Protein 7TZ2 (pdb70)

CATH classification: 3.90.215.10

Radius of gyration: 27.95 Å; Cα contacts (8 Å, |Δi|>4): 1764; chains: 3; bounding box: 53×80×95 Å

Organism: Homo sapiens (NCBI:txid9606)

Structure (mmCIF, N/CA/C/O backbone):
data_7TZ2
#
_entry.id   7TZ2
#
_cell.length_a   45.277
_cell.length_b   110.893
_cell.length_c   148.888
_cell.angle_alpha   90.000
_cell.angle_beta   90.000
_cell.angle_gamma   90.000
#
_symmetry.space_group_name_H-M   'P 2 21 21'
#
loop_
_entity.id
_entity.type
_entity.pdbx_description
1 polymer 'Fibrinogen-like protein 1'
2 non-polymer 'CALCIUM ION'
3 water water
#
loop_
_atom_site.group_PDB
_atom_site.id
_atom_site.type_symbol
_atom_site.label_atom_id
_atom_site.label_alt_id
_atom_site.label_comp_id
_atom_site.label_asym_id
_atom_site.label_entity_id
_atom_site.label_seq_id
_atom_site.pdbx_PDB_ins_code
_atom_site.Cartn_x
_atom_site.Cartn_y
_atom_site.Cartn_z
_atom_site.occupancy
_atom_site.B_iso_or_equiv
_atom_site.auth_seq_id
_atom_site.auth_comp_id
_atom_site.auth_asym_id
_atom_site.auth_atom_id
_atom_site.pdbx_PDB_model_num
ATOM 1 N N . SER A 1 3 ? -1.420 -77.559 26.237 1.00 46.36 76 SER A N 1
ATOM 2 C CA . SER A 1 3 ? -0.633 -76.850 27.244 1.00 45.50 76 SER A CA 1
ATOM 3 C C . SER A 1 3 ? 0.409 -75.943 26.609 1.00 56.88 76 SER A C 1
ATOM 4 O O . SER A 1 3 ? 1.564 -76.321 26.416 1.00 55.33 76 SER A O 1
ATOM 7 N N . LYS A 1 4 ? -0.015 -74.720 26.343 1.00 54.97 77 LYS A N 1
ATOM 8 C CA . LYS A 1 4 ? 0.807 -73.692 25.740 1.00 37.83 77 LYS A CA 1
ATOM 9 C C . LYS A 1 4 ? 0.798 -72.503 26.682 1.00 35.84 77 LYS A C 1
ATOM 10 O O . LYS A 1 4 ? -0.114 -72.349 27.492 1.00 39.64 77 LYS A O 1
ATOM 16 N N . ARG A 1 5 ? 1.853 -71.707 26.618 1.00 35.07 78 ARG A N 1
ATOM 17 C CA . ARG A 1 5 ? 2.001 -70.512 27.431 1.00 26.80 78 ARG A CA 1
ATOM 18 C C . ARG A 1 5 ? 1.699 -69.304 26.571 1.00 28.41 78 ARG A C 1
ATOM 19 O O . ARG A 1 5 ? 2.148 -69.221 25.427 1.00 34.75 78 ARG A O 1
ATOM 27 N N . GLN A 1 6 ? 0.941 -68.371 27.122 1.00 31.42 79 GLN A N 1
ATOM 28 C CA . GLN A 1 6 ? 0.576 -67.151 26.420 1.00 27.22 79 GLN A CA 1
ATOM 29 C C . GLN A 1 6 ? 0.974 -65.952 27.249 1.00 24.75 79 GLN A C 1
ATOM 30 O O . GLN A 1 6 ? 0.889 -65.977 28.473 1.00 27.62 79 GLN A O 1
ATOM 36 N N . TYR A 1 7 ? 1.400 -64.905 26.571 1.00 30.87 80 TYR A N 1
ATOM 37 C CA . TYR A 1 7 ? 1.801 -63.667 27.205 1.00 22.16 80 TYR A CA 1
ATOM 38 C C . TYR A 1 7 ? 0.820 -62.567 26.816 1.00 23.26 80 TYR A C 1
ATOM 39 O O . TYR A 1 7 ? 0.395 -62.488 25.657 1.00 27.87 80 TYR A O 1
ATOM 48 N N . ALA A 1 8 ? 0.437 -61.736 27.795 1.00 22.22 81 ALA A N 1
ATOM 49 C CA . ALA A 1 8 ? -0.553 -60.698 27.532 1.00 22.31 81 ALA A CA 1
ATOM 50 C C . ALA A 1 8 ? 0.001 -59.554 26.686 1.00 26.58 81 ALA A C 1
ATOM 51 O O . ALA A 1 8 ? -0.749 -58.932 25.922 1.00 24.32 81 ALA A O 1
ATOM 53 N N . ASP A 1 9 ? 1.282 -59.235 26.832 1.00 23.72 82 ASP A N 1
ATOM 54 C CA . ASP A 1 9 ? 1.900 -58.139 26.095 1.00 27.38 82 ASP A CA 1
ATOM 55 C C . ASP A 1 9 ? 3.409 -58.305 26.193 1.00 27.50 82 ASP A C 1
ATOM 56 O O . ASP A 1 9 ? 3.907 -59.276 26.771 1.00 29.27 82 ASP A O 1
ATOM 61 N N . CYS A 1 10 ? 4.139 -57.322 25.653 1.00 25.22 83 CYS A N 1
ATOM 62 C CA . CYS A 1 10 ? 5.597 -57.423 25.613 1.00 24.99 83 CYS A CA 1
ATOM 63 C C . CYS A 1 10 ? 6.269 -57.243 26.971 1.00 24.60 83 CYS A C 1
ATOM 64 O O . CYS A 1 10 ? 7.360 -57.779 27.170 1.00 26.62 83 CYS A O 1
ATOM 67 N N . SER A 1 11 ? 5.649 -56.526 27.920 1.00 26.84 84 SER A N 1
ATOM 68 C CA . SER A 1 11 ? 6.262 -56.366 29.245 1.00 27.61 84 SER A CA 1
ATOM 69 C C . SER A 1 11 ? 6.316 -57.691 29.991 1.00 28.71 84 SER A C 1
ATOM 70 O O . SER A 1 11 ? 7.233 -57.930 30.788 1.00 28.34 84 SER A O 1
ATOM 73 N N . GLU A 1 12 ? 5.296 -58.528 29.815 1.00 25.45 85 GLU A N 1
ATOM 74 C CA . GLU A 1 12 ? 5.343 -59.858 30.403 1.00 24.80 85 GLU A CA 1
ATOM 75 C C . GLU A 1 12 ? 6.441 -60.697 29.761 1.00 31.25 85 GLU A C 1
ATOM 76 O O . GLU A 1 12 ? 7.068 -61.532 30.427 1.00 32.66 85 GLU A O 1
ATOM 82 N N . ILE A 1 13 ? 6.665 -60.521 28.461 1.00 24.68 86 ILE A N 1
ATOM 83 C CA . ILE A 1 13 ? 7.740 -61.254 27.809 1.00 24.45 86 ILE A CA 1
ATOM 84 C C . ILE A 1 13 ? 9.093 -60.815 28.362 1.00 30.47 86 ILE A C 1
ATOM 85 O O . ILE A 1 13 ? 9.957 -61.644 28.680 1.00 28.51 86 ILE A O 1
ATOM 90 N N . PHE A 1 14 ? 9.303 -59.500 28.468 1.00 29.34 87 PHE A N 1
ATOM 91 C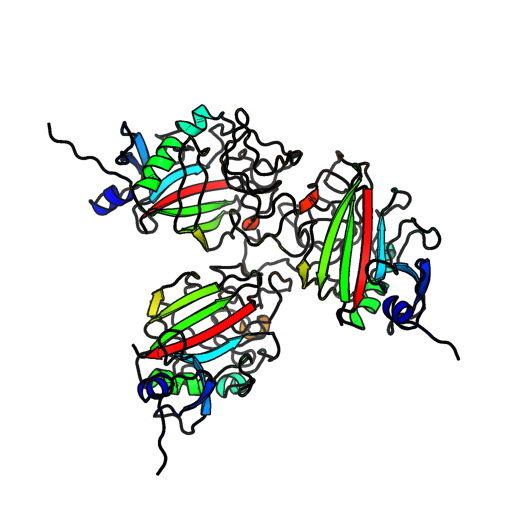 CA . PHE A 1 14 ? 10.569 -58.985 28.981 1.00 22.43 87 PHE A CA 1
ATOM 92 C C . PHE A 1 14 ? 10.783 -59.382 30.441 1.00 28.39 87 PHE A C 1
ATOM 93 O O . PHE A 1 14 ? 11.881 -59.802 30.823 1.00 31.71 87 PHE A O 1
ATOM 101 N N . ASN A 1 15 ? 9.742 -59.263 31.274 1.00 23.26 88 ASN A N 1
ATOM 102 C CA . ASN A 1 15 ? 9.885 -59.569 32.693 1.00 23.36 88 ASN A CA 1
ATOM 103 C C . ASN A 1 15 ? 10.136 -61.049 32.943 1.00 28.42 88 ASN A C 1
ATOM 104 O O . ASN A 1 15 ? 10.596 -61.405 34.032 1.00 27.71 88 ASN A O 1
ATOM 109 N N . ASP A 1 16 ? 9.806 -61.909 31.979 1.00 26.71 89 ASP A N 1
ATOM 110 C CA . ASP A 1 16 ? 10.027 -63.341 32.052 1.00 21.03 89 ASP A CA 1
ATOM 111 C C . ASP A 1 16 ? 11.385 -63.751 31.526 1.00 32.08 89 ASP A C 1
ATOM 112 O O . ASP A 1 16 ? 11.644 -64.959 31.403 1.00 34.54 89 ASP A O 1
ATOM 117 N N . GLY A 1 17 ? 12.212 -62.789 31.113 1.00 25.77 90 GLY A N 1
ATOM 118 C CA . GLY A 1 17 ? 13.600 -63.066 30.802 1.00 26.20 90 GLY A CA 1
ATOM 119 C C . GLY A 1 17 ? 14.024 -62.924 29.365 1.00 28.24 90 GLY A C 1
ATOM 120 O O . GLY A 1 17 ? 15.193 -63.194 29.067 1.00 35.04 90 GLY A O 1
ATOM 121 N N . TYR A 1 18 ? 13.131 -62.539 28.459 1.00 26.53 91 TYR A N 1
ATOM 122 C CA . TYR A 1 18 ? 13.483 -62.372 27.054 1.00 20.89 91 TYR A CA 1
ATOM 123 C C . TYR A 1 18 ? 13.887 -60.918 26.814 1.00 25.55 91 TYR A C 1
ATOM 124 O O . TYR A 1 18 ? 13.038 -60.024 26.757 1.00 26.44 91 TYR A O 1
ATOM 133 N N . LYS A 1 19 ? 15.185 -60.684 26.650 1.00 23.83 92 LYS A N 1
ATOM 134 C CA . LYS A 1 19 ? 15.719 -59.339 26.540 1.00 22.83 92 LYS A CA 1
ATOM 135 C C . LYS A 1 19 ? 16.016 -58.920 25.107 1.00 20.71 92 LYS A C 1
ATOM 136 O O . LYS A 1 19 ? 16.526 -57.824 24.898 1.00 29.07 92 LYS A O 1
ATOM 142 N N . LEU A 1 20 ? 15.684 -59.739 24.115 1.00 27.47 93 LEU A N 1
ATOM 143 C CA . LEU A 1 20 ? 15.982 -59.428 22.721 1.00 26.09 93 LEU A CA 1
ATOM 144 C C . LEU A 1 20 ? 14.781 -58.758 22.058 1.00 25.17 93 LEU A C 1
ATOM 145 O O . LEU A 1 20 ? 13.655 -59.256 22.150 1.00 31.55 93 LEU A O 1
ATOM 150 N N . SER A 1 21 ? 15.024 -57.629 21.402 1.00 26.05 94 SER A N 1
ATOM 151 C CA . SER A 1 21 ? 13.998 -56.972 20.612 1.00 23.23 94 SER A CA 1
ATOM 152 C C . SER A 1 21 ? 13.655 -57.807 19.388 1.00 25.32 94 SER A C 1
ATOM 153 O O . SER A 1 21 ? 14.515 -58.475 18.807 1.00 22.67 94 SER A O 1
ATOM 156 N N . GLY A 1 22 ? 12.392 -57.766 18.993 1.00 23.20 95 GLY A N 1
ATOM 157 C CA . GLY A 1 22 ? 11.976 -58.471 17.796 1.00 22.84 95 GLY A CA 1
ATOM 158 C C . GLY A 1 22 ? 10.505 -58.855 17.845 1.00 28.98 95 GLY A C 1
ATOM 159 O O . GLY A 1 22 ? 9.760 -58.436 18.722 1.00 24.11 95 GLY A O 1
ATOM 160 N N . PHE A 1 23 ? 10.100 -59.671 16.869 1.00 23.84 96 PHE A N 1
ATOM 161 C CA . PHE A 1 23 ? 8.712 -60.095 16.771 1.00 22.16 96 PHE A CA 1
ATOM 162 C C . PHE A 1 23 ? 8.422 -61.277 17.699 1.00 28.23 96 PHE A C 1
ATOM 163 O O . PHE A 1 23 ? 9.195 -62.242 17.763 1.00 25.68 96 PHE A O 1
ATOM 171 N N . TYR A 1 24 ? 7.306 -61.178 18.433 1.00 25.11 97 TYR A N 1
ATOM 172 C CA . TYR A 1 24 ? 6.836 -62.195 19.366 1.00 22.49 97 TYR A CA 1
ATOM 173 C C . TYR A 1 24 ? 5.336 -62.420 19.172 1.00 25.69 97 TYR A C 1
ATOM 174 O O . TYR A 1 24 ? 4.613 -61.547 18.673 1.00 25.28 97 TYR A O 1
ATOM 183 N N . LYS A 1 25 ? 4.861 -63.585 19.612 1.00 21.96 98 LYS A N 1
ATOM 184 C CA . LYS A 1 25 ? 3.432 -63.880 19.651 1.00 23.26 98 LYS A CA 1
ATOM 185 C C . LYS A 1 25 ? 2.886 -63.495 21.021 1.00 24.23 98 LYS A C 1
ATOM 186 O O . LYS A 1 25 ? 3.378 -63.974 22.054 1.00 23.87 98 LYS A O 1
ATOM 192 N N . ILE A 1 26 ? 1.856 -62.655 21.035 1.00 23.09 99 ILE A N 1
ATOM 193 C CA . ILE A 1 26 ? 1.176 -62.297 22.271 1.00 22.28 99 ILE A CA 1
ATOM 194 C C . ILE A 1 26 ? -0.315 -62.472 22.054 1.00 25.42 99 ILE A C 1
ATOM 195 O O . ILE A 1 26 ? -0.813 -62.453 20.924 1.00 22.59 99 ILE A O 1
ATOM 200 N N . LYS A 1 27 ? -1.028 -62.607 23.161 1.00 22.59 100 LYS A N 1
ATOM 201 C CA . LYS A 1 27 ? -2.475 -62.605 23.116 1.00 22.81 100 LYS A CA 1
ATOM 202 C C . LYS A 1 27 ? -2.990 -61.904 24.363 1.00 22.82 100 LYS A C 1
ATOM 203 O O . LYS A 1 27 ? -2.896 -62.433 25.482 1.00 22.82 100 LYS A O 1
ATOM 209 N N . PRO A 1 28 ? -3.508 -60.690 24.202 1.00 22.83 101 PRO A N 1
ATOM 210 C CA . PRO A 1 28 ? -4.211 -60.040 25.307 1.00 22.89 101 PRO A CA 1
ATOM 211 C C . PRO A 1 28 ? -5.332 -60.941 25.781 1.00 23.13 101 PRO A C 1
ATOM 212 O O . PRO A 1 28 ? -5.819 -61.799 25.042 1.00 23.28 101 PRO A O 1
ATOM 216 N N . LEU A 1 29 ? -5.722 -60.746 27.043 1.00 23.16 102 LEU A N 1
ATOM 217 C CA . LEU A 1 29 ? -6.621 -61.680 27.708 1.00 23.37 102 LEU A CA 1
ATOM 218 C C . LEU A 1 29 ? -7.895 -61.925 26.906 1.00 24.30 102 LEU A C 1
ATOM 219 O O . LEU A 1 29 ? -8.231 -63.076 26.602 1.00 23.80 102 LEU A O 1
ATOM 224 N N . GLN A 1 30 ? -8.595 -60.856 26.515 1.00 23.71 103 GLN A N 1
ATOM 225 C CA . GLN A 1 30 ? -9.863 -60.995 25.805 1.00 29.47 103 GLN A CA 1
ATOM 226 C C . GLN A 1 30 ? -9.697 -61.048 24.286 1.00 27.76 103 GLN A C 1
ATOM 227 O O . GLN A 1 30 ? -10.692 -61.120 23.559 1.00 26.58 103 GLN A O 1
ATOM 233 N N . SER A 1 31 ? -8.489 -61.050 23.787 1.00 23.74 104 SER A N 1
ATOM 234 C CA . SER A 1 31 ? -8.320 -61.204 22.361 1.00 27.13 104 SER A CA 1
ATOM 235 C C . SER A 1 31 ? -8.613 -62.650 21.984 1.00 31.30 104 SER A C 1
ATOM 236 O O . SER A 1 31 ? -8.151 -63.566 22.670 1.00 34.52 104 SER A O 1
ATOM 239 N N . PRO A 1 32 ? -9.406 -62.899 20.940 1.00 25.23 105 PRO A N 1
ATOM 240 C CA . PRO A 1 32 ? -9.762 -64.280 20.612 1.00 30.83 105 PRO A CA 1
ATOM 241 C C . PRO A 1 32 ? -8.602 -65.095 20.107 1.00 26.31 105 PRO A C 1
ATOM 242 O O . PRO A 1 32 ? -8.632 -66.324 20.239 1.00 33.11 105 PRO A O 1
ATOM 246 N N . ALA A 1 33 ? -7.581 -64.458 19.541 1.00 32.15 106 ALA A N 1
ATOM 247 C CA . ALA A 1 33 ? -6.461 -65.157 18.926 1.00 35.16 106 ALA A CA 1
ATOM 248 C C . ALA A 1 33 ? -5.168 -64.405 19.180 1.00 24.29 106 ALA A C 1
ATOM 249 O O . ALA A 1 33 ? -5.168 -63.191 19.388 1.00 26.76 106 ALA A O 1
ATOM 251 N N . GLU A 1 34 ? -4.069 -65.150 19.199 1.00 23.31 107 GLU A N 1
ATOM 252 C CA . GLU A 1 34 ? -2.760 -64.541 19.337 1.00 27.87 107 GLU A CA 1
ATOM 253 C C . GLU A 1 34 ? -2.368 -63.840 18.042 1.00 26.60 107 GLU A C 1
ATOM 254 O O . GLU A 1 34 ? -2.939 -64.083 16.972 1.00 33.13 107 GLU A O 1
ATOM 260 N N . PHE A 1 35 ? -1.411 -62.928 18.151 1.00 22.84 108 PHE A N 1
ATOM 261 C CA . PHE A 1 35 ? -0.902 -62.263 16.966 1.00 26.90 108 PHE A CA 1
ATOM 262 C C . PHE A 1 35 ? 0.556 -61.887 17.184 1.00 25.15 108 PHE A C 1
ATOM 263 O O . PHE A 1 35 ? 1.050 -61.822 18.317 1.00 23.08 108 PHE A O 1
ATOM 271 N N . SER A 1 36 ? 1.243 -61.665 16.070 1.00 27.84 109 SER A N 1
ATOM 272 C CA . SER A 1 36 ? 2.625 -61.220 16.106 1.00 35.27 109 SER A CA 1
ATOM 273 C C . SER A 1 36 ? 2.674 -59.721 16.368 1.00 31.38 109 SER A C 1
ATOM 274 O O . SER A 1 36 ? 1.836 -58.968 15.874 1.00 24.03 109 SER A O 1
ATOM 277 N N . VAL A 1 37 ? 3.656 -59.299 17.161 1.00 21.94 110 VAL A N 1
ATOM 278 C CA . VAL A 1 37 ? 3.852 -57.898 17.495 1.00 21.86 110 VAL A CA 1
ATOM 279 C C . VAL A 1 37 ? 5.343 -57.682 17.671 1.00 23.76 110 VAL A C 1
ATOM 280 O O . VAL A 1 37 ? 6.076 -58.602 18.046 1.00 25.54 110 VAL A O 1
ATOM 284 N N . TYR A 1 38 ? 5.803 -56.459 17.406 1.00 21.61 111 TYR A N 1
ATOM 285 C CA . TYR A 1 38 ? 7.190 -56.124 17.686 1.00 21.47 111 TYR A CA 1
ATOM 286 C C . TYR A 1 38 ? 7.315 -55.710 19.152 1.00 21.41 111 TYR A C 1
ATOM 287 O O . TYR A 1 38 ? 6.527 -54.903 19.654 1.00 23.86 111 TYR A O 1
ATOM 296 N N . CYS A 1 39 ? 8.232 -56.352 19.865 1.00 26.81 112 CYS A N 1
ATOM 297 C CA . CYS A 1 39 ? 8.583 -55.982 21.230 1.00 29.51 112 CYS A CA 1
ATOM 298 C C . CYS A 1 39 ? 9.909 -55.240 21.201 1.00 26.24 112 CYS A C 1
ATOM 299 O O . CYS A 1 39 ? 10.944 -55.824 20.828 1.00 28.49 112 CYS A O 1
ATOM 302 N N . ASP A 1 40 ? 9.872 -53.964 21.614 1.00 29.13 113 ASP A N 1
ATOM 303 C CA . ASP A 1 40 ? 11.064 -53.140 21.803 1.00 25.85 113 ASP A CA 1
ATOM 304 C C . ASP A 1 40 ? 11.501 -53.248 23.255 1.00 28.02 113 ASP A C 1
ATOM 305 O O . ASP A 1 40 ? 10.782 -52.816 24.172 1.00 25.89 113 ASP A O 1
ATOM 310 N N . MET A 1 41 ? 12.676 -53.842 23.454 1.00 30.40 114 MET A N 1
ATOM 311 C CA . MET A 1 41 ? 13.226 -54.127 24.768 1.00 27.46 114 MET A CA 1
ATOM 312 C C . MET A 1 41 ? 14.321 -53.145 25.192 1.00 30.39 114 MET A C 1
ATOM 313 O O . MET A 1 41 ? 14.955 -53.355 26.229 1.00 38.51 114 MET A O 1
ATOM 318 N N . SER A 1 42 ? 14.528 -52.064 24.441 1.00 32.48 115 SER A N 1
ATOM 319 C CA . SER A 1 42 ? 15.687 -51.176 24.572 1.00 39.85 115 SER A CA 1
ATOM 320 C C . SER A 1 42 ? 15.491 -49.905 25.393 1.00 43.77 115 SER A C 1
ATOM 321 O O . SER A 1 42 ? 16.429 -49.109 25.501 1.00 70.83 115 SER A O 1
ATOM 324 N N . ASP A 1 43 ? 14.324 -49.663 25.945 1.00 35.98 116 ASP A N 1
ATOM 325 C CA . ASP A 1 43 ? 14.115 -48.379 26.592 1.00 28.85 116 ASP A CA 1
ATOM 326 C C . ASP A 1 43 ? 13.692 -48.675 28.012 1.00 30.65 116 ASP A C 1
ATOM 327 O O . ASP A 1 43 ? 12.706 -48.126 28.516 1.00 31.43 116 ASP A O 1
ATOM 332 N N . GLY A 1 44 ? 14.415 -49.586 28.651 1.00 26.24 117 GLY A N 1
ATOM 333 C CA . GLY A 1 44 ? 13.960 -50.153 29.898 1.00 25.91 117 GLY A CA 1
ATOM 334 C C . GLY A 1 44 ? 13.239 -51.470 29.718 1.00 27.95 117 GLY A C 1
ATOM 335 O O . GLY A 1 44 ? 12.979 -52.162 30.706 1.00 36.81 117 GLY A O 1
ATOM 336 N N . GLY A 1 45 ? 12.899 -51.824 28.487 1.00 35.63 118 GLY A N 1
ATOM 337 C CA . GLY A 1 45 ? 12.321 -53.113 28.167 1.00 30.40 118 GLY A CA 1
ATOM 338 C C . GLY A 1 45 ? 10.802 -53.134 28.201 1.00 21.89 118 GLY A C 1
ATOM 339 O O . GLY A 1 45 ? 10.141 -52.268 28.772 1.00 20.77 118 GLY A O 1
ATOM 340 N N . GLY A 1 46 ? 10.257 -54.134 27.519 1.00 25.57 119 GLY A N 1
ATOM 341 C CA . GLY A 1 46 ? 8.846 -54.461 27.594 1.00 24.37 119 GLY A CA 1
ATOM 342 C C . GLY A 1 46 ? 7.897 -53.522 26.895 1.00 22.57 119 GLY A C 1
ATOM 343 O O . GLY A 1 46 ? 6.763 -53.358 27.355 1.00 26.36 119 GLY A O 1
ATOM 344 N N . TRP A 1 47 ? 8.308 -52.921 25.783 1.00 21.04 120 TRP A N 1
ATOM 345 C CA . TRP A 1 47 ? 7.448 -52.031 25.017 1.00 22.99 120 TRP A CA 1
ATOM 346 C C . TRP A 1 47 ? 6.777 -52.820 23.899 1.00 25.44 120 TRP A C 1
ATOM 347 O O . TRP A 1 47 ? 7.463 -53.462 23.103 1.00 24.54 120 TRP A O 1
ATOM 358 N N . THR A 1 48 ? 5.445 -52.767 23.836 1.00 22.40 121 THR A N 1
ATOM 359 C CA . THR A 1 48 ? 4.681 -53.385 22.753 1.00 21.48 121 THR A CA 1
ATOM 360 C C . THR A 1 48 ? 4.458 -52.342 21.661 1.00 24.07 121 THR A C 1
ATOM 361 O O . THR A 1 48 ? 3.787 -51.333 21.896 1.00 22.62 121 THR A O 1
ATOM 365 N N . VAL A 1 49 ? 5.040 -52.547 20.480 1.00 26.09 122 VAL A N 1
ATOM 366 C CA . VAL A 1 49 ? 4.895 -51.586 19.391 1.00 21.52 122 VAL A CA 1
ATOM 367 C C . VAL A 1 49 ? 3.548 -51.802 18.713 1.00 22.64 122 VAL A C 1
ATOM 368 O O . VAL A 1 49 ? 3.218 -52.918 18.283 1.00 21.74 122 VAL A O 1
ATOM 372 N N . ILE A 1 50 ? 2.744 -50.741 18.665 1.00 21.73 123 ILE A N 1
ATOM 373 C CA . ILE A 1 50 ? 1.419 -50.787 18.067 1.00 21.89 123 ILE A CA 1
ATOM 374 C C . ILE A 1 50 ? 1.383 -50.155 16.682 1.00 21.92 123 ILE A C 1
ATOM 375 O O . ILE A 1 50 ? 0.399 -50.344 15.957 1.00 22.04 123 ILE A O 1
ATOM 380 N N . GLN A 1 51 ? 2.395 -49.375 16.313 1.00 21.81 124 GLN A N 1
ATOM 381 C CA . GLN A 1 51 ? 2.453 -48.751 15.003 1.00 21.83 124 GLN A CA 1
ATOM 382 C C . GLN A 1 51 ? 3.895 -48.357 14.746 1.00 22.38 124 GLN A C 1
ATOM 383 O O . GLN A 1 51 ? 4.565 -47.862 15.655 1.00 21.61 124 GLN A O 1
ATOM 389 N N . ARG A 1 52 ? 4.339 -48.496 13.490 1.00 23.25 125 ARG A N 1
ATOM 390 C CA . ARG A 1 52 ? 5.698 -48.121 13.115 1.00 22.17 125 ARG A CA 1
ATOM 391 C C . ARG A 1 52 ? 5.728 -47.529 11.706 1.00 24.00 125 ARG A C 1
ATOM 392 O O . ARG A 1 52 ? 5.066 -48.035 10.796 1.00 21.96 125 ARG A O 1
ATOM 400 N N . ARG A 1 53 ? 6.476 -46.431 11.549 1.00 24.78 126 ARG A N 1
ATOM 401 C CA . ARG A 1 53 ? 6.712 -45.772 10.263 1.00 26.83 126 ARG A CA 1
ATOM 402 C C . ARG A 1 53 ? 8.215 -45.687 10.064 1.00 29.42 126 ARG A C 1
ATOM 403 O O . ARG A 1 53 ? 8.942 -45.252 10.964 1.00 30.82 126 ARG A O 1
ATOM 411 N N . SER A 1 54 ? 8.684 -46.139 8.909 1.00 35.75 127 SER A N 1
ATOM 412 C CA . SER A 1 54 ? 10.116 -46.276 8.691 1.00 39.65 127 SER A CA 1
ATOM 413 C C . SER A 1 54 ? 10.639 -45.733 7.368 1.00 33.47 127 SER A C 1
ATOM 414 O O . SER A 1 54 ? 11.616 -44.981 7.341 1.00 28.77 127 SER A O 1
ATOM 417 N N . ASP A 1 55 ? 10.038 -46.165 6.263 1.00 33.21 128 ASP A N 1
ATOM 418 C CA . ASP A 1 55 ? 10.615 -45.912 4.951 1.00 28.22 128 ASP A CA 1
ATOM 419 C C . ASP A 1 55 ? 9.582 -45.680 3.863 1.00 25.65 128 ASP A C 1
ATOM 420 O O . ASP A 1 55 ? 9.969 -45.541 2.703 1.00 31.93 128 ASP A O 1
ATOM 425 N N . GLY A 1 56 ? 8.294 -45.683 4.181 1.00 29.15 129 GLY A N 1
ATOM 426 C CA . GLY A 1 56 ? 7.278 -45.474 3.171 1.00 27.03 129 GLY A CA 1
ATOM 427 C C . GLY A 1 56 ? 6.889 -46.701 2.380 1.00 33.55 129 GLY A C 1
ATOM 428 O O . GLY A 1 56 ? 6.306 -46.567 1.298 1.00 37.28 129 GLY A O 1
ATOM 429 N N . SER A 1 57 ? 7.189 -47.904 2.882 1.00 37.48 130 SER A N 1
ATOM 430 C CA . SER A 1 57 ? 6.882 -49.115 2.122 1.00 35.73 130 SER A CA 1
ATOM 431 C C . SER A 1 57 ? 5.401 -49.479 2.164 1.00 31.23 130 SER A C 1
ATOM 432 O O . SER A 1 57 ? 4.849 -49.936 1.159 1.00 38.77 130 SER A O 1
ATOM 435 N N . GLU A 1 58 ? 4.739 -49.308 3.299 1.00 25.85 131 GLU A N 1
ATOM 436 C CA . GLU A 1 58 ? 3.360 -49.762 3.410 1.00 33.32 131 GLU A CA 1
ATOM 437 C C . GLU A 1 58 ? 2.393 -48.649 3.056 1.00 30.14 131 GLU A C 1
ATOM 438 O O . GLU A 1 58 ? 2.689 -47.467 3.220 1.00 31.78 131 GLU A O 1
ATOM 444 N N . ASN A 1 59 ? 1.236 -49.041 2.541 1.00 32.83 132 ASN A N 1
ATOM 445 C CA . ASN A 1 59 ? 0.191 -48.095 2.201 1.00 31.73 132 ASN A CA 1
ATOM 446 C C . ASN A 1 59 ? -0.769 -47.955 3.379 1.00 34.33 132 ASN A C 1
ATOM 447 O O . ASN A 1 59 ? -1.447 -48.915 3.756 1.00 28.20 132 ASN A O 1
ATOM 452 N N . PHE A 1 60 ? -0.852 -46.748 3.934 1.00 38.98 133 PHE A N 1
ATOM 453 C CA . PHE A 1 60 ? -1.712 -46.470 5.075 1.00 33.88 133 PHE A CA 1
ATOM 454 C C . PHE A 1 60 ? -3.061 -45.872 4.679 1.00 36.54 133 PHE A C 1
ATOM 455 O O . PHE A 1 60 ? -3.865 -45.553 5.557 1.00 39.80 133 PHE A O 1
ATOM 463 N N . ASN A 1 61 ? -3.336 -45.742 3.384 1.00 37.09 134 ASN A N 1
ATOM 464 C CA . ASN A 1 61 ? -4.612 -45.229 2.886 1.00 38.29 134 ASN A CA 1
ATOM 465 C C . ASN A 1 61 ? -5.590 -46.394 2.741 1.00 43.00 134 ASN A C 1
ATOM 466 O O . ASN A 1 61 ? -5.906 -46.857 1.640 1.00 44.65 134 ASN A O 1
ATOM 471 N N . ARG A 1 62 ? -6.018 -46.909 3.893 1.00 35.62 135 ARG A N 1
ATOM 472 C CA . ARG A 1 62 ? -6.909 -48.059 3.972 1.00 33.36 135 ARG A CA 1
ATOM 473 C C . ARG A 1 62 ? -8.264 -47.675 4.560 1.00 30.01 135 ARG A C 1
ATOM 474 O O . ARG A 1 62 ? -8.433 -46.599 5.152 1.00 34.41 135 ARG A O 1
ATOM 482 N N . GLY A 1 63 ? -9.202 -48.624 4.428 1.00 30.83 136 GLY A N 1
ATOM 483 C CA . GLY A 1 63 ? -10.555 -48.474 4.906 1.00 33.65 136 GLY A CA 1
ATOM 484 C C . GLY A 1 63 ? -10.697 -48.827 6.363 1.00 40.96 136 GLY A C 1
ATOM 485 O O . GLY A 1 63 ? -9.736 -49.161 7.071 1.00 39.92 136 GLY A O 1
ATOM 486 N N . TRP A 1 64 ? -11.930 -48.898 6.858 1.00 43.48 137 TRP A N 1
ATOM 487 C CA . TRP A 1 64 ? -12.206 -49.199 8.291 1.00 37.16 137 TRP A CA 1
ATOM 488 C C . TRP A 1 64 ? -11.749 -50.597 8.712 1.00 51.57 137 TRP A C 1
ATOM 489 O O . TRP A 1 64 ? -11.028 -50.695 9.711 1.00 52.65 137 TRP A O 1
ATOM 500 N N . LYS A 1 65 ? -12.173 -51.634 7.996 1.00 63.98 138 LYS A N 1
ATOM 501 C CA . LYS A 1 65 ? -11.885 -53.035 8.389 1.00 57.50 138 LYS A CA 1
ATOM 502 C C . LYS A 1 65 ? -10.393 -53.342 8.300 1.00 47.18 138 LYS A C 1
ATOM 503 O O . LYS A 1 65 ? -9.918 -54.160 9.080 1.00 41.95 138 LYS A O 1
ATOM 509 N N . ASP A 1 66 ? -9.698 -52.709 7.372 1.00 42.06 139 ASP A N 1
ATOM 510 C CA . ASP A 1 66 ? -8.234 -52.895 7.293 1.00 36.65 139 ASP A CA 1
ATOM 511 C C . ASP A 1 66 ? -7.619 -52.304 8.555 1.00 33.20 139 ASP A C 1
ATOM 512 O O . ASP A 1 66 ? -6.779 -52.963 9.162 1.00 35.95 139 ASP A O 1
ATOM 517 N N . TYR A 1 67 ? -8.060 -51.110 8.933 1.00 35.08 140 TYR A N 1
ATOM 518 C CA . TYR A 1 67 ? -7.536 -50.528 10.165 1.00 32.60 140 TYR A CA 1
ATOM 519 C C . TYR A 1 67 ? -8.022 -51.284 11.374 1.00 33.23 140 TYR A C 1
ATOM 520 O O . TYR A 1 67 ? -7.339 -51.302 12.402 1.00 25.15 140 TYR A O 1
ATOM 529 N N . GLU A 1 68 ? -9.197 -51.908 11.262 1.00 36.84 141 GLU A N 1
ATOM 530 C CA . GLU A 1 68 ? -9.717 -52.738 12.335 1.00 30.61 141 GLU A CA 1
ATOM 531 C C . GLU A 1 68 ? -8.840 -53.958 12.544 1.00 30.23 141 GLU A C 1
ATOM 532 O O . GLU A 1 68 ? -8.461 -54.271 13.675 1.00 33.20 141 GLU A O 1
ATOM 538 N N . ASN A 1 69 ? -8.459 -54.632 11.459 1.00 32.48 142 ASN A N 1
ATOM 539 C CA . ASN A 1 69 ? -7.779 -55.911 11.623 1.00 33.65 142 ASN A CA 1
ATOM 540 C C . ASN A 1 69 ? -6.263 -55.794 11.733 1.00 28.46 142 ASN A C 1
ATOM 541 O O . ASN A 1 69 ? -5.620 -56.742 12.202 1.00 33.39 142 ASN A O 1
ATOM 546 N N . GLY A 1 70 ? -5.679 -54.683 11.321 1.00 28.47 143 GLY A N 1
ATOM 547 C CA . GLY A 1 70 ? -4.237 -54.542 11.275 1.00 24.47 143 GLY A CA 1
ATOM 548 C C . GLY A 1 70 ? -3.708 -54.843 9.882 1.00 27.99 143 GLY A C 1
ATOM 549 O O . GLY A 1 70 ? -4.297 -55.622 9.121 1.00 30.02 143 GLY A O 1
ATOM 550 N N . PHE A 1 71 ? -2.569 -54.231 9.542 1.00 22.62 144 PHE A N 1
ATOM 551 C CA . PHE A 1 71 ? -1.965 -54.384 8.225 1.00 22.57 144 PHE A CA 1
ATOM 552 C C . PHE A 1 71 ? -0.494 -53.971 8.294 1.00 24.11 144 PHE A C 1
ATOM 553 O O . PHE A 1 71 ? -0.063 -53.270 9.211 1.00 22.30 144 PHE A O 1
ATOM 561 N N . GLY A 1 72 ? 0.255 -54.352 7.270 1.00 27.71 145 GLY A N 1
ATOM 562 C CA . GLY A 1 72 ? 1.659 -54.000 7.155 1.00 26.92 145 GLY A CA 1
ATOM 563 C C . GLY A 1 72 ? 2.551 -55.224 7.274 1.00 24.80 145 GLY A C 1
ATOM 564 O O . GLY A 1 72 ? 2.099 -56.372 7.225 1.00 24.51 145 GLY A O 1
ATOM 565 N N . ASN A 1 73 ? 3.838 -54.961 7.478 1.00 23.20 146 ASN A N 1
ATOM 566 C CA . ASN A 1 73 ? 4.852 -56.009 7.524 1.00 30.40 146 ASN A CA 1
ATOM 567 C C . ASN A 1 73 ? 5.143 -56.435 8.968 1.00 31.37 146 ASN A C 1
ATOM 568 O O . ASN A 1 73 ? 5.393 -55.591 9.832 1.00 25.10 146 ASN A O 1
ATOM 573 N N . PHE A 1 74 ? 5.128 -57.747 9.229 1.00 25.80 147 PHE A N 1
ATOM 574 C CA . PHE A 1 74 ? 5.382 -58.252 10.576 1.00 26.75 147 PHE A CA 1
ATOM 575 C C . PHE A 1 74 ? 6.565 -59.222 10.628 1.00 28.76 147 PHE A C 1
ATOM 576 O O . PHE A 1 74 ? 6.577 -60.144 11.446 1.00 29.58 147 PHE A O 1
ATOM 584 N N . VAL A 1 75 ? 7.565 -59.045 9.761 1.00 31.28 148 VAL A N 1
ATOM 585 C CA . VAL A 1 75 ? 8.757 -59.895 9.816 1.00 30.40 148 VAL A CA 1
ATOM 586 C C . VAL A 1 75 ? 10.019 -59.031 9.869 1.00 31.92 148 VAL A C 1
ATOM 587 O O . VAL A 1 75 ? 10.921 -59.314 10.665 1.00 32.77 148 VAL A O 1
ATOM 591 N N . GLN A 1 76 ? 10.059 -57.956 9.084 1.00 29.87 149 GLN A N 1
ATOM 592 C CA . GLN A 1 76 ? 11.265 -57.096 8.998 1.00 29.05 149 GLN A CA 1
ATOM 593 C C . GLN A 1 76 ? 11.474 -56.309 10.290 1.00 40.83 149 GLN A C 1
ATOM 594 O O . GLN A 1 76 ? 10.484 -55.869 10.884 1.00 35.28 149 GLN A O 1
ATOM 600 N N . LYS A 1 77 ? 12.737 -56.113 10.675 1.00 40.45 150 LYS A N 1
ATOM 601 C CA . LYS A 1 77 ? 13.034 -55.349 11.883 1.00 39.28 150 LYS A CA 1
ATOM 602 C C . LYS A 1 77 ? 12.529 -53.915 11.773 1.00 38.09 150 LYS A C 1
ATOM 603 O O . LYS A 1 77 ? 11.977 -53.365 12.734 1.00 36.31 150 LYS A O 1
ATOM 609 N N . HIS A 1 78 ? 12.669 -53.310 10.600 1.00 42.48 151 HIS A N 1
ATOM 610 C CA . HIS A 1 78 ? 12.291 -51.919 10.372 1.00 44.34 151 HIS A CA 1
ATOM 611 C C . HIS A 1 78 ? 11.157 -51.790 9.357 1.00 35.31 151 HIS A C 1
ATOM 612 O O . HIS A 1 78 ? 11.145 -50.865 8.542 1.00 37.92 151 HIS A O 1
ATOM 619 N N . GLY A 1 79 ? 10.248 -52.752 9.340 1.00 34.83 152 GLY A N 1
ATOM 620 C CA . GLY A 1 79 ? 9.059 -52.636 8.527 1.00 31.53 152 GLY A CA 1
ATOM 621 C C . GLY A 1 79 ? 8.058 -51.703 9.165 1.00 27.38 152 GLY A C 1
ATOM 622 O O . GLY A 1 79 ? 8.218 -51.259 10.298 1.00 34.13 152 GLY A O 1
ATOM 623 N N . GLU A 1 80 ? 7.015 -51.385 8.410 1.00 28.01 153 GLU A N 1
ATOM 624 C CA . GLU A 1 80 ? 5.943 -50.511 8.866 1.00 25.45 153 GLU A CA 1
ATOM 625 C C . GLU A 1 80 ? 4.700 -51.347 9.141 1.00 23.87 153 GLU A C 1
ATOM 626 O O . GLU A 1 80 ? 4.418 -52.292 8.400 1.00 28.67 153 GLU A O 1
ATOM 632 N N . TYR A 1 81 ? 3.953 -51.018 10.198 1.00 21.84 154 TYR A N 1
ATOM 633 C CA . TYR A 1 81 ? 2.671 -51.693 10.375 1.00 21.96 154 TYR A CA 1
ATOM 634 C C . TYR A 1 81 ? 1.740 -50.888 11.269 1.00 22.18 154 TYR A C 1
ATOM 635 O O . TYR A 1 81 ? 2.143 -49.936 11.944 1.00 23.16 154 TYR A O 1
ATOM 644 N N . TRP A 1 82 ? 0.471 -51.303 11.240 1.00 25.56 155 TRP A N 1
ATOM 645 C CA . TRP A 1 82 ? -0.581 -50.870 12.152 1.00 25.06 155 TRP A CA 1
ATOM 646 C C . TRP A 1 82 ? -1.127 -52.118 12.845 1.00 26.69 155 TRP A C 1
ATOM 647 O O . TRP A 1 82 ? -1.600 -53.044 12.177 1.00 26.44 155 TRP A O 1
ATOM 658 N N . LEU A 1 83 ? -1.070 -52.145 14.182 1.00 22.91 156 LEU A N 1
ATOM 659 C CA . LEU A 1 83 ? -1.401 -53.372 14.912 1.00 22.39 156 LEU A CA 1
ATOM 660 C C . LEU A 1 83 ? -2.860 -53.758 14.737 1.00 27.00 156 LEU A C 1
ATOM 661 O O . LEU A 1 83 ? -3.183 -54.948 14.643 1.00 31.69 156 LEU A O 1
ATOM 666 N N . GLY A 1 84 ? -3.756 -52.775 14.728 1.00 27.49 157 GLY A N 1
ATOM 667 C CA . GLY A 1 84 ? -5.187 -53.056 14.539 1.00 28.24 157 GLY A CA 1
ATOM 668 C C . GLY A 1 84 ? -6.014 -52.544 15.707 1.00 27.17 157 GLY A C 1
ATOM 669 O O . GLY A 1 84 ? -5.681 -52.741 16.870 1.00 24.56 157 GLY A O 1
ATOM 670 N N . ASN A 1 85 ? -7.130 -51.890 15.374 1.00 26.09 158 ASN A N 1
ATOM 671 C CA . ASN A 1 85 ? -7.918 -51.209 16.399 1.00 29.20 158 ASN A CA 1
ATOM 672 C C . ASN A 1 85 ? -8.529 -52.196 17.386 1.00 27.54 158 ASN A C 1
ATOM 673 O O . ASN A 1 85 ? -8.618 -51.895 18.579 1.00 28.18 158 ASN A O 1
ATOM 678 N N . LYS A 1 86 ? -8.988 -53.362 16.903 1.00 23.75 159 LYS A N 1
ATOM 679 C CA . LYS A 1 86 ? -9.510 -54.393 17.799 1.00 25.63 159 LYS A CA 1
ATOM 680 C C . LYS A 1 86 ? -8.421 -54.924 18.731 1.00 25.77 159 LYS A C 1
ATOM 681 O O . LYS A 1 86 ? -8.670 -55.173 19.921 1.00 29.70 159 LYS A O 1
ATOM 687 N N . ASN A 1 87 ? -7.211 -55.135 18.202 1.00 27.42 160 ASN A N 1
ATOM 688 C CA . ASN A 1 87 ? -6.090 -55.535 19.048 1.00 24.64 160 ASN A CA 1
ATOM 689 C C . ASN A 1 87 ? -5.707 -54.421 20.013 1.00 28.15 160 ASN A C 1
ATOM 690 O O . ASN A 1 87 ? -5.316 -54.683 21.155 1.00 31.06 160 ASN A O 1
ATOM 695 N N . LEU A 1 88 ? -5.781 -53.173 19.560 1.00 29.96 161 LEU A N 1
ATOM 696 C CA . LEU A 1 88 ? -5.540 -52.054 20.458 1.00 26.94 161 LEU A CA 1
ATOM 697 C C . LEU A 1 88 ? -6.532 -52.075 21.604 1.00 27.96 161 LEU A C 1
ATOM 698 O O . LEU A 1 88 ? -6.167 -51.842 22.764 1.00 29.37 161 LEU A O 1
ATOM 703 N N . HIS A 1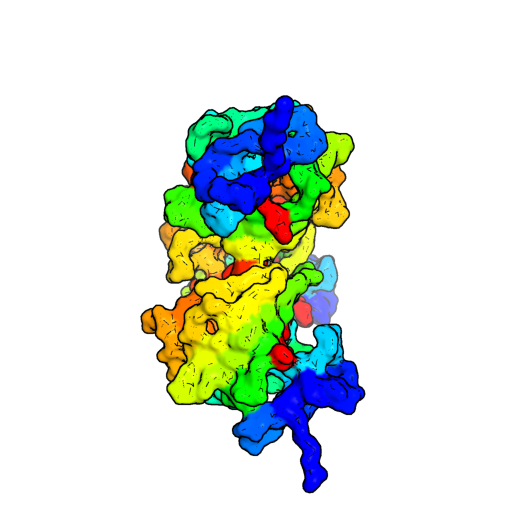 89 ? -7.800 -52.336 21.295 1.00 24.93 162 HIS A N 1
ATOM 704 C CA . HIS A 1 89 ? -8.797 -52.367 22.348 1.00 29.93 162 HIS A CA 1
ATOM 705 C C . HIS A 1 89 ? -8.499 -53.486 23.337 1.00 27.16 162 HIS A C 1
ATOM 706 O O . HIS A 1 89 ? -8.479 -53.269 24.553 1.00 28.97 162 HIS A O 1
ATOM 713 N N . PHE A 1 90 ? -8.248 -54.690 22.829 1.00 26.68 163 PHE A N 1
ATOM 714 C CA . PHE A 1 90 ? -8.020 -55.815 23.726 1.00 24.95 163 PHE A CA 1
ATOM 715 C C . PHE A 1 90 ? -6.762 -55.615 24.548 1.00 23.57 163 PHE A C 1
ATOM 716 O O . PHE A 1 90 ? -6.715 -55.988 25.725 1.00 30.63 163 PHE A O 1
ATOM 724 N N . LEU A 1 91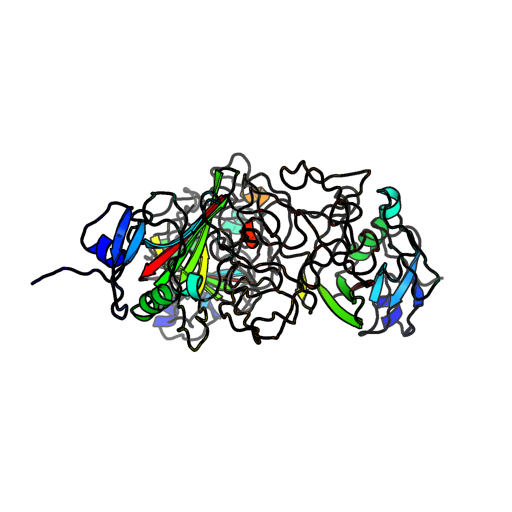 ? -5.746 -55.000 23.952 1.00 25.40 164 LEU A N 1
ATOM 725 C CA . LEU A 1 91 ? -4.495 -54.728 24.645 1.00 24.88 164 LEU A CA 1
ATOM 726 C C . LEU A 1 91 ? -4.707 -53.726 25.771 1.00 28.83 164 LEU A C 1
ATOM 727 O O . LEU A 1 91 ? -4.402 -54.015 26.935 1.00 36.09 164 LEU A O 1
ATOM 732 N N . THR A 1 92 ? -5.300 -52.572 25.462 1.00 26.63 165 THR A N 1
ATOM 733 C CA . THR A 1 92 ? -5.404 -51.517 26.464 1.00 29.31 165 THR A CA 1
ATOM 734 C C . THR A 1 92 ? -6.482 -51.780 27.505 1.00 28.25 165 THR A C 1
ATOM 735 O O . THR A 1 92 ? -6.445 -51.161 28.568 1.00 38.86 165 THR A O 1
ATOM 739 N N . THR A 1 93 ? -7.419 -52.696 27.257 1.00 31.44 166 THR A N 1
ATOM 740 C CA . THR A 1 93 ? -8.469 -52.936 28.241 1.00 31.22 166 THR A CA 1
ATOM 741 C C . THR A 1 93 ? -8.019 -53.846 29.381 1.00 35.72 166 THR A C 1
ATOM 742 O O . THR A 1 93 ? -8.706 -53.916 30.404 1.00 38.76 166 THR A O 1
ATOM 746 N N . GLN A 1 94 ? -6.887 -54.529 29.245 1.00 33.71 167 GLN A N 1
ATOM 747 C CA . GLN A 1 94 ? -6.462 -55.518 30.226 1.00 38.35 167 GLN A CA 1
ATOM 748 C C . GLN A 1 94 ? -5.538 -54.948 31.298 1.00 38.32 167 GLN A C 1
ATOM 749 O O . GLN A 1 94 ? -5.117 -55.694 32.187 1.00 32.82 167 GLN A O 1
ATOM 755 N N . GLU A 1 95 ? -5.198 -53.664 31.219 1.00 36.21 168 GLU A N 1
ATOM 756 C CA . GLU A 1 95 ? -4.204 -53.046 32.086 1.00 38.01 168 GLU A CA 1
ATOM 757 C C . GLU A 1 95 ? -4.219 -51.546 31.813 1.00 34.34 168 GLU A C 1
ATOM 758 O O . GLU A 1 95 ? -4.788 -51.103 30.814 1.00 41.61 168 GLU A O 1
ATOM 764 N N . ASP A 1 96 ? -3.652 -50.760 32.734 1.00 32.60 169 ASP A N 1
ATOM 765 C CA . ASP A 1 96 ? -3.432 -49.329 32.499 1.00 34.91 169 ASP A CA 1
ATOM 766 C C . ASP A 1 96 ? -2.067 -49.113 31.851 1.00 35.74 169 ASP A C 1
ATOM 767 O O . ASP A 1 96 ? -1.035 -49.486 32.423 1.00 34.80 169 ASP A O 1
ATOM 772 N N . TYR A 1 97 ? -2.057 -48.478 30.684 1.00 31.80 170 TYR A N 1
ATOM 773 C CA . TYR A 1 97 ? -0.858 -48.368 29.869 1.00 29.92 170 TYR A CA 1
ATOM 774 C C . TYR A 1 97 ? -0.415 -46.922 29.695 1.00 24.98 170 TYR A C 1
ATOM 775 O O . TYR A 1 97 ? -1.230 -46.001 29.657 1.00 21.79 170 TYR A O 1
ATOM 784 N N . THR A 1 98 ? 0.893 -46.740 29.561 1.00 21.54 171 THR A N 1
ATOM 785 C CA . THR A 1 98 ? 1.468 -45.502 29.073 1.00 25.44 171 THR A CA 1
ATOM 786 C C . THR A 1 98 ? 1.856 -45.671 27.603 1.00 24.49 171 THR A C 1
ATOM 787 O O . THR A 1 98 ? 2.389 -46.721 27.204 1.00 25.06 171 THR A O 1
ATOM 791 N N . LEU A 1 99 ? 1.536 -44.662 26.796 1.00 21.54 172 LEU A N 1
ATOM 792 C CA . LEU A 1 99 ? 1.899 -44.623 25.389 1.00 21.55 172 LEU A CA 1
ATOM 793 C C . LEU A 1 99 ? 3.148 -43.773 25.229 1.00 21.43 172 LEU A C 1
ATOM 794 O O . LEU A 1 99 ? 3.244 -42.694 25.817 1.00 29.19 172 LEU A O 1
ATOM 799 N N . LYS A 1 100 ? 4.113 -44.271 24.470 1.00 21.37 173 LYS A N 1
ATOM 800 C CA . LYS A 1 100 ? 5.302 -43.518 24.099 1.00 21.28 173 LYS A CA 1
ATOM 801 C C . LYS A 1 100 ? 5.373 -43.449 22.586 1.00 30.22 173 LYS A C 1
ATOM 802 O O . LYS A 1 100 ? 5.237 -44.475 21.907 1.00 25.12 173 LYS A O 1
ATOM 808 N N . ILE A 1 101 ? 5.587 -42.246 22.064 1.00 24.63 174 ILE A N 1
ATOM 809 C CA . ILE A 1 101 ? 5.716 -42.004 20.643 1.00 21.38 174 ILE A CA 1
ATOM 810 C C . ILE A 1 101 ? 7.120 -41.498 20.424 1.00 25.30 174 ILE A C 1
ATOM 811 O O . ILE A 1 101 ? 7.450 -40.383 20.849 1.00 31.54 174 ILE A O 1
ATOM 816 N N . ASP A 1 102 ? 7.933 -42.294 19.736 1.00 22.16 175 ASP A N 1
ATOM 817 C CA . ASP A 1 102 ? 9.293 -41.930 19.355 1.00 28.52 175 ASP A CA 1
ATOM 818 C C . ASP A 1 102 ? 9.290 -41.416 17.917 1.00 23.68 175 ASP A C 1
ATOM 819 O O . ASP A 1 102 ? 8.847 -42.122 17.013 1.00 21.79 175 ASP A O 1
ATOM 824 N N . LEU A 1 103 ? 9.788 -40.193 17.707 1.00 26.07 176 LEU A N 1
ATOM 825 C CA . LEU A 1 103 ? 9.801 -39.540 16.405 1.00 26.57 176 LEU A CA 1
ATOM 826 C C . LEU A 1 103 ? 11.230 -39.207 16.012 1.00 22.33 176 LEU A C 1
ATOM 827 O O . LEU A 1 103 ? 12.067 -38.904 16.862 1.00 27.06 176 LEU A O 1
ATOM 832 N N . ALA A 1 104 ? 11.505 -39.264 14.715 1.00 22.94 177 ALA A N 1
ATOM 833 C CA . ALA A 1 104 ? 12.834 -38.957 14.224 1.00 24.74 177 ALA A CA 1
ATOM 834 C C . ALA A 1 104 ? 12.741 -38.099 12.968 1.00 31.19 177 ALA A C 1
ATOM 835 O O . ALA A 1 104 ? 11.744 -38.112 12.247 1.00 34.43 177 ALA A O 1
ATOM 837 N N . ASP A 1 105 ? 13.814 -37.356 12.722 1.00 51.00 178 ASP A N 1
ATOM 838 C CA . ASP A 1 105 ? 13.945 -36.371 11.658 1.00 39.45 178 ASP A CA 1
ATOM 839 C C . ASP A 1 105 ? 14.661 -36.961 10.456 1.00 37.21 178 ASP A C 1
ATOM 840 O O . ASP A 1 105 ? 15.208 -38.071 10.503 1.00 36.95 178 ASP A O 1
ATOM 845 N N . PHE A 1 106 ? 14.706 -36.170 9.383 1.00 31.42 179 PHE A N 1
ATOM 846 C CA . PHE A 1 106 ? 15.605 -36.445 8.269 1.00 40.73 179 PHE A CA 1
ATOM 847 C C . PHE A 1 106 ? 16.941 -35.753 8.467 1.00 38.47 179 PHE A C 1
ATOM 848 O O . PHE A 1 106 ? 17.793 -35.774 7.578 1.00 36.93 179 PHE A O 1
ATOM 856 N N . GLU A 1 107 ? 17.127 -35.153 9.628 1.00 37.63 180 GLU A N 1
ATOM 857 C CA . GLU A 1 107 ? 18.326 -34.450 10.040 1.00 39.54 180 GLU A CA 1
ATOM 858 C C . GLU A 1 107 ? 18.904 -35.060 11.293 1.00 45.15 180 GLU A C 1
ATOM 859 O O . GLU A 1 107 ? 19.286 -34.357 12.219 1.00 50.65 180 GLU A O 1
ATOM 865 N N . LYS A 1 108 ? 18.879 -36.386 11.388 1.00 43.49 181 LYS A N 1
ATOM 866 C CA . LYS A 1 108 ? 19.524 -37.103 12.521 1.00 42.82 181 LYS A CA 1
ATOM 867 C C . LYS A 1 108 ? 19.027 -36.662 13.905 1.00 40.00 181 LYS A C 1
ATOM 868 O O . LYS A 1 108 ? 19.761 -36.872 14.873 1.00 50.13 181 LYS A O 1
ATOM 874 N N . ASN A 1 109 ? 17.821 -36.122 14.006 1.00 38.97 182 ASN A N 1
ATOM 875 C CA . ASN A 1 109 ? 17.287 -35.691 15.306 1.00 41.15 182 ASN A CA 1
ATOM 876 C C . ASN A 1 109 ? 16.100 -36.536 15.751 1.00 35.50 182 ASN A C 1
ATOM 877 O O . ASN A 1 109 ? 15.340 -37.040 14.922 1.00 34.91 182 ASN A O 1
ATOM 882 N N . SER A 1 110 ? 15.915 -36.651 17.067 1.00 27.84 183 SER A N 1
ATOM 883 C CA . SER A 1 110 ? 14.842 -37.467 17.625 1.00 29.31 183 SER A CA 1
ATOM 884 C C . SER A 1 110 ? 14.156 -36.729 18.762 1.00 27.37 183 SER A C 1
ATOM 885 O O . SER A 1 110 ? 14.777 -35.917 19.454 1.00 30.57 183 SER A O 1
ATOM 888 N N . ARG A 1 111 ? 12.853 -37.001 18.919 1.00 29.26 184 ARG A N 1
ATOM 889 C CA . ARG A 1 111 ? 12.041 -36.535 20.041 1.00 21.33 184 ARG A CA 1
ATOM 890 C C . ARG A 1 111 ? 11.083 -37.647 20.436 1.00 23.10 184 ARG A C 1
ATOM 891 O O . ARG A 1 111 ? 11.037 -38.703 19.805 1.00 29.77 184 ARG A O 1
ATOM 899 N N . TYR A 1 112 ? 10.346 -37.423 21.519 1.00 26.93 185 TYR A N 1
ATOM 900 C CA . TYR A 1 112 ? 9.296 -38.340 21.936 1.00 23.42 185 TYR A CA 1
ATOM 901 C C . TYR A 1 112 ? 8.231 -37.600 22.729 1.00 23.04 185 TYR A C 1
ATOM 902 O O . TYR A 1 112 ? 8.487 -36.563 23.345 1.00 25.39 185 TYR A O 1
ATOM 911 N N . ALA A 1 113 ? 7.035 -38.166 22.702 1.00 21.35 186 ALA A N 1
ATOM 912 C CA . ALA A 1 113 ? 5.928 -37.742 23.539 1.00 23.07 186 ALA A CA 1
ATOM 913 C C . ALA A 1 113 ? 5.428 -38.959 24.308 1.00 27.07 186 ALA A C 1
ATOM 914 O O . ALA A 1 113 ? 5.479 -40.083 23.812 1.00 31.58 186 ALA A O 1
ATOM 916 N N . GLN A 1 114 ? 4.959 -38.743 25.527 1.00 24.65 187 GLN A N 1
ATOM 917 C CA . GLN A 1 114 ? 4.472 -39.807 26.395 1.00 26.26 187 GLN A CA 1
ATOM 918 C C . GLN A 1 114 ? 3.138 -39.363 26.952 1.00 21.40 187 GLN A C 1
ATOM 919 O O . GLN A 1 114 ? 2.955 -38.187 27.279 1.00 22.46 187 GLN A O 1
ATOM 925 N N . TYR A 1 115 ? 2.196 -40.288 27.004 1.00 24.02 188 TYR A N 1
ATOM 926 C CA . TYR A 1 115 ? 0.866 -40.012 27.527 1.00 24.29 188 TYR A CA 1
ATOM 927 C C . TYR A 1 115 ? 0.475 -41.128 28.472 1.00 24.22 188 TYR A C 1
ATOM 928 O O . TYR A 1 115 ? 0.563 -42.306 28.115 1.00 24.97 188 TYR A O 1
ATOM 937 N N . LYS A 1 116 ? 0.019 -40.758 29.659 1.00 25.81 189 LYS A N 1
ATOM 938 C CA . LYS A 1 116 ? -0.473 -41.744 30.601 1.00 32.72 189 LYS A CA 1
ATOM 939 C C . LYS A 1 116 ? -1.900 -42.153 30.234 1.00 33.46 189 LYS A C 1
ATOM 940 O O . LYS A 1 116 ? -2.557 -41.527 29.401 1.00 32.99 189 LYS A O 1
ATOM 946 N N . ASN A 1 117 ? -2.365 -43.247 30.833 1.00 34.93 190 ASN A N 1
ATOM 947 C CA . ASN A 1 117 ? -3.756 -43.684 30.704 1.00 39.15 190 ASN A CA 1
ATOM 948 C C . ASN A 1 117 ? -4.179 -43.785 29.243 1.00 34.50 190 ASN A C 1
ATOM 949 O O . ASN A 1 117 ? -5.163 -43.183 28.821 1.00 42.52 190 ASN A O 1
ATOM 954 N N . PHE A 1 118 ? -3.414 -44.546 28.470 1.00 27.64 191 PHE A N 1
ATOM 955 C CA . PHE A 1 118 ? -3.709 -44.722 27.060 1.00 23.79 191 PHE A CA 1
ATOM 956 C C . PHE A 1 118 ? -4.725 -45.844 26.890 1.00 25.18 191 PHE A C 1
ATOM 957 O O . PHE A 1 118 ? -4.445 -46.987 27.246 1.00 24.95 191 PHE A O 1
ATOM 965 N N . LYS A 1 119 ? -5.893 -45.523 26.332 1.00 26.24 192 LYS A N 1
ATOM 966 C CA . LYS A 1 119 ? -6.977 -46.483 26.173 1.00 27.68 192 LYS A CA 1
ATOM 967 C C . LYS A 1 119 ? -7.661 -46.296 24.822 1.00 29.91 192 LYS A C 1
ATOM 968 O O . LYS A 1 119 ? -7.897 -45.161 24.397 1.00 28.11 192 LYS A O 1
ATOM 974 N N . VAL A 1 120 ? -7.977 -47.405 24.147 1.00 23.12 193 VAL A N 1
ATOM 975 C CA . VAL A 1 120 ? -8.744 -47.379 22.901 1.00 23.11 193 VAL A CA 1
ATOM 976 C C . VAL A 1 120 ? -10.051 -48.124 23.130 1.00 31.34 193 VAL A C 1
ATOM 977 O O . VAL A 1 120 ? -10.041 -49.319 23.450 1.00 32.13 193 VAL A O 1
ATOM 981 N N . GLY A 1 121 ? -11.172 -47.449 22.889 1.00 31.23 194 GLY A N 1
ATOM 982 C CA . GLY A 1 121 ? -12.461 -48.034 23.150 1.00 23.79 194 GLY A CA 1
ATOM 983 C C . GLY A 1 121 ? -12.764 -49.157 22.185 1.00 35.15 194 GLY A C 1
ATOM 984 O O . GLY A 1 121 ? -11.988 -49.497 21.292 1.00 38.32 194 GLY A O 1
ATOM 985 N N . ASP A 1 122 ? -13.935 -49.746 22.376 1.00 41.30 195 ASP A N 1
ATOM 986 C CA . ASP A 1 122 ? -14.366 -50.892 21.594 1.00 42.76 195 ASP A CA 1
ATOM 987 C C . ASP A 1 122 ? -14.940 -50.448 20.245 1.00 44.63 195 ASP A C 1
ATOM 988 O O . ASP A 1 122 ? -15.010 -49.257 19.924 1.00 44.37 195 ASP A O 1
ATOM 993 N N . GLU A 1 123 ? -15.346 -51.433 19.435 1.00 50.58 196 GLU A N 1
ATOM 994 C CA . GLU A 1 123 ? -15.870 -51.149 18.100 1.00 48.82 196 GLU A CA 1
ATOM 995 C C . GLU A 1 123 ? -17.137 -50.308 18.157 1.00 51.68 196 GLU A C 1
ATOM 996 O O . GLU A 1 123 ? -17.322 -49.393 17.345 1.00 49.49 196 GLU A O 1
ATOM 1002 N N . LYS A 1 124 ? -18.009 -50.579 19.128 1.00 60.29 197 LYS A N 1
ATOM 1003 C CA . LYS A 1 124 ? -19.304 -49.904 19.167 1.00 61.24 197 LYS A CA 1
ATOM 1004 C C . LYS A 1 124 ? -19.146 -48.418 19.430 1.00 67.33 197 LYS A C 1
ATOM 1005 O O . LYS A 1 124 ? -19.971 -47.618 18.982 1.00 82.06 197 LYS A O 1
ATOM 1011 N N . ASN A 1 125 ? -18.083 -48.030 20.131 1.00 58.09 198 ASN A N 1
ATOM 1012 C CA . ASN A 1 125 ? -17.776 -46.633 20.373 1.00 46.17 198 ASN A CA 1
ATOM 1013 C C . ASN A 1 125 ? -16.748 -46.098 19.401 1.00 46.30 198 ASN A C 1
ATOM 1014 O O . ASN A 1 125 ? -16.154 -45.049 19.660 1.00 48.00 198 ASN A O 1
ATOM 1019 N N . PHE A 1 126 ? -16.532 -46.802 18.286 1.00 50.92 199 PHE A N 1
ATOM 1020 C CA . PHE A 1 126 ? -15.656 -46.345 17.209 1.00 45.22 199 PHE A CA 1
ATOM 1021 C C . PHE A 1 126 ? -14.221 -46.197 17.691 1.00 37.00 199 PHE A C 1
ATOM 1022 O O . PHE A 1 126 ? -13.515 -45.265 17.308 1.00 39.70 199 PHE A O 1
ATOM 1030 N N . TYR A 1 127 ? -13.757 -47.156 18.490 1.00 45.16 200 TYR A N 1
ATOM 1031 C CA . TYR A 1 127 ? -12.341 -47.178 18.936 1.00 34.69 200 TYR A CA 1
ATOM 1032 C C . TYR A 1 127 ? -11.934 -45.803 19.436 1.00 31.99 200 TYR A C 1
ATOM 1033 O O . TYR A 1 127 ? -10.900 -45.300 19.017 1.00 31.78 200 TYR A O 1
ATOM 1042 N N . GLU A 1 128 ? -12.725 -45.251 20.346 1.00 35.56 201 GLU A N 1
ATOM 1043 C CA . GLU A 1 128 ? -12.472 -43.894 20.876 1.00 47.87 201 GLU A CA 1
ATOM 1044 C C . GLU A 1 128 ? -11.110 -43.799 21.548 1.00 32.98 201 GLU A C 1
ATOM 1045 O O . GLU A 1 128 ? -10.757 -44.703 22.291 1.00 33.73 201 GLU A O 1
ATOM 1051 N N . LEU A 1 129 ? -10.423 -42.685 21.328 1.00 39.68 202 LEU A N 1
ATOM 1052 C CA . LEU A 1 129 ? -9.084 -42.502 21.922 1.00 32.92 202 LEU A CA 1
ATOM 1053 C C . LEU A 1 129 ? -9.160 -41.806 23.269 1.00 36.24 202 LEU A C 1
ATOM 1054 O O . LEU A 1 129 ? -9.866 -40.802 23.392 1.00 42.69 202 LEU A O 1
ATOM 1059 N N . ASN A 1 130 ? -8.485 -42.384 24.234 1.00 27.67 203 ASN A N 1
ATOM 1060 C CA . ASN A 1 130 ? -8.316 -41.818 25.567 1.00 29.94 203 ASN A CA 1
ATOM 1061 C C . ASN A 1 130 ? -6.828 -41.703 25.878 1.00 36.29 203 ASN A C 1
ATOM 1062 O O . ASN A 1 130 ? -6.089 -42.693 25.794 1.00 35.36 203 ASN A O 1
ATOM 1067 N N . ILE A 1 131 ? -6.386 -40.492 26.208 1.00 32.61 204 ILE A N 1
ATOM 1068 C CA . ILE A 1 131 ? -5.021 -40.234 26.647 1.00 35.70 204 ILE A CA 1
ATOM 1069 C C . ILE A 1 131 ? -5.013 -39.337 27.884 1.00 41.96 204 ILE A C 1
ATOM 1070 O O . ILE A 1 131 ? -5.833 -38.425 28.044 1.00 45.07 204 ILE A O 1
ATOM 1075 N N . GLY A 1 132 ? -4.033 -39.575 28.738 1.00 45.43 205 GLY A N 1
ATOM 1076 C CA . GLY A 1 132 ? -3.808 -38.847 29.965 1.00 35.20 205 GLY A CA 1
ATOM 1077 C C . GLY A 1 132 ? -2.745 -37.785 29.824 1.00 28.71 205 GLY A C 1
ATOM 1078 O O . GLY A 1 132 ? -2.601 -37.145 28.778 1.00 37.38 205 GLY A O 1
ATOM 1079 N N . GLU A 1 133 ? -1.981 -37.599 30.889 1.00 32.45 206 GLU A N 1
ATOM 1080 C CA . GLU A 1 133 ? -1.092 -36.453 30.973 1.00 39.61 206 GLU A CA 1
ATOM 1081 C C . GLU A 1 133 ? 0.075 -36.589 30.008 1.00 32.53 206 GLU A C 1
ATOM 1082 O O . GLU A 1 133 ? 0.572 -37.684 29.747 1.00 37.31 206 GLU A O 1
ATOM 1088 N N . TYR A 1 134 ? 0.533 -35.457 29.502 1.00 31.39 207 TYR A N 1
ATOM 1089 C CA . TYR A 1 134 ? 1.596 -35.430 28.518 1.00 27.92 207 TYR A CA 1
ATOM 1090 C C . TYR A 1 134 ? 2.930 -35.237 29.224 1.00 28.40 207 TYR A C 1
ATOM 1091 O O . TYR A 1 134 ? 3.007 -34.644 30.302 1.00 30.92 207 TYR A O 1
ATOM 1100 N N . SER A 1 135 ? 3.969 -35.813 28.634 1.00 31.84 208 SER A N 1
ATOM 1101 C CA . SER A 1 135 ? 5.344 -35.602 29.053 1.00 25.61 208 SER A CA 1
ATOM 1102 C C . SER A 1 135 ? 6.226 -35.796 27.824 1.00 28.98 208 SER A C 1
ATOM 1103 O O . SER A 1 135 ? 5.835 -36.481 26.883 1.00 27.55 208 SER A O 1
ATOM 1106 N N . GLY A 1 136 ? 7.432 -35.205 27.832 1.00 24.98 209 GLY A N 1
ATOM 1107 C CA . GLY A 1 136 ? 8.380 -35.494 26.776 1.00 23.65 209 GLY A CA 1
ATOM 1108 C C . GLY A 1 136 ? 8.988 -34.246 26.155 1.00 30.03 209 GLY A C 1
ATOM 1109 O O . GLY A 1 136 ? 8.982 -33.158 26.742 1.00 39.54 209 GLY A O 1
ATOM 1110 N N . THR A 1 137 ? 9.564 -34.412 24.965 1.00 27.04 210 THR A N 1
ATOM 1111 C CA . THR A 1 137 ? 10.305 -33.335 24.327 1.00 26.68 210 THR A CA 1
ATOM 1112 C C . THR A 1 137 ? 9.740 -32.932 22.978 1.00 27.63 210 THR A C 1
ATOM 1113 O O . THR A 1 137 ? 10.168 -31.914 22.429 1.00 29.49 210 THR A O 1
ATOM 1117 N N . ALA A 1 138 ? 8.798 -33.689 22.427 1.00 25.90 211 ALA A N 1
ATOM 1118 C CA . ALA A 1 138 ? 8.295 -33.364 21.104 1.00 26.86 211 ALA A CA 1
ATOM 1119 C C . ALA A 1 138 ? 7.191 -32.316 21.126 1.00 25.55 211 ALA A C 1
ATOM 1120 O O . ALA A 1 138 ? 6.779 -31.865 20.058 1.00 28.26 211 ALA A O 1
ATOM 1122 N N . GLY A 1 139 ? 6.681 -31.945 22.297 1.00 23.36 212 GLY A N 1
ATOM 1123 C CA . GLY A 1 139 ? 5.494 -31.122 22.362 1.00 21.64 212 GLY A CA 1
ATOM 1124 C C . GLY A 1 139 ? 4.241 -31.981 22.256 1.00 27.80 212 GLY A C 1
ATOM 1125 O O . GLY A 1 139 ? 4.283 -33.047 21.632 1.00 28.96 212 GLY A O 1
ATOM 1126 N N . ASP A 1 140 ? 3.123 -31.535 22.843 1.00 26.55 213 ASP A N 1
ATOM 1127 C CA . ASP A 1 140 ? 1.871 -32.298 22.861 1.00 27.91 213 ASP A CA 1
ATOM 1128 C C . ASP A 1 140 ? 1.063 -31.913 21.632 1.00 33.44 213 ASP A C 1
ATOM 1129 O O . ASP A 1 140 ? 0.320 -30.934 21.646 1.00 39.07 213 ASP A O 1
ATOM 1134 N N . SER A 1 141 ? 1.149 -32.725 20.592 1.00 28.44 214 SER A N 1
ATOM 1135 C CA . SER A 1 141 ? 0.418 -32.474 19.362 1.00 31.09 214 SER A CA 1
ATOM 1136 C C . SER A 1 141 ? -0.919 -33.189 19.329 1.00 35.73 214 SER A C 1
ATOM 1137 O O . SER A 1 141 ? -1.635 -33.094 18.330 1.00 35.50 214 SER A O 1
ATOM 1140 N N . LEU A 1 142 ? -1.263 -33.917 20.380 1.00 39.26 215 LEU A N 1
ATOM 1141 C CA . LEU A 1 142 ? -2.529 -34.625 20.435 1.00 41.66 215 LEU A CA 1
ATOM 1142 C C . LEU A 1 142 ? -3.576 -33.852 21.231 1.00 55.29 215 LEU A C 1
ATOM 1143 O O . LEU A 1 142 ? -4.677 -34.365 21.445 1.00 63.62 215 LEU A O 1
ATOM 1148 N N . ALA A 1 143 ? -3.278 -32.601 21.608 1.00 59.31 216 ALA A N 1
ATOM 1149 C CA . ALA A 1 143 ? -4.179 -31.736 22.371 1.00 70.98 216 ALA A CA 1
ATOM 1150 C C . ALA A 1 143 ? -4.580 -30.598 21.441 1.00 82.96 216 ALA A C 1
ATOM 1151 O O . ALA A 1 143 ? -3.856 -29.607 21.309 1.00 82.64 216 ALA A O 1
ATOM 1153 N N . GLY A 1 144 ? -5.743 -30.741 20.809 1.00 77.31 217 GLY A N 1
ATOM 1154 C CA . GLY A 1 144 ? -6.222 -29.778 19.830 1.00 76.20 217 GLY A CA 1
ATOM 1155 C C . GLY A 1 144 ? -5.577 -29.953 18.464 1.00 70.78 217 GLY A C 1
ATOM 1156 O O . GLY A 1 144 ? -5.818 -29.183 17.531 1.00 58.86 217 GLY A O 1
ATOM 1157 N N . SER A 1 155 ? -5.849 -34.599 30.453 1.00 63.06 228 SER A N 1
ATOM 1158 C CA . SER A 1 155 ? -7.265 -34.359 30.057 1.00 88.54 228 SER A CA 1
ATOM 1159 C C . SER A 1 155 ? -7.325 -33.877 28.613 1.00 90.83 228 SER A C 1
ATOM 1160 O O . SER A 1 155 ? -7.002 -32.705 28.364 1.00 90.26 228 SER A O 1
ATOM 1163 N N . HIS A 1 156 ? -7.735 -34.763 27.713 1.00 90.51 229 HIS A N 1
ATOM 1164 C CA . HIS A 1 156 ? -7.826 -34.413 26.280 1.00 90.59 229 HIS A CA 1
ATOM 1165 C C . HIS A 1 156 ? -9.256 -34.681 25.828 1.00 97.36 229 HIS A C 1
ATOM 1166 O O . HIS A 1 156 ? -9.969 -35.416 26.536 1.00 92.86 229 HIS A O 1
ATOM 1173 N N . GLN A 1 157 ? -9.657 -34.114 24.696 1.00 112.17 230 GLN A N 1
ATOM 1174 C CA . GLN A 1 157 ? -10.993 -34.458 24.157 1.00 111.40 230 GLN A CA 1
ATOM 1175 C C . GLN A 1 157 ? -10.994 -35.966 23.894 1.00 112.42 230 GLN A C 1
ATOM 1176 O O . GLN A 1 157 ? -9.901 -36.560 23.835 1.00 116.96 230 GLN A O 1
ATOM 1182 N N . ARG A 1 158 ? -12.175 -36.557 23.753 1.00 97.50 231 ARG A N 1
ATOM 1183 C CA . ARG A 1 158 ? -12.280 -38.021 23.512 1.00 84.58 231 ARG A CA 1
ATOM 1184 C C . ARG A 1 158 ? -12.686 -38.217 22.059 1.00 77.82 231 ARG A C 1
ATOM 1185 O O . ARG A 1 158 ? -13.888 -38.128 21.764 1.00 79.94 231 ARG A O 1
ATOM 1193 N N . MET A 1 159 ? -11.721 -38.490 21.193 1.00 63.54 232 MET A N 1
ATOM 1194 C CA . MET A 1 159 ? -12.001 -38.571 19.764 1.00 64.61 232 MET A CA 1
ATOM 1195 C C . MET A 1 159 ? -12.098 -39.994 19.215 1.00 51.85 232 MET A C 1
ATOM 1196 O O . MET A 1 159 ? -11.395 -40.911 19.645 1.00 44.21 232 MET A O 1
ATOM 1201 N N . LYS A 1 160 ? -12.924 -40.106 18.183 1.00 46.57 233 LYS A N 1
ATOM 1202 C CA . LYS A 1 160 ? -13.173 -41.423 17.577 1.00 45.67 233 LYS A CA 1
ATOM 1203 C C . LYS A 1 160 ? -12.330 -41.618 16.324 1.00 38.73 233 LYS A C 1
ATOM 1204 O O . LYS A 1 160 ? -11.950 -40.626 15.705 1.00 45.81 233 LYS A O 1
ATOM 1210 N N . PHE A 1 161 ? -12.059 -42.868 15.993 1.00 38.12 234 PHE A N 1
ATOM 1211 C CA . PHE A 1 161 ? -11.295 -43.237 14.807 1.00 33.89 234 PHE A CA 1
ATOM 1212 C C . PHE A 1 161 ? -12.143 -43.063 13.550 1.00 34.18 234 PHE A C 1
ATOM 1213 O O . PHE A 1 161 ? -13.350 -43.328 13.558 1.00 38.12 234 PHE A O 1
ATOM 1221 N N . SER A 1 162 ? -11.510 -42.609 12.464 1.00 34.32 235 SER A N 1
ATOM 1222 C CA . SER A 1 162 ? -12.209 -42.359 11.202 1.00 36.92 235 SER A CA 1
ATOM 1223 C C . SER A 1 162 ? -11.386 -42.870 10.025 1.00 39.81 235 SER A C 1
ATOM 1224 O O . SER A 1 162 ? -10.156 -42.740 9.999 1.00 33.70 235 SER A O 1
ATOM 1227 N N . THR A 1 163 ? -12.084 -43.412 9.035 1.00 41.06 236 THR A N 1
ATOM 1228 C CA . THR A 1 163 ? -11.514 -43.832 7.768 1.00 36.32 236 THR A CA 1
ATOM 1229 C C . THR A 1 163 ? -12.327 -43.176 6.671 1.00 41.23 236 THR A C 1
ATOM 1230 O O . THR A 1 163 ? -13.310 -42.483 6.933 1.00 45.59 236 THR A O 1
ATOM 1234 N N . TRP A 1 164 ? -11.888 -43.354 5.429 1.00 46.26 237 TRP A N 1
ATOM 1235 C CA . TRP A 1 164 ? -12.592 -42.719 4.326 1.00 38.84 237 TRP A CA 1
ATOM 1236 C C . TRP A 1 164 ? -14.030 -43.235 4.217 1.00 50.15 237 TRP A C 1
ATOM 1237 O O . TRP A 1 164 ? -14.949 -42.475 3.881 1.00 51.08 237 TRP A O 1
ATOM 1248 N N . ASP A 1 165 ? -14.226 -44.499 4.589 1.00 51.07 238 ASP A N 1
ATOM 1249 C CA . ASP A 1 165 ? -15.551 -45.155 4.448 1.00 47.57 238 ASP A CA 1
ATOM 1250 C C . ASP A 1 165 ? -16.388 -45.037 5.722 1.00 45.91 238 ASP A C 1
ATOM 1251 O O . ASP A 1 165 ? -17.567 -45.394 5.670 1.00 52.71 238 ASP A O 1
ATOM 1256 N N . ARG A 1 166 ? -15.794 -44.582 6.818 1.00 51.80 239 ARG A N 1
ATOM 1257 C CA . ARG A 1 166 ? -16.512 -44.460 8.110 1.00 45.70 239 ARG A CA 1
ATOM 1258 C C . ARG A 1 166 ? -16.156 -43.112 8.725 1.00 53.30 239 ARG A C 1
ATOM 1259 O O . ARG A 1 166 ? -15.155 -43.045 9.445 1.00 47.78 239 ARG A O 1
ATOM 1267 N N . ASP A 1 167 ? -16.961 -42.087 8.454 1.00 61.65 240 ASP A N 1
ATOM 1268 C CA . ASP A 1 167 ? -16.654 -40.736 8.904 1.00 57.74 240 ASP A CA 1
ATOM 1269 C C . ASP A 1 167 ? -17.214 -40.488 10.299 1.00 55.67 240 ASP A C 1
ATOM 1270 O O . ASP A 1 167 ? -18.437 -40.430 10.483 1.00 46.13 240 ASP A O 1
ATOM 1275 N N . HIS A 1 168 ? -16.318 -40.321 11.275 1.00 54.68 241 HIS A N 1
ATOM 1276 C CA . HIS A 1 168 ? -16.735 -39.988 12.634 1.00 51.77 241 HIS A CA 1
ATOM 1277 C C . HIS A 1 168 ? -16.001 -38.760 13.158 1.00 50.53 241 HIS A C 1
ATOM 1278 O O . HIS A 1 168 ? -15.752 -38.664 14.365 1.00 46.99 241 HIS A O 1
ATOM 1285 N N . ASP A 1 169 ? -15.689 -37.791 12.294 1.00 52.23 242 ASP A N 1
ATOM 1286 C CA . ASP A 1 169 ? -14.936 -36.624 12.733 1.00 56.14 242 ASP A CA 1
ATOM 1287 C C . ASP A 1 169 ? -15.885 -35.460 13.031 1.00 56.64 242 ASP A C 1
ATOM 1288 O O . ASP A 1 169 ? -17.104 -35.547 12.856 1.00 58.67 242 ASP A O 1
ATOM 1293 N N . ASN A 1 170 ? -15.319 -34.373 13.552 1.00 58.34 243 ASN A N 1
ATOM 1294 C CA . ASN A 1 170 ? -16.035 -33.121 13.749 1.00 62.29 243 ASN A CA 1
ATOM 1295 C C . ASN A 1 170 ? -15.892 -32.143 12.585 1.00 62.16 243 ASN A C 1
ATOM 1296 O O . ASN A 1 170 ? -16.056 -30.934 12.775 1.00 66.81 243 ASN A O 1
ATOM 1301 N N . TYR A 1 171 ? -15.557 -32.627 11.399 1.00 63.73 244 TYR A N 1
ATOM 1302 C CA . TYR A 1 171 ? -15.440 -31.787 10.220 1.00 68.74 244 TYR A CA 1
ATOM 1303 C C . TYR A 1 171 ? -16.574 -32.107 9.250 1.00 68.74 244 TYR A C 1
ATOM 1304 O O . TYR A 1 171 ? -17.149 -33.197 9.292 1.00 72.68 244 TYR A O 1
ATOM 1313 N N . GLU A 1 172 ? -16.942 -31.125 8.421 1.00 65.76 245 GLU A N 1
ATOM 1314 C CA . GLU A 1 172 ? -18.093 -31.300 7.539 1.00 70.07 245 GLU A CA 1
ATOM 1315 C C . GLU A 1 172 ? -17.816 -32.351 6.472 1.00 81.14 245 GLU A C 1
ATOM 1316 O O . GLU A 1 172 ? -18.673 -33.203 6.207 1.00 91.53 245 GLU A O 1
ATOM 1322 N N . GLY A 1 173 ? -16.672 -32.264 5.788 1.00 84.75 246 GLY A N 1
ATOM 1323 C CA . GLY A 1 173 ? -16.263 -33.308 4.867 1.00 81.95 246 GLY A CA 1
ATOM 1324 C C . GLY A 1 173 ? -15.734 -34.527 5.595 1.00 79.71 246 GLY A C 1
ATOM 1325 O O . GLY A 1 173 ? -16.051 -34.773 6.767 1.00 77.76 246 GLY A O 1
ATOM 1326 N N . ASN A 1 174 ? -14.866 -35.277 4.915 1.00 72.61 247 ASN A N 1
ATOM 1327 C CA . ASN A 1 174 ? -14.254 -36.484 5.468 1.00 69.62 247 ASN A CA 1
ATOM 1328 C C . ASN A 1 174 ? -12.777 -36.206 5.695 1.00 61.97 247 ASN A C 1
ATOM 1329 O O . ASN A 1 174 ? -12.013 -36.102 4.727 1.00 55.35 247 ASN A O 1
ATOM 1334 N N . CYS A 1 175 ? -12.377 -36.075 6.963 1.00 60.67 248 CYS A N 1
ATOM 1335 C CA . CYS A 1 175 ? -10.963 -35.867 7.271 1.00 56.04 248 CYS A CA 1
ATOM 1336 C C . CYS A 1 175 ? -10.120 -36.993 6.674 1.00 58.13 248 CYS A C 1
ATOM 1337 O O . CYS A 1 175 ? -9.044 -36.756 6.099 1.00 52.71 248 CYS A O 1
ATOM 1340 N N . ALA A 1 176 ? -10.588 -38.240 6.842 1.00 58.93 249 ALA A N 1
ATOM 1341 C CA . ALA A 1 176 ? -9.799 -39.410 6.478 1.00 50.50 249 ALA A CA 1
ATOM 1342 C C . ALA A 1 176 ? -9.725 -39.579 4.973 1.00 54.34 249 ALA A C 1
ATOM 1343 O O . ALA A 1 176 ? -8.760 -40.152 4.453 1.00 48.92 249 ALA A O 1
ATOM 1345 N N . GLU A 1 177 ? -10.682 -38.995 4.262 1.00 53.17 250 GLU A N 1
ATOM 1346 C CA . GLU A 1 177 ? -10.683 -39.054 2.810 1.00 51.20 250 GLU A CA 1
ATOM 1347 C C . GLU A 1 177 ? -9.676 -38.061 2.231 1.00 62.19 250 GLU A C 1
ATOM 1348 O O . GLU A 1 177 ? -9.097 -38.310 1.169 1.00 62.65 250 GLU A O 1
ATOM 1354 N N . GLU A 1 178 ? -9.398 -36.967 2.950 1.00 66.37 251 GLU A N 1
ATOM 1355 C CA . GLU A 1 178 ? -8.393 -35.980 2.565 1.00 61.47 251 GLU A CA 1
ATOM 1356 C C . GLU A 1 178 ? -6.950 -36.308 2.969 1.00 64.20 251 GLU A C 1
ATOM 1357 O O . GLU A 1 178 ? -6.071 -36.120 2.141 1.00 58.98 251 GLU A O 1
ATOM 1363 N N . ASP A 1 179 ? -6.751 -36.861 4.165 1.00 116.13 252 ASP A N 1
ATOM 1364 C CA . ASP A 1 179 ? -5.391 -37.232 4.643 1.00 123.43 252 ASP A CA 1
ATOM 1365 C C . ASP A 1 179 ? -4.995 -38.613 4.120 1.00 121.35 252 ASP A C 1
ATOM 1366 O O . ASP A 1 179 ? -3.840 -38.997 4.337 1.00 107.24 252 ASP A O 1
ATOM 1371 N N . GLN A 1 180 ? -5.909 -39.294 3.430 1.00 62.08 253 GLN A N 1
ATOM 1372 C CA . GLN A 1 180 ? -5.591 -40.617 2.847 1.00 61.17 253 GLN A CA 1
ATOM 1373 C C . GLN A 1 180 ? -5.025 -41.495 3.961 1.00 54.29 253 GLN A C 1
ATOM 1374 O O . GLN A 1 180 ? -3.942 -42.063 3.757 1.00 37.42 253 GLN A O 1
ATOM 1380 N N . SER A 1 181 ? -5.753 -41.600 5.079 1.00 44.20 254 SER A N 1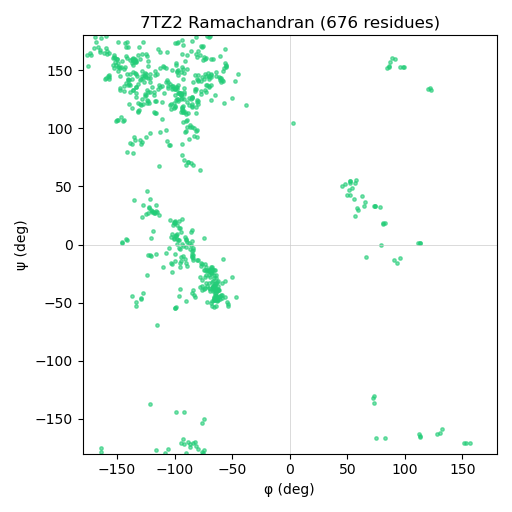
ATOM 1381 C CA . SER A 1 181 ? -5.267 -42.354 6.257 1.00 41.71 254 SER A CA 1
ATOM 1382 C C . SER A 1 181 ? -6.321 -42.417 7.355 1.00 40.79 254 SER A C 1
ATOM 1383 O O . SER A 1 181 ? -7.170 -41.526 7.400 1.00 43.27 254 SER A O 1
ATOM 1386 N N . GLY A 1 182 ? -6.276 -43.446 8.199 1.00 34.02 255 GLY A N 1
ATOM 1387 C CA . GLY A 1 182 ? -7.130 -43.439 9.366 1.00 28.79 255 GLY A CA 1
ATOM 1388 C C . GLY A 1 182 ? -6.364 -42.951 10.570 1.00 31.61 255 GLY A C 1
ATOM 1389 O O . GLY A 1 182 ? -5.135 -43.098 10.664 1.00 34.69 255 GLY A O 1
ATOM 1390 N N . TRP A 1 183 ? -7.104 -42.330 11.483 1.00 26.78 256 TRP A N 1
ATOM 1391 C CA . TRP A 1 183 ? -6.559 -41.694 12.666 1.00 30.72 256 TRP A CA 1
ATOM 1392 C C . TRP A 1 183 ? -7.734 -41.327 13.543 1.00 33.07 256 TRP A C 1
ATOM 1393 O O . TRP A 1 183 ? -8.890 -41.374 13.110 1.00 34.64 256 TRP A O 1
ATOM 1404 N N . TRP A 1 184 ? -7.428 -40.938 14.777 1.00 30.68 257 TRP A N 1
ATOM 1405 C CA . TRP A 1 184 ? -8.455 -40.350 15.632 1.00 36.77 257 TRP A CA 1
ATOM 1406 C C . TRP A 1 184 ? -8.509 -38.879 15.241 1.00 43.87 257 TRP A C 1
ATOM 1407 O O . TRP A 1 184 ? -7.780 -38.038 15.766 1.00 40.95 257 TRP A O 1
ATOM 1418 N N . PHE A 1 185 ? -9.409 -38.568 14.317 1.00 51.47 258 PHE A N 1
ATOM 1419 C CA . PHE A 1 185 ? -9.477 -37.251 13.705 1.00 45.52 258 PHE A CA 1
ATOM 1420 C C . PHE A 1 185 ? -10.453 -36.352 14.442 1.00 51.93 258 PHE A C 1
ATOM 1421 O O . PHE A 1 185 ? -11.515 -36.792 14.895 1.00 55.97 258 PHE A O 1
ATOM 1429 N N . ASN A 1 186 ? -10.079 -35.081 14.542 1.00 56.64 259 ASN A N 1
ATOM 1430 C CA . ASN A 1 186 ? -10.933 -34.045 15.101 1.00 59.52 259 ASN A CA 1
ATOM 1431 C C . ASN A 1 186 ? -11.240 -33.072 13.960 1.00 58.94 259 ASN A C 1
ATOM 1432 O O . ASN A 1 186 ? -12.353 -33.067 13.435 1.00 60.99 259 ASN A O 1
ATOM 1437 N N . ARG A 1 187 ? -10.233 -32.330 13.525 1.00 68.76 260 ARG A N 1
ATOM 1438 C CA . ARG A 1 187 ? -10.257 -31.418 12.394 1.00 62.18 260 ARG A CA 1
ATOM 1439 C C . ARG A 1 187 ? -8.885 -31.581 11.763 1.00 63.34 260 ARG A C 1
ATOM 1440 O O . ARG A 1 187 ? -7.878 -31.641 12.479 1.00 65.75 260 ARG A O 1
ATOM 1448 N N . CYS A 1 188 ? -8.827 -31.609 10.438 1.00 51.53 261 CYS A N 1
ATOM 1449 C CA . CYS A 1 188 ? -7.741 -32.356 9.816 1.00 64.36 261 CYS A CA 1
ATOM 1450 C C . CYS A 1 188 ? -6.387 -31.658 9.905 1.00 65.78 261 CYS A C 1
ATOM 1451 O O . CYS A 1 188 ? -5.403 -32.185 9.370 1.00 72.24 261 CYS A O 1
ATOM 1454 N N . HIS A 1 189 ? -6.282 -30.537 10.614 1.00 55.41 262 HIS A N 1
ATOM 1455 C CA . HIS A 1 189 ? -5.003 -29.855 10.734 1.00 58.29 262 HIS A CA 1
ATOM 1456 C C . HIS A 1 189 ? -4.246 -30.243 12.000 1.00 58.03 262 HIS A C 1
ATOM 1457 O O . HIS A 1 189 ? -3.321 -29.529 12.399 1.00 57.78 262 HIS A O 1
ATOM 1459 N N . SER A 1 190 ? -4.653 -31.319 12.669 1.00 57.45 263 SER A N 1
ATOM 1460 C CA . SER A 1 190 ? -3.991 -31.796 13.876 1.00 51.66 263 SER A CA 1
ATOM 1461 C C . SER A 1 190 ? -2.894 -32.803 13.494 1.00 49.58 263 SER A C 1
ATOM 1462 O O . SER A 1 190 ? -2.654 -33.078 12.313 1.00 46.94 263 SER A O 1
ATOM 1465 N N . ALA A 1 191 ? -2.205 -33.348 14.502 1.00 40.03 264 ALA A N 1
ATOM 1466 C CA . ALA A 1 191 ? -1.181 -34.360 14.260 1.00 34.44 264 ALA A CA 1
ATOM 1467 C C . ALA A 1 191 ? -1.775 -35.630 13.675 1.00 39.39 264 ALA A C 1
ATOM 1468 O O . ALA A 1 191 ? -2.899 -36.021 14.001 1.00 43.11 264 ALA A O 1
ATOM 1470 N N . ASN A 1 192 ? -1.014 -36.267 12.788 1.00 29.73 265 ASN A N 1
ATOM 1471 C CA . ASN A 1 192 ? -1.451 -37.512 12.168 1.00 29.84 265 ASN A CA 1
ATOM 1472 C C . ASN A 1 192 ? -0.225 -38.352 11.852 1.00 31.46 265 ASN A C 1
ATOM 1473 O O . ASN A 1 192 ? 0.481 -38.068 10.882 1.00 26.53 265 ASN A O 1
ATOM 1478 N N . LEU A 1 193 ? -0.013 -39.416 12.616 1.00 24.58 266 LEU A N 1
ATOM 1479 C CA . LEU A 1 193 ? 1.134 -40.278 12.400 1.00 22.02 266 LEU A CA 1
ATOM 1480 C C . LEU A 1 193 ? 0.902 -41.390 11.370 1.00 22.78 266 LEU A C 1
ATOM 1481 O O . LEU A 1 193 ? 1.834 -42.147 11.087 1.00 21.97 266 LEU A O 1
ATOM 1486 N N . ASN A 1 194 ? -0.305 -41.537 10.820 1.00 28.19 267 ASN A N 1
ATOM 1487 C CA . ASN A 1 194 ? -0.562 -42.504 9.754 1.00 24.24 267 ASN A CA 1
ATOM 1488 C C . ASN A 1 194 ? -0.625 -41.856 8.368 1.00 29.92 267 ASN A C 1
ATOM 1489 O O . ASN A 1 194 ? -1.108 -42.487 7.421 1.00 23.95 267 ASN A O 1
ATOM 1494 N N . GLY A 1 195 ? -0.124 -40.626 8.224 1.00 28.85 268 GLY A N 1
ATOM 1495 C CA . GLY A 1 195 ? -0.210 -39.897 6.975 1.00 25.36 268 GLY A CA 1
ATOM 1496 C C . GLY A 1 195 ? 0.747 -40.412 5.910 1.00 28.24 268 GLY A C 1
ATOM 1497 O O . GLY A 1 195 ? 1.464 -41.400 6.076 1.00 27.98 268 GLY A O 1
ATOM 1498 N N . VAL A 1 196 ? 0.734 -39.715 4.772 1.00 28.33 269 VAL A N 1
ATOM 1499 C CA . VAL A 1 196 ? 1.561 -40.099 3.636 1.00 22.46 269 VAL A CA 1
ATOM 1500 C C . VAL A 1 196 ? 3.030 -39.830 3.940 1.00 29.16 269 VAL A C 1
ATOM 1501 O O . VAL A 1 196 ? 3.395 -38.759 4.449 1.00 29.46 269 VAL A O 1
ATOM 1505 N N . TYR A 1 197 ? 3.889 -40.790 3.587 1.00 24.33 270 TYR A N 1
ATOM 1506 C CA . TYR A 1 197 ? 5.326 -40.723 3.856 1.00 26.55 270 TYR A CA 1
ATOM 1507 C C . TYR A 1 197 ? 6.008 -39.851 2.818 1.00 34.31 270 TYR A C 1
ATOM 1508 O O . TYR A 1 197 ? 6.241 -40.291 1.694 1.00 36.93 270 TYR A O 1
ATOM 1517 N N . TYR A 1 198 ? 6.268 -38.591 3.166 1.00 39.07 271 TYR A N 1
ATOM 1518 C CA . TYR A 1 198 ? 7.141 -37.712 2.395 1.00 27.93 271 TYR A CA 1
ATOM 1519 C C . TYR A 1 198 ? 8.531 -37.632 3.016 1.00 31.48 271 TYR A C 1
ATOM 1520 O O . TYR A 1 198 ? 8.785 -38.113 4.124 1.00 34.15 271 TYR A O 1
ATOM 1529 N N . SER A 1 199 ? 9.430 -36.959 2.311 1.00 36.99 272 SER A N 1
ATOM 1530 C CA . SER A 1 199 ? 10.803 -36.781 2.782 1.00 45.15 272 SER A CA 1
ATOM 1531 C C . SER A 1 199 ? 10.948 -35.345 3.275 1.00 34.63 272 SER A C 1
ATOM 1532 O O . SER A 1 199 ? 11.394 -34.465 2.542 1.00 42.97 272 SER A O 1
ATOM 1535 N N . GLY A 1 200 ? 10.595 -35.118 4.534 1.00 31.44 273 GLY A N 1
ATOM 1536 C CA . GLY A 1 200 ? 10.725 -33.806 5.119 1.00 27.35 273 GLY A CA 1
ATOM 1537 C C . GLY A 1 200 ? 9.688 -32.841 4.583 1.00 32.55 273 GLY A C 1
ATOM 1538 O O . GLY A 1 200 ? 8.491 -33.141 4.538 1.00 31.54 273 GLY A O 1
ATOM 1539 N N . PRO A 1 201 ? 10.128 -31.650 4.177 1.00 32.32 274 PRO A N 1
ATOM 1540 C CA . PRO A 1 201 ? 9.190 -30.670 3.609 1.00 23.36 274 PRO A CA 1
ATOM 1541 C C . PRO A 1 201 ? 8.515 -31.208 2.353 1.00 31.18 274 PRO A C 1
ATOM 1542 O O . PRO A 1 201 ? 9.114 -31.944 1.563 1.00 38.20 274 PRO A O 1
ATOM 1546 N N . TYR A 1 202 ? 7.243 -30.866 2.185 1.00 22.87 275 TYR A N 1
ATOM 1547 C CA . TYR A 1 202 ? 6.486 -31.462 1.098 1.00 27.33 275 TYR A CA 1
ATOM 1548 C C . TYR A 1 202 ? 5.376 -30.514 0.670 1.00 33.40 275 TYR A C 1
ATOM 1549 O O . TYR A 1 202 ? 5.000 -29.589 1.393 1.00 30.82 275 TYR A O 1
ATOM 1558 N N . THR A 1 203 ? 4.836 -30.767 -0.510 1.00 33.05 276 THR A N 1
ATOM 1559 C CA . THR A 1 203 ? 3.756 -29.955 -1.041 1.00 30.74 276 THR A CA 1
ATOM 1560 C C . THR A 1 203 ? 2.607 -30.840 -1.502 1.00 29.98 276 THR A C 1
ATOM 1561 O O . THR A 1 203 ? 2.811 -31.929 -2.052 1.00 29.81 276 THR A O 1
ATOM 1565 N N . ALA A 1 204 ? 1.403 -30.367 -1.269 1.00 38.01 277 ALA A N 1
ATOM 1566 C CA . ALA A 1 204 ? 0.209 -31.096 -1.654 1.00 35.80 277 ALA A CA 1
ATOM 1567 C C . ALA A 1 204 ? -0.950 -30.145 -1.473 1.00 34.49 277 ALA A C 1
ATOM 1568 O O . ALA A 1 204 ? -0.786 -29.041 -0.949 1.00 32.49 277 ALA A O 1
ATOM 1570 N N . LYS A 1 205 ? -2.154 -30.600 -1.803 1.00 46.80 278 LYS A N 1
ATOM 1571 C CA . LYS A 1 205 ? -3.374 -29.767 -1.630 1.00 40.27 278 LYS A CA 1
ATOM 1572 C C . LYS A 1 205 ? -3.739 -29.698 -0.148 1.00 45.17 278 LYS A C 1
ATOM 1573 O O . LYS A 1 205 ? -4.420 -28.743 0.245 1.00 51.07 278 LYS A O 1
ATOM 1575 N N . THR A 1 206 ? -3.277 -30.663 0.642 1.00 44.26 279 THR A N 1
ATOM 1576 C CA . THR A 1 206 ? -3.559 -30.669 2.095 1.00 43.18 279 THR A CA 1
ATOM 1577 C C . THR A 1 206 ? -2.350 -31.171 2.876 1.00 38.30 279 THR A C 1
ATOM 1578 O O . THR A 1 206 ? -1.481 -31.806 2.273 1.00 41.53 279 THR A O 1
ATOM 1582 N N . ASP A 1 207 ? -2.325 -30.891 4.176 1.00 38.97 280 ASP A N 1
ATOM 1583 C CA . ASP A 1 207 ? -1.221 -31.335 5.061 1.00 39.73 280 ASP A CA 1
ATOM 1584 C C . ASP A 1 207 ? -1.389 -32.815 5.402 1.00 32.93 280 ASP A C 1
ATOM 1585 O O . ASP A 1 207 ? -1.546 -33.122 6.577 1.00 31.57 280 ASP A O 1
ATOM 1590 N N . ASN A 1 208 ? -1.315 -33.692 4.402 1.00 40.28 281 ASN A N 1
ATOM 1591 C CA . ASN A 1 208 ? -1.597 -35.105 4.686 1.00 29.15 281 ASN A CA 1
ATOM 1592 C C . ASN A 1 208 ? -0.340 -35.945 4.954 1.00 32.09 281 ASN A C 1
ATOM 1593 O O . ASN A 1 208 ? -0.403 -37.179 4.890 1.00 31.57 281 ASN A O 1
ATOM 1598 N N . GLY A 1 209 ? 0.787 -35.322 5.308 1.00 32.53 282 GLY A N 1
ATOM 1599 C CA . GLY A 1 209 ? 1.976 -36.085 5.649 1.00 28.11 282 GLY A CA 1
ATOM 1600 C C . GLY A 1 209 ? 1.932 -36.586 7.088 1.00 25.25 282 GLY A C 1
ATOM 1601 O O . GLY A 1 209 ? 0.921 -36.493 7.787 1.00 26.25 282 GLY A O 1
ATOM 1602 N N . ILE A 1 210 ? 3.048 -37.172 7.516 1.00 26.78 283 ILE A N 1
ATOM 1603 C CA . ILE A 1 210 ? 3.210 -37.664 8.882 1.00 22.01 283 ILE A CA 1
ATOM 1604 C C . ILE A 1 210 ? 3.714 -36.501 9.738 1.00 23.76 283 ILE A C 1
ATOM 1605 O O . ILE A 1 210 ? 4.892 -36.148 9.697 1.00 29.15 283 ILE A O 1
ATOM 1610 N N . VAL A 1 211 ? 2.816 -35.882 10.500 1.00 22.04 284 VAL A N 1
ATOM 1611 C CA . VAL A 1 211 ? 3.074 -34.587 11.110 1.00 23.42 284 VAL A CA 1
ATOM 1612 C C . VAL A 1 211 ? 2.988 -34.692 12.627 1.00 26.50 284 VAL A C 1
ATOM 1613 O O . VAL A 1 211 ? 2.091 -35.341 13.175 1.00 23.47 284 VAL A O 1
ATOM 1617 N N . TRP A 1 212 ? 3.951 -34.072 13.297 1.00 22.78 285 TRP A N 1
ATOM 1618 C CA . TRP A 1 212 ? 3.880 -33.767 14.722 1.00 26.14 285 TRP A CA 1
ATOM 1619 C C . TRP A 1 212 ? 4.115 -32.257 14.803 1.00 27.34 285 TRP A C 1
ATOM 1620 O O . TRP A 1 212 ? 5.266 -31.819 14.832 1.00 26.91 285 TRP A O 1
ATOM 1631 N N . TYR A 1 213 ? 3.027 -31.467 14.797 1.00 26.93 286 TYR A N 1
ATOM 1632 C CA . TYR A 1 213 ? 3.153 -30.048 14.473 1.00 27.45 286 TYR A CA 1
ATOM 1633 C C . TYR A 1 213 ? 3.872 -29.247 15.551 1.00 28.10 286 TYR A C 1
ATOM 1634 O O . TYR A 1 213 ? 4.418 -28.183 15.236 1.00 29.98 286 TYR A O 1
ATOM 1643 N N . THR A 1 214 ? 3.908 -29.728 16.797 1.00 23.36 287 THR A N 1
ATOM 1644 C CA . THR A 1 214 ? 4.654 -29.000 17.814 1.00 29.06 287 THR A CA 1
ATOM 1645 C C . THR A 1 214 ? 6.158 -29.071 17.594 1.00 26.54 287 THR A C 1
ATOM 1646 O O . THR A 1 214 ? 6.881 -28.240 18.144 1.00 30.50 287 THR A O 1
ATOM 1650 N N . TRP A 1 215 ? 6.655 -30.075 16.874 1.00 26.66 288 TRP A N 1
ATOM 1651 C CA . TRP A 1 215 ? 8.087 -30.208 16.624 1.00 27.41 288 TRP A CA 1
ATOM 1652 C C . TRP A 1 215 ? 8.461 -29.696 15.247 1.00 29.98 288 TRP A C 1
ATOM 1653 O O . TRP A 1 215 ? 9.368 -28.872 15.097 1.00 33.82 288 TRP A O 1
ATOM 1664 N N . HIS A 1 216 ? 7.791 -30.230 14.246 1.00 24.22 289 HIS A N 1
ATOM 1665 C CA . HIS A 1 216 ? 8.032 -29.767 12.869 1.00 26.48 289 HIS A CA 1
ATOM 1666 C C . HIS A 1 216 ? 6.726 -29.146 12.416 1.00 30.00 289 HIS A C 1
ATOM 1667 O O . HIS A 1 216 ? 5.810 -29.063 13.224 1.00 37.00 289 HIS A O 1
ATOM 1674 N N . GLY A 1 217 ? 6.653 -28.706 11.180 1.00 26.52 290 GLY A N 1
ATOM 1675 C CA . GLY A 1 217 ? 5.436 -28.015 10.818 1.00 39.95 290 GLY A CA 1
ATOM 1676 C C . GLY A 1 217 ? 4.238 -28.910 10.619 1.00 33.35 290 GLY A C 1
ATOM 1677 O O . GLY A 1 217 ? 4.151 -30.018 11.155 1.00 25.13 290 GLY A O 1
ATOM 1678 N N . TRP A 1 218 ? 3.363 -28.436 9.734 1.00 34.30 291 TRP A N 1
ATOM 1679 C CA . TRP A 1 218 ? 2.254 -29.270 9.240 1.00 31.23 291 TRP A CA 1
ATOM 1680 C C . TRP A 1 218 ? 2.692 -29.650 7.822 1.00 28.54 291 TRP A C 1
ATOM 1681 O O . TRP A 1 218 ? 1.977 -30.410 7.177 1.00 28.36 291 TRP A O 1
ATOM 1692 N N . TRP A 1 219 ? 3.843 -29.119 7.376 1.00 24.93 292 TRP A N 1
ATOM 1693 C CA . TRP A 1 219 ? 4.325 -29.380 6.023 1.00 26.67 292 TRP A CA 1
ATOM 1694 C C . TRP A 1 219 ? 5.715 -29.994 6.002 1.00 28.90 292 TRP A C 1
ATOM 1695 O O . TRP A 1 219 ? 6.460 -29.800 5.029 1.00 24.97 292 TRP A O 1
ATOM 1706 N N . TYR A 1 220 ? 6.074 -30.703 7.078 1.00 25.27 293 TYR A N 1
ATOM 1707 C CA . TYR A 1 220 ? 7.307 -31.482 7.182 1.00 22.10 293 TYR A CA 1
ATOM 1708 C C . TYR A 1 220 ? 6.918 -32.877 7.655 1.00 26.38 293 TYR A C 1
ATOM 1709 O O . TYR A 1 220 ? 6.359 -33.021 8.749 1.00 25.97 293 TYR A O 1
ATOM 1718 N N . SER A 1 221 ? 7.235 -33.896 6.855 1.00 24.62 294 SER A N 1
ATOM 1719 C CA . SER A 1 221 ? 6.891 -35.287 7.138 1.00 23.13 294 SER A CA 1
ATOM 1720 C C . SER A 1 221 ? 8.061 -36.020 7.801 1.00 23.85 294 SER A C 1
ATOM 1721 O O . SER A 1 221 ? 9.181 -35.997 7.289 1.00 25.60 294 SER A O 1
ATOM 1724 N N . LEU A 1 222 ? 7.793 -36.712 8.909 1.00 25.42 295 LEU A N 1
ATOM 1725 C CA . LEU A 1 222 ? 8.869 -37.290 9.713 1.00 23.55 295 LEU A CA 1
ATOM 1726 C C . LEU A 1 222 ? 9.499 -38.527 9.063 1.00 25.11 295 LEU A C 1
ATOM 1727 O O . LEU A 1 222 ? 8.932 -39.169 8.169 1.00 24.33 295 LEU A O 1
ATOM 1732 N N . LYS A 1 223 ? 10.710 -38.857 9.531 1.00 21.60 296 LYS A N 1
ATOM 1733 C CA . LYS A 1 223 ? 11.457 -39.960 8.939 1.00 23.86 296 LYS A CA 1
ATOM 1734 C C . LYS A 1 223 ? 11.027 -41.309 9.500 1.00 31.28 296 LYS A C 1
ATOM 1735 O O . LYS A 1 223 ? 10.898 -42.285 8.749 1.00 34.94 296 LYS A O 1
ATOM 1741 N N . SER A 1 224 ? 10.849 -41.392 10.815 1.00 25.83 297 SER A N 1
ATOM 1742 C CA . SER A 1 224 ? 10.456 -42.626 11.465 1.00 23.22 297 SER A CA 1
ATOM 1743 C C . SER A 1 224 ? 9.595 -42.304 12.674 1.00 23.04 297 SER A C 1
ATOM 1744 O O . SER A 1 224 ? 9.783 -41.276 13.329 1.00 26.22 297 SER A O 1
ATOM 1747 N N . VAL A 1 225 ? 8.625 -43.174 12.929 1.00 25.63 298 VAL A N 1
ATOM 1748 C CA . VAL A 1 225 ? 7.676 -43.052 14.031 1.00 21.47 298 VAL A CA 1
ATOM 1749 C C . VAL A 1 225 ? 7.537 -44.423 14.670 1.00 24.01 298 VAL A C 1
ATOM 1750 O O . VAL A 1 225 ? 7.395 -45.428 13.962 1.00 28.57 298 VAL A O 1
ATOM 1754 N N . VAL A 1 226 ? 7.599 -44.485 15.994 1.00 21.39 299 VAL A N 1
ATOM 1755 C CA . VAL A 1 226 ? 7.313 -45.729 16.702 1.00 21.38 299 VAL A CA 1
ATOM 1756 C C . VAL A 1 226 ? 6.346 -45.398 17.823 1.00 21.79 299 VAL A C 1
ATOM 1757 O O . VAL A 1 226 ? 6.693 -44.682 18.765 1.00 31.57 299 VAL A O 1
ATOM 1761 N N . MET A 1 227 ? 5.144 -45.922 17.733 1.00 23.55 300 MET A N 1
ATOM 1762 C CA . MET A 1 227 ? 4.176 -45.811 18.807 1.00 21.55 300 MET A CA 1
ATOM 1763 C C . MET A 1 227 ? 4.214 -47.125 19.577 1.00 21.56 300 MET A C 1
ATOM 1764 O O . MET A 1 227 ? 3.973 -48.188 19.000 1.00 24.31 300 MET A O 1
ATOM 1769 N N . LYS A 1 228 ? 4.552 -47.063 20.861 1.00 21.45 301 LYS A N 1
ATOM 1770 C CA . LYS A 1 228 ? 4.666 -48.257 21.676 1.00 21.43 301 LYS A CA 1
ATOM 1771 C C . LYS A 1 228 ? 4.003 -48.015 23.026 1.00 21.44 301 LYS A C 1
ATOM 1772 O O . LYS A 1 228 ? 3.758 -46.879 23.421 1.00 29.81 301 LYS A O 1
ATOM 1778 N N . ILE A 1 229 ? 3.657 -49.093 23.723 1.00 21.47 302 ILE A N 1
ATOM 1779 C CA . ILE A 1 229 ? 2.993 -48.955 25.014 1.00 21.92 302 ILE A CA 1
ATOM 1780 C C . ILE A 1 229 ? 3.618 -49.895 26.036 1.00 24.10 302 ILE A C 1
ATOM 1781 O O . ILE A 1 229 ? 4.270 -50.888 25.696 1.00 26.83 302 ILE A O 1
ATOM 1786 N N . ARG A 1 230 ? 3.398 -49.561 27.309 1.00 21.38 303 ARG A N 1
ATOM 1787 C CA . ARG A 1 230 ? 3.940 -50.330 28.425 1.00 21.30 303 ARG A CA 1
ATOM 1788 C C . ARG A 1 230 ? 3.090 -50.079 29.658 1.00 28.02 303 ARG A C 1
ATOM 1789 O O . ARG A 1 230 ? 2.542 -48.983 29.815 1.00 21.64 303 ARG A O 1
ATOM 1797 N N . PRO A 1 231 ? 2.843 -51.094 30.522 1.00 30.94 304 PRO A N 1
ATOM 1798 C CA . PRO A 1 231 ? 1.945 -50.924 31.675 1.00 28.95 304 PRO A CA 1
ATOM 1799 C C . PRO A 1 231 ? 2.348 -49.766 32.600 1.00 25.37 304 PRO A C 1
ATOM 1800 O O . PRO A 1 231 ? 3.446 -49.259 32.459 1.00 36.38 304 PRO A O 1
ATOM 1804 N N . ASN A 1 232 ? 1.456 -49.389 33.521 1.00 32.79 305 ASN A N 1
ATOM 1805 C CA . ASN A 1 232 ? 1.739 -48.268 34.458 1.00 31.55 305 ASN A CA 1
ATOM 1806 C C . ASN A 1 232 ? 1.895 -48.826 35.878 1.00 42.20 305 ASN A C 1
ATOM 1807 O O . ASN A 1 232 ? 2.473 -49.924 35.996 1.00 50.96 305 ASN A O 1
ATOM 1812 N N . GLY B 1 2 ? 16.230 -3.012 58.829 1.00 54.84 75 GLY B N 1
ATOM 1813 C CA . GLY B 1 2 ? 16.991 -2.939 57.592 1.00 76.21 75 GLY B CA 1
ATOM 1814 C C . GLY B 1 2 ? 16.532 -3.935 56.532 1.00 79.55 75 GLY B C 1
ATOM 1815 O O . GLY B 1 2 ? 16.900 -3.840 55.360 1.00 75.09 75 GLY B O 1
ATOM 1816 N N . SER B 1 3 ? 15.715 -4.894 56.967 1.00 71.98 76 SER B N 1
ATOM 1817 C CA . SER B 1 3 ? 15.108 -5.914 56.118 1.00 69.02 76 SER B CA 1
ATOM 1818 C C . SER B 1 3 ? 14.467 -5.389 54.833 1.00 60.78 76 SER B C 1
ATOM 1819 O O . SER B 1 3 ? 13.816 -4.343 54.831 1.00 59.86 76 SER B O 1
ATOM 1822 N N . LYS B 1 4 ? 14.652 -6.162 53.773 1.00 50.49 77 LYS B N 1
ATOM 1823 C CA . LYS B 1 4 ? 14.063 -5.841 52.465 1.00 55.72 77 LYS B CA 1
ATOM 1824 C C . LYS B 1 4 ? 13.900 -7.179 51.757 1.00 59.75 77 LYS B C 1
ATOM 1825 O O . LYS B 1 4 ? 14.641 -8.107 52.079 1.00 63.40 77 LYS B O 1
ATOM 1831 N N . ARG B 1 5 ? 12.928 -7.283 50.872 1.00 38.60 78 ARG B N 1
ATOM 1832 C CA . ARG B 1 5 ? 12.736 -8.500 50.088 1.00 38.46 78 ARG B CA 1
ATOM 1833 C C . ARG B 1 5 ? 13.203 -8.279 48.656 1.00 39.38 78 ARG B C 1
ATOM 1834 O O . ARG B 1 5 ? 12.881 -7.261 48.039 1.00 34.53 78 ARG B O 1
ATOM 1842 N N . GLN B 1 6 ? 13.952 -9.229 48.123 1.00 38.51 79 GLN B N 1
ATOM 1843 C CA . GLN B 1 6 ? 14.391 -9.136 46.744 1.00 26.64 79 GLN B CA 1
ATOM 1844 C C . GLN B 1 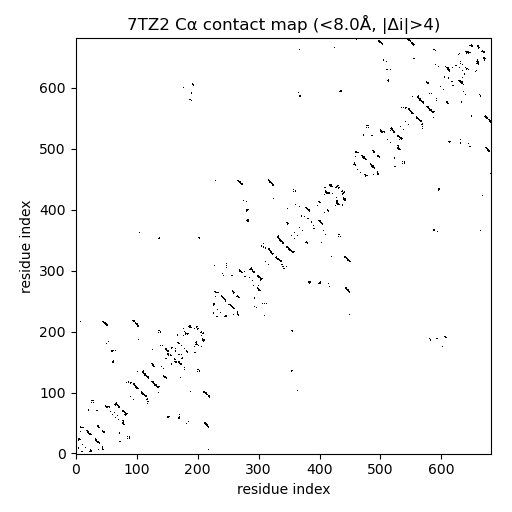6 ? 14.001 -10.407 46.014 1.00 28.44 79 GLN B C 1
ATOM 1845 O O . GLN B 1 6 ? 14.137 -11.507 46.557 1.00 32.76 79 GLN B O 1
ATOM 1851 N N . TYR B 1 7 ? 13.551 -10.262 44.772 1.00 32.13 80 TYR B N 1
ATOM 1852 C CA . TYR B 1 7 ? 13.147 -11.401 43.958 1.00 28.92 80 TYR B CA 1
ATOM 1853 C C . TYR B 1 7 ? 14.101 -11.528 42.785 1.00 25.87 80 TYR B C 1
ATOM 1854 O O . TYR B 1 7 ? 14.403 -10.533 42.121 1.00 24.38 80 TYR B O 1
ATOM 1863 N N . ALA B 1 8 ? 14.563 -12.759 42.538 1.00 26.95 81 ALA B N 1
ATOM 1864 C CA . ALA B 1 8 ? 15.561 -13.020 41.506 1.00 21.70 81 ALA B CA 1
ATOM 1865 C C . ALA B 1 8 ? 14.975 -12.923 40.098 1.00 22.41 81 ALA B C 1
ATOM 1866 O O . ALA B 1 8 ? 15.726 -12.701 39.143 1.00 21.90 81 ALA B O 1
ATOM 1868 N N . ASP B 1 9 ? 13.683 -13.198 39.926 1.00 21.78 82 ASP B N 1
ATOM 1869 C CA . ASP B 1 9 ? 13.050 -13.056 38.615 1.00 27.96 82 ASP B CA 1
ATOM 1870 C C . ASP B 1 9 ? 11.535 -13.047 38.794 1.00 22.54 82 ASP B C 1
ATOM 1871 O O . ASP B 1 9 ? 11.019 -13.177 39.907 1.00 21.88 82 ASP B O 1
ATOM 1876 N N . CYS B 1 10 ? 10.819 -12.959 37.674 1.00 21.97 83 CYS B N 1
ATOM 1877 C CA . CYS B 1 10 ? 9.363 -12.902 37.748 1.00 22.01 83 CYS B CA 1
ATOM 1878 C C . CYS B 1 10 ? 8.747 -14.216 38.191 1.00 25.20 83 CYS B C 1
ATOM 1879 O O . CYS B 1 10 ? 7.610 -14.213 38.681 1.00 21.87 83 CYS B O 1
ATOM 1882 N N . SER B 1 11 ? 9.458 -15.336 38.006 1.00 27.13 84 SER B N 1
ATOM 1883 C CA . SER B 1 11 ? 8.950 -16.621 38.479 1.00 21.92 84 SER B CA 1
ATOM 1884 C C . SER B 1 11 ? 8.884 -16.667 40.006 1.00 24.43 84 SER B C 1
ATOM 1885 O O . SER B 1 11 ? 7.924 -17.211 40.569 1.00 21.48 84 SER B O 1
ATOM 1888 N N . GLU B 1 12 ? 9.897 -16.100 40.691 1.00 21.93 85 GLU B N 1
ATOM 1889 C CA . GLU B 1 12 ? 9.865 -16.021 42.149 1.00 21.95 85 GLU B CA 1
ATOM 1890 C C . GLU B 1 12 ? 8.749 -15.093 42.611 1.00 23.49 85 GLU B C 1
ATOM 1891 O O . GLU B 1 12 ? 8.093 -15.358 43.628 1.00 29.44 85 GLU B O 1
ATOM 1897 N N . ILE B 1 13 ? 8.520 -13.998 41.882 1.00 21.66 86 ILE B N 1
ATOM 1898 C CA . ILE B 1 13 ? 7.434 -13.090 42.236 1.00 21.76 86 ILE B CA 1
ATOM 1899 C C . ILE B 1 13 ? 6.087 -13.793 42.112 1.00 22.26 86 ILE B C 1
ATOM 1900 O O . ILE B 1 13 ? 5.242 -13.730 43.015 1.00 24.67 86 ILE B O 1
ATOM 1905 N N . PHE B 1 14 ? 5.861 -14.480 40.993 1.00 21.78 87 PHE B N 1
ATOM 1906 C CA . PHE B 1 14 ? 4.588 -15.171 40.823 1.00 21.80 87 PHE B CA 1
ATOM 1907 C C . PHE B 1 14 ? 4.408 -16.266 41.875 1.00 21.66 87 PHE B C 1
ATOM 1908 O O . PHE B 1 14 ? 3.296 -16.488 42.362 1.00 21.90 87 PHE B O 1
ATOM 1916 N N . ASN B 1 15 ? 5.477 -17.001 42.198 1.00 21.52 88 ASN B N 1
ATOM 1917 C CA . ASN B 1 15 ? 5.367 -18.071 43.190 1.00 21.48 88 ASN B CA 1
ATOM 1918 C C . ASN B 1 15 ? 5.100 -17.549 44.598 1.00 23.21 88 ASN B C 1
ATOM 1919 O O . ASN B 1 15 ? 4.610 -18.307 45.434 1.00 26.23 88 ASN B O 1
ATOM 1924 N N . ASP B 1 16 ? 5.412 -16.282 44.871 1.00 21.42 89 ASP B N 1
ATOM 1925 C CA . ASP B 1 16 ? 5.155 -15.634 46.148 1.00 21.97 89 ASP B CA 1
ATOM 1926 C C . ASP B 1 16 ? 3.768 -15.018 46.228 1.00 23.57 89 ASP B C 1
ATOM 1927 O O . ASP B 1 16 ? 3.461 -14.345 47.217 1.00 24.88 89 ASP B O 1
ATOM 1932 N N . GLY B 1 17 ? 2.955 -15.159 45.181 1.00 30.14 90 GLY B N 1
ATOM 1933 C CA . GLY B 1 17 ? 1.559 -14.786 45.238 1.00 23.16 90 GLY B CA 1
ATOM 1934 C C . GLY B 1 17 ? 1.149 -13.595 44.413 1.00 23.06 90 GLY B C 1
ATOM 1935 O O . GLY B 1 17 ? -0.017 -13.198 44.494 1.00 37.92 90 GLY B O 1
ATOM 1936 N N . TYR B 1 18 ? 2.044 -12.972 43.662 1.00 21.98 91 TYR B N 1
ATOM 1937 C CA . TYR B 1 18 ? 1.673 -11.794 42.881 1.00 24.40 91 TYR B CA 1
ATOM 1938 C C . TYR B 1 18 ? 1.215 -12.262 41.504 1.00 24.70 91 TYR B C 1
ATOM 1939 O O . TYR B 1 18 ? 2.040 -12.647 40.672 1.00 26.69 91 TYR B O 1
ATOM 1948 N N . LYS B 1 19 ? -0.098 -12.216 41.253 1.00 26.43 92 LYS B N 1
ATOM 1949 C CA . LYS B 1 19 ? -0.667 -12.750 40.019 1.00 25.31 92 LYS B CA 1
ATOM 1950 C C . LYS B 1 19 ? -0.987 -11.685 38.964 1.00 25.79 92 LYS B C 1
ATOM 1951 O O . LYS B 1 19 ? -1.534 -12.022 37.915 1.00 30.91 92 LYS B O 1
ATOM 1957 N N . LEU B 1 20 ? -0.632 -10.425 39.186 1.00 31.68 93 LEU B N 1
ATOM 1958 C CA . LEU B 1 20 ? -0.928 -9.352 38.237 1.00 28.37 93 LEU B CA 1
ATOM 1959 C C . LEU B 1 20 ? 0.258 -9.116 37.312 1.00 26.16 93 LEU B C 1
ATOM 1960 O O . LEU B 1 20 ? 1.394 -8.962 37.775 1.00 28.25 93 LEU B O 1
ATOM 1965 N N . SER B 1 21 ? -0.006 -9.086 36.013 1.00 29.97 94 SER B N 1
ATOM 1966 C CA . SER B 1 21 ? 1.034 -8.742 35.058 1.00 22.92 94 SER B CA 1
ATOM 1967 C C . SER B 1 21 ? 1.407 -7.272 35.206 1.00 29.28 94 SER B C 1
ATOM 1968 O O . SER B 1 21 ? 0.550 -6.415 35.456 1.00 23.17 94 SER B O 1
ATOM 1971 N N . GLY B 1 22 ? 2.684 -6.966 35.019 1.00 25.00 95 GLY B N 1
ATOM 1972 C CA . GLY B 1 22 ? 3.092 -5.578 35.049 1.00 23.15 95 GLY B CA 1
ATOM 1973 C C . GLY B 1 22 ? 4.562 -5.430 35.386 1.00 23.09 95 GLY B C 1
ATOM 1974 O O . GLY B 1 22 ? 5.313 -6.398 35.410 1.00 22.95 95 GLY B O 1
ATOM 1975 N N . PHE B 1 23 ? 4.958 -4.184 35.618 1.00 23.21 96 PHE B N 1
ATOM 1976 C CA . PHE B 1 23 ? 6.353 -3.899 35.913 1.00 23.19 96 PHE B CA 1
ATOM 1977 C C . PHE B 1 23 ? 6.635 -4.184 37.373 1.00 23.06 96 PHE B C 1
ATOM 1978 O O . PHE B 1 23 ? 5.834 -3.861 38.247 1.00 23.06 96 PHE B O 1
ATOM 1986 N N . TYR B 1 24 ? 7.729 -4.879 37.616 1.00 22.93 97 TYR B N 1
ATOM 1987 C CA . TYR B 1 24 ? 8.200 -5.194 38.953 1.00 23.07 97 TYR B CA 1
ATOM 1988 C C . TYR B 1 24 ? 9.704 -4.977 38.986 1.00 25.09 97 TYR B C 1
ATOM 1989 O O . TYR B 1 24 ? 10.390 -5.012 37.959 1.00 27.73 97 TYR B O 1
ATOM 1998 N N . LYS B 1 25 ? 10.221 -4.808 40.184 1.00 22.74 98 LYS B N 1
ATOM 1999 C CA . LYS B 1 25 ? 11.652 -4.743 40.383 1.00 22.73 98 LYS B CA 1
ATOM 2000 C C . LYS B 1 25 ? 12.173 -6.145 40.679 1.00 24.52 98 LYS B C 1
ATOM 2001 O O . LYS B 1 25 ? 11.600 -6.877 41.500 1.00 22.39 98 LYS B O 1
ATOM 2007 N N . ILE B 1 26 ? 13.211 -6.550 39.954 1.00 23.75 99 ILE B N 1
ATOM 2008 C CA . ILE B 1 26 ? 13.883 -7.810 40.240 1.00 22.37 99 ILE B CA 1
ATOM 2009 C C . ILE B 1 26 ? 15.382 -7.555 40.287 1.00 22.42 99 ILE B C 1
ATOM 2010 O O . ILE B 1 26 ? 15.877 -6.528 39.825 1.00 25.64 99 ILE B O 1
ATOM 2015 N N . LYS B 1 27 ? 16.100 -8.497 40.868 1.00 22.27 100 LYS B N 1
ATOM 2016 C CA . LYS B 1 27 ? 17.550 -8.480 40.794 1.00 22.32 100 LYS B CA 1
ATOM 2017 C C . LYS B 1 27 ? 18.068 -9.909 40.755 1.00 22.16 100 LYS B C 1
ATOM 2018 O O . LYS B 1 27 ? 17.947 -10.649 41.743 1.00 21.99 100 LYS B O 1
ATOM 2024 N N . PRO B 1 28 ? 18.590 -10.352 39.614 1.00 22.21 101 PRO B N 1
ATOM 2025 C CA . PRO B 1 28 ? 19.316 -11.617 39.593 1.00 22.08 101 PRO B CA 1
ATOM 2026 C C . PRO B 1 28 ? 20.437 -11.566 40.611 1.00 28.06 101 PRO B C 1
ATOM 2027 O O . PRO B 1 28 ? 20.970 -10.495 40.929 1.00 28.28 101 PRO B O 1
ATOM 2031 N N . LEU B 1 29 ? 20.812 -12.746 41.100 1.00 25.13 102 LEU B N 1
ATOM 2032 C CA . LEU B 1 29 ? 21.726 -12.817 42.233 1.00 29.20 102 LEU B CA 1
ATOM 2033 C C . LEU B 1 29 ? 23.003 -12.019 41.974 1.00 27.64 102 LEU B C 1
ATOM 2034 O O . LEU B 1 29 ? 23.347 -11.115 42.743 1.00 32.14 102 LEU B O 1
ATOM 2039 N N . GLN B 1 30 ? 23.659 -12.256 40.845 1.00 28.69 103 GLN B N 1
ATOM 2040 C CA . GLN B 1 30 ? 24.922 -11.582 40.566 1.00 30.48 103 GLN B CA 1
ATOM 2041 C C . GLN B 1 30 ? 24.739 -10.205 39.936 1.00 27.46 103 GLN B C 1
ATOM 2042 O O . GLN B 1 30 ? 25.725 -9.539 39.628 1.00 26.74 103 GLN B O 1
ATOM 2048 N N . SER B 1 31 ? 23.529 -9.750 39.763 1.00 26.07 104 SER B N 1
ATOM 2049 C CA . SER B 1 31 ? 23.357 -8.420 39.218 1.00 22.72 104 SER B CA 1
ATOM 2050 C C . SER B 1 31 ? 23.636 -7.382 40.300 1.00 29.20 104 SER B C 1
ATOM 2051 O O . SER B 1 31 ? 23.075 -7.476 41.398 1.00 27.97 104 SER B O 1
ATOM 2054 N N . PRO B 1 32 ? 24.476 -6.377 40.031 1.00 32.06 105 PRO B N 1
ATOM 2055 C CA . PRO B 1 32 ? 24.836 -5.415 41.087 1.00 24.06 105 PRO B CA 1
ATOM 2056 C C . PRO B 1 32 ? 23.693 -4.501 41.539 1.00 32.01 105 PRO B C 1
ATOM 2057 O O . PRO B 1 32 ? 23.744 -4.004 42.669 1.00 34.34 105 PRO B O 1
ATOM 2061 N N . ALA B 1 33 ? 22.671 -4.259 40.725 1.00 31.36 106 ALA B N 1
ATOM 2062 C CA . ALA B 1 33 ? 21.569 -3.406 41.146 1.00 23.63 106 ALA B CA 1
ATOM 2063 C C . ALA B 1 33 ? 20.267 -3.945 40.572 1.00 25.50 106 ALA B C 1
ATOM 2064 O O . ALA B 1 33 ? 20.254 -4.546 39.498 1.00 23.05 106 ALA B O 1
ATOM 2066 N N . GLU B 1 34 ? 19.170 -3.690 41.285 1.00 24.02 107 GLU B N 1
ATOM 2067 C CA . GLU B 1 34 ? 17.844 -4.110 40.854 1.00 26.17 107 GLU B CA 1
ATOM 2068 C C . GLU B 1 34 ? 17.416 -3.327 39.616 1.00 23.86 107 GLU B C 1
ATOM 2069 O O . GLU B 1 34 ? 17.953 -2.265 39.308 1.00 35.15 107 GLU B O 1
ATOM 2075 N N . PHE B 1 35 ? 16.459 -3.875 38.878 1.00 23.04 108 PHE B N 1
ATOM 2076 C CA . PHE B 1 35 ? 15.972 -3.163 37.705 1.00 25.25 108 PHE B CA 1
ATOM 2077 C C . PHE B 1 35 ? 14.516 -3.512 37.447 1.00 25.37 108 PHE B C 1
ATOM 2078 O O . PHE B 1 35 ? 14.007 -4.549 37.887 1.00 24.41 108 PHE B O 1
ATOM 2086 N N . SER B 1 36 ? 13.861 -2.638 36.693 1.00 29.31 109 SER B N 1
ATOM 2087 C CA . SER B 1 36 ? 12.462 -2.834 36.346 1.00 32.72 109 SER B CA 1
ATOM 2088 C C . SER B 1 36 ? 12.330 -3.833 35.203 1.00 23.21 109 SER B C 1
ATOM 2089 O O . SER B 1 36 ? 13.109 -3.809 34.246 1.00 24.92 109 SER B O 1
ATOM 2092 N N . VAL B 1 37 ? 11.320 -4.696 35.285 1.00 23.08 110 VAL B N 1
ATOM 2093 C CA . VAL B 1 37 ? 11.066 -5.678 34.231 1.00 23.03 110 VAL B CA 1
ATOM 2094 C C . VAL B 1 37 ? 9.565 -5.925 34.161 1.00 23.00 110 VAL B C 1
ATOM 2095 O O . VAL B 1 37 ? 8.841 -5.709 35.128 1.00 26.61 110 VAL B O 1
ATOM 2099 N N . TYR B 1 38 ? 9.079 -6.305 32.989 1.00 23.03 111 TYR B N 1
ATOM 2100 C CA . TYR B 1 38 ? 7.685 -6.692 32.851 1.00 23.01 111 TYR B CA 1
ATOM 2101 C C . TYR B 1 38 ? 7.526 -8.176 33.162 1.00 22.82 111 TYR B C 1
ATOM 2102 O O . TYR B 1 38 ? 8.241 -9.013 32.608 1.00 22.75 111 TYR B O 1
ATOM 2111 N N . CYS B 1 39 ? 6.633 -8.495 34.091 1.00 22.75 112 CYS B N 1
ATOM 2112 C CA . CYS B 1 39 ? 6.273 -9.871 34.412 1.00 22.60 112 CYS B CA 1
ATOM 2113 C C . CYS B 1 39 ? 4.906 -10.184 33.804 1.00 25.91 112 CYS B C 1
ATOM 2114 O O . CYS B 1 39 ? 3.916 -9.498 34.103 1.00 24.89 112 CYS B O 1
ATOM 2117 N N . ASP B 1 40 ? 4.873 -11.187 32.925 1.00 22.60 113 ASP B N 1
ATOM 2118 C CA . ASP B 1 40 ? 3.648 -11.718 32.342 1.00 22.63 113 ASP B CA 1
ATOM 2119 C C . ASP B 1 40 ? 3.174 -12.858 33.238 1.00 23.40 113 ASP B C 1
ATOM 2120 O O . ASP B 1 40 ? 3.854 -13.881 33.375 1.00 24.60 113 ASP B O 1
ATOM 2125 N N . MET B 1 41 ? 2.024 -12.660 33.884 1.00 28.16 114 MET B N 1
ATOM 2126 C CA . MET B 1 41 ? 1.497 -13.607 34.854 1.00 23.67 114 MET B CA 1
ATOM 2127 C C . MET B 1 41 ? 0.424 -14.501 34.259 1.00 29.34 114 MET B C 1
ATOM 2128 O O . MET B 1 41 ? -0.171 -15.319 34.973 1.00 27.88 114 MET B O 1
ATOM 2133 N N . SER B 1 42 ? 0.225 -14.412 32.961 1.00 22.56 115 SER B N 1
ATOM 2134 C CA . SER B 1 42 ? -0.706 -15.264 32.261 1.00 22.71 115 SER B CA 1
ATOM 2135 C C . SER B 1 42 ? 0.089 -16.474 31.776 1.00 34.95 115 SER B C 1
ATOM 2136 O O . SER B 1 42 ? 1.256 -16.664 32.159 1.00 31.70 115 SER B O 1
ATOM 2139 N N . ASP B 1 43 ? -0.532 -17.315 30.946 1.00 25.80 116 ASP B N 1
ATOM 2140 C CA . ASP B 1 43 ? 0.165 -18.465 30.386 1.00 29.18 116 ASP B CA 1
ATOM 2141 C C . ASP B 1 43 ? 0.840 -19.313 31.463 1.00 27.25 116 ASP B C 1
ATOM 2142 O O . ASP B 1 43 ? 1.995 -19.728 31.326 1.00 22.11 116 ASP B O 1
ATOM 2147 N N . GLY B 1 44 ? 0.141 -19.531 32.575 1.00 22.84 117 GLY B N 1
ATOM 2148 C CA . GLY B 1 44 ? 0.720 -20.291 33.658 1.00 22.06 117 GLY B CA 1
ATOM 2149 C C . GLY B 1 44 ? 1.460 -19.480 34.692 1.00 26.94 117 GLY B C 1
ATOM 2150 O O . GLY B 1 44 ? 1.825 -20.036 35.734 1.00 32.04 117 GLY B O 1
ATOM 2151 N N . GLY B 1 45 ? 1.759 -18.214 34.404 1.00 26.21 118 GLY B N 1
ATOM 2152 C CA . GLY B 1 45 ? 2.382 -17.308 35.344 1.00 24.78 118 GLY B CA 1
ATOM 2153 C C . GLY B 1 45 ? 3.904 -17.376 35.333 1.00 24.75 118 GLY B C 1
ATOM 2154 O O . GLY B 1 45 ? 4.513 -18.392 34.998 1.00 21.87 118 GLY B O 1
ATOM 2155 N N . GLY B 1 46 ? 4.512 -16.276 35.795 1.00 21.99 119 GLY B N 1
ATOM 2156 C CA . GLY B 1 46 ? 5.943 -16.184 36.048 1.00 21.92 119 GLY B CA 1
ATOM 2157 C C . GLY B 1 46 ? 6.868 -15.985 34.864 1.00 22.38 119 GLY B C 1
ATOM 2158 O O . GLY B 1 46 ? 8.032 -16.386 34.935 1.00 23.70 119 GLY B O 1
ATOM 2159 N N . TRP B 1 47 ? 6.429 -15.288 33.814 1.00 22.10 120 TRP B N 1
ATOM 2160 C CA . TRP B 1 47 ? 7.288 -15.031 32.661 1.00 22.16 120 TRP B CA 1
ATOM 2161 C C . TRP B 1 47 ? 7.976 -13.677 32.829 1.00 22.25 120 TRP B C 1
ATOM 2162 O O . TRP B 1 47 ? 7.313 -12.670 33.084 1.00 22.36 120 TRP B O 1
ATOM 2173 N N . THR B 1 48 ? 9.306 -13.668 32.733 1.00 22.23 121 THR B N 1
ATOM 2174 C CA . THR B 1 48 ? 10.087 -12.438 32.757 1.00 22.34 121 THR B CA 1
ATOM 2175 C C . THR B 1 48 ? 10.302 -12.001 31.321 1.00 22.47 121 THR B C 1
ATOM 2176 O O . THR B 1 48 ? 10.938 -12.722 30.546 1.00 22.44 121 THR B O 1
ATOM 2180 N N . VAL B 1 49 ? 9.755 -10.849 30.948 1.00 22.62 122 VAL B N 1
ATOM 2181 C CA . VAL B 1 49 ? 9.868 -10.380 29.577 1.00 22.76 122 VAL B CA 1
ATOM 218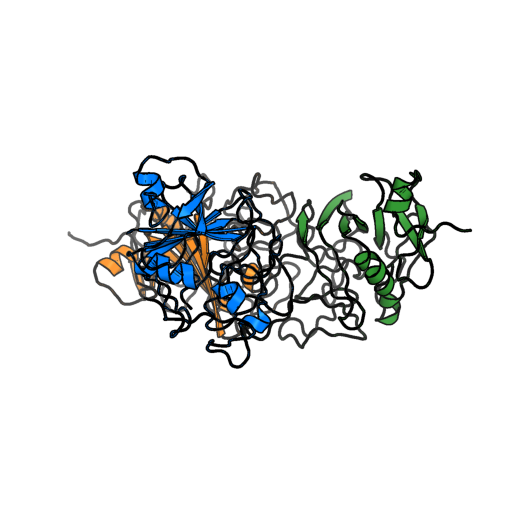2 C C . VAL B 1 49 ? 11.236 -9.739 29.359 1.00 22.84 122 VAL B C 1
ATOM 2183 O O . VAL B 1 49 ? 11.590 -8.749 30.011 1.00 22.92 122 VAL B O 1
ATOM 2187 N N . ILE B 1 50 ? 11.996 -10.284 28.410 1.00 22.84 123 ILE B N 1
ATOM 2188 C CA . ILE B 1 50 ? 13.311 -9.745 28.099 1.00 24.13 123 ILE B CA 1
ATOM 2189 C C . ILE B 1 50 ? 13.306 -8.853 26.857 1.00 23.12 123 ILE B C 1
ATOM 2190 O O . ILE B 1 50 ? 14.280 -8.117 26.635 1.00 23.25 123 ILE B O 1
ATOM 2195 N N . GLN B 1 51 ? 12.248 -8.893 26.049 1.00 23.15 124 GLN B N 1
ATOM 2196 C CA . GLN B 1 51 ? 12.166 -8.089 24.840 1.00 23.32 124 GLN B CA 1
ATOM 2197 C C . GLN B 1 51 ? 10.706 -7.974 24.431 1.00 23.34 124 GLN B C 1
ATOM 2198 O O . GLN B 1 51 ? 9.958 -8.940 24.537 1.00 23.21 124 GLN B O 1
ATOM 2204 N N . ARG B 1 52 ? 10.325 -6.807 23.920 1.00 23.69 125 ARG B N 1
ATOM 2205 C CA . ARG B 1 52 ? 8.953 -6.584 23.496 1.00 23.56 125 ARG B CA 1
ATOM 2206 C C . ARG B 1 52 ? 8.915 -5.636 22.312 1.00 23.74 125 ARG B C 1
ATOM 2207 O O . ARG B 1 52 ? 9.569 -4.592 22.342 1.00 23.88 125 ARG B O 1
ATOM 2215 N N . ARG B 1 53 ? 8.139 -6.010 21.290 1.00 23.75 126 ARG B N 1
ATOM 2216 C CA . ARG B 1 53 ? 7.881 -5.200 20.105 1.00 23.95 126 ARG B CA 1
ATOM 2217 C C . ARG B 1 53 ? 6.376 -5.090 19.967 1.00 25.01 126 ARG B C 1
ATOM 2218 O O . ARG B 1 53 ? 5.676 -6.090 20.127 1.00 26.69 126 ARG B O 1
ATOM 2226 N N . SER B 1 54 ? 5.875 -3.868 19.814 1.00 24.97 127 SER B N 1
ATOM 2227 C CA . SER B 1 54 ? 4.433 -3.648 19.725 1.00 26.62 127 SER B CA 1
ATOM 2228 C C . SER B 1 54 ? 4.037 -2.651 18.649 1.00 28.07 127 SER B C 1
ATOM 2229 O O . SER B 1 54 ? 3.000 -2.839 18.010 1.00 30.62 127 SER B O 1
ATOM 2232 N N . ASP B 1 55 ? 4.741 -1.524 18.539 1.00 27.70 128 ASP B N 1
ATOM 2233 C CA . ASP B 1 55 ? 4.269 -0.443 17.687 1.00 29.42 128 ASP B CA 1
ATOM 2234 C C . ASP B 1 55 ? 5.351 0.362 16.977 1.00 29.06 128 ASP B C 1
ATOM 2235 O O . ASP B 1 55 ? 5.011 1.328 16.299 1.00 34.72 128 ASP B O 1
ATOM 2240 N N . GLY B 1 56 ? 6.628 0.046 17.136 1.00 32.92 129 GLY B N 1
ATOM 2241 C CA . GLY B 1 56 ? 7.641 0.786 16.409 1.00 28.08 129 GLY B CA 1
ATOM 2242 C C . GLY B 1 56 ? 8.036 2.105 17.011 1.00 28.38 129 GLY B C 1
ATOM 2243 O O . GLY B 1 56 ? 8.629 2.935 16.320 1.00 35.95 129 GLY B O 1
ATOM 2244 N N . SER B 1 57 ? 7.730 2.322 18.285 1.00 29.79 130 SER B N 1
ATOM 2245 C CA . SER B 1 57 ? 8.039 3.589 18.935 1.00 33.91 130 SER B CA 1
ATOM 2246 C C . SER B 1 57 ? 9.527 3.717 19.236 1.00 38.30 130 SER B C 1
ATOM 2247 O O . SER B 1 57 ? 10.095 4.810 19.144 1.00 42.43 130 SER B O 1
ATOM 2250 N N . GLU B 1 58 ? 10.126 2.593 19.638 1.00 26.49 131 GLU B N 1
ATOM 2251 C CA . GLU B 1 58 ? 11.548 2.617 20.062 1.00 30.55 131 GLU B CA 1
ATOM 2252 C C . GLU B 1 58 ? 12.477 2.338 18.885 1.00 33.41 131 GLU B C 1
ATOM 2253 O O . GLU B 1 58 ? 12.020 1.738 17.894 1.00 33.02 131 GLU B O 1
ATOM 2259 N N . ASN B 1 59 ? 13.731 2.767 19.000 1.00 28.56 132 ASN B N 1
ATOM 2260 C CA . ASN B 1 59 ? 14.741 2.520 17.980 1.00 25.37 132 ASN B CA 1
ATOM 2261 C C . ASN B 1 59 ? 15.619 1.365 18.409 1.00 25.21 132 ASN B C 1
ATOM 2262 O O . ASN B 1 59 ? 16.335 1.453 19.405 1.00 29.84 132 ASN B O 1
ATOM 2267 N N . PHE B 1 60 ? 15.601 0.306 17.634 1.00 26.47 133 PHE B N 1
ATOM 2268 C CA . PHE B 1 60 ? 16.394 -0.855 17.984 1.00 30.82 133 PHE B CA 1
ATOM 2269 C C . PHE B 1 60 ? 17.741 -0.878 17.275 1.00 26.48 133 PHE B C 1
ATOM 2270 O O . PHE B 1 60 ? 18.512 -1.814 17.477 1.00 29.85 133 PHE B O 1
ATOM 2278 N N . ASN B 1 61 ? 18.072 0.155 16.504 1.00 28.51 134 ASN B N 1
ATOM 2279 C CA . ASN B 1 61 ? 19.396 0.227 15.890 1.00 36.18 134 ASN B CA 1
ATOM 2280 C C . ASN B 1 61 ? 20.356 0.959 16.832 1.00 38.67 134 ASN B C 1
ATOM 2281 O O . ASN B 1 61 ? 20.843 2.062 16.564 1.00 36.55 134 ASN B O 1
ATOM 2286 N N . ARG B 1 62 ? 20.658 0.291 17.948 1.00 35.92 135 ARG B N 1
ATOM 2287 C CA . ARG B 1 62 ? 21.528 0.844 18.975 1.00 30.52 135 ARG B CA 1
ATOM 2288 C C . ARG B 1 62 ? 22.862 0.123 18.908 1.00 36.01 135 ARG B C 1
ATOM 2289 O O . ARG B 1 62 ? 22.999 -0.935 18.286 1.00 40.93 135 ARG B O 1
ATOM 2297 N N . GLY B 1 63 ? 23.855 0.701 19.566 1.00 33.17 136 GLY B N 1
ATOM 2298 C CA . GLY B 1 63 ? 25.188 0.153 19.549 1.00 33.21 136 GLY B CA 1
ATOM 2299 C C . GLY B 1 63 ? 25.380 -0.890 20.621 1.00 34.50 136 GLY B C 1
ATOM 2300 O O . GLY B 1 63 ? 24.471 -1.230 21.379 1.00 39.21 136 GLY B O 1
ATOM 2301 N N . TRP B 1 64 ? 26.627 -1.339 20.729 1.00 38.49 137 TRP B N 1
ATOM 2302 C CA . TRP B 1 64 ? 26.964 -2.426 21.631 1.00 32.32 137 TRP B CA 1
ATOM 2303 C C . TRP B 1 64 ? 26.605 -2.075 23.069 1.00 42.82 137 TRP B C 1
ATOM 2304 O O . TRP B 1 64 ? 25.988 -2.882 23.775 1.00 42.68 137 TRP B O 1
ATOM 2315 N N . LYS B 1 65 ? 26.960 -0.868 23.518 1.00 33.81 138 LYS B N 1
ATOM 2316 C CA . LYS B 1 65 ? 26.798 -0.563 24.934 1.00 36.92 138 LYS B CA 1
ATOM 2317 C C . LYS B 1 65 ? 25.330 -0.394 25.312 1.00 36.75 138 LYS B C 1
ATOM 2318 O O . LYS B 1 65 ? 24.927 -0.790 26.411 1.00 40.20 138 LYS B O 1
ATOM 2324 N N . ASP B 1 66 ? 24.515 0.169 24.417 1.00 39.68 139 ASP B N 1
ATOM 2325 C CA . ASP B 1 66 ? 23.076 0.263 24.667 1.00 39.69 139 ASP B CA 1
ATOM 2326 C C . ASP B 1 66 ? 22.440 -1.115 24.789 1.00 30.70 139 ASP B C 1
ATOM 2327 O O . ASP B 1 66 ? 21.634 -1.356 25.689 1.00 28.96 139 ASP B O 1
ATOM 2332 N N . TYR B 1 67 ? 22.747 -2.017 23.850 1.00 30.94 140 TYR B N 1
ATOM 2333 C CA . TYR B 1 67 ? 22.241 -3.382 23.930 1.00 27.54 140 TYR B CA 1
ATOM 2334 C C . TYR B 1 67 ? 22.799 -4.127 25.132 1.00 30.30 140 TYR B C 1
ATOM 2335 O O . TYR B 1 67 ? 22.223 -5.131 25.559 1.00 28.79 140 TYR B O 1
ATOM 2344 N N . GLU B 1 68 ? 23.933 -3.697 25.670 1.00 38.16 141 GLU B N 1
ATOM 2345 C CA . GLU B 1 68 ? 24.536 -4.325 26.874 1.00 31.59 141 GLU B CA 1
ATOM 2346 C C . GLU B 1 68 ? 23.794 -3.867 28.123 1.00 34.33 141 GLU B C 1
ATOM 2347 O O . GLU B 1 68 ? 23.616 -4.675 29.036 1.00 35.67 141 GLU B O 1
ATOM 2353 N N . ASN B 1 69 ? 23.372 -2.609 28.145 1.00 30.61 142 ASN B N 1
ATOM 2354 C CA . ASN B 1 69 ? 22.739 -2.065 29.329 1.00 29.74 142 ASN B CA 1
ATOM 2355 C C . ASN B 1 69 ? 21.215 -2.123 29.288 1.00 27.12 142 ASN B C 1
ATOM 2356 O O . ASN B 1 69 ? 20.579 -2.061 30.346 1.00 30.48 142 ASN B O 1
ATOM 2361 N N . GLY B 1 70 ? 20.609 -2.259 28.122 1.00 25.58 143 GLY B N 1
ATOM 2362 C CA . GLY B 1 70 ? 19.161 -2.174 28.072 1.00 24.21 143 GLY B CA 1
ATOM 2363 C C . GLY B 1 70 ? 18.661 -0.807 27.622 1.00 24.42 143 GLY B C 1
ATOM 2364 O O . GLY B 1 70 ? 19.336 0.217 27.765 1.00 24.62 143 GLY B O 1
ATOM 2365 N N . PHE B 1 71 ? 17.471 -0.795 27.024 1.00 24.39 144 PHE B N 1
ATOM 2366 C CA . PHE B 1 71 ? 16.901 0.445 26.521 1.00 24.59 144 PHE B CA 1
ATOM 2367 C C . PHE B 1 71 ? 15.423 0.232 26.246 1.00 28.17 144 PHE B C 1
ATOM 2368 O O . PHE B 1 71 ? 14.931 -0.902 26.192 1.00 27.15 144 PHE B O 1
ATOM 2376 N N . GLY B 1 72 ? 14.732 1.338 26.044 1.00 24.65 145 GLY B N 1
ATOM 2377 C CA . GLY B 1 72 ? 13.350 1.296 25.670 1.00 29.72 145 GLY B CA 1
ATOM 2378 C C . GLY B 1 72 ? 12.457 1.835 26.760 1.00 26.27 145 GLY B C 1
ATOM 2379 O O . GLY B 1 72 ? 12.897 2.493 27.695 1.00 28.57 145 GLY B O 1
ATOM 2380 N N . ASN B 1 73 ? 11.179 1.515 26.643 1.00 27.88 146 ASN B N 1
ATOM 2381 C CA . ASN B 1 73 ? 10.178 1.990 27.579 1.00 28.95 146 ASN B CA 1
ATOM 2382 C C . ASN B 1 73 ? 9.950 0.947 28.666 1.00 30.38 146 ASN B C 1
ATOM 2383 O O . ASN B 1 73 ? 9.708 -0.226 28.369 1.00 25.88 146 ASN B O 1
ATOM 2388 N N . PHE B 1 74 ? 10.017 1.379 29.922 1.00 27.97 147 PHE B N 1
ATOM 2389 C CA . PHE B 1 74 ? 9.787 0.490 31.059 1.00 31.01 147 PHE B CA 1
ATOM 2390 C C . PHE B 1 74 ? 8.650 0.990 31.952 1.00 31.77 147 PHE B C 1
ATOM 2391 O O . PHE B 1 74 ? 8.686 0.820 33.172 1.00 24.49 147 PHE B O 1
ATOM 2399 N N . VAL B 1 75 ? 7.656 1.648 31.362 1.00 37.96 148 VAL B N 1
ATOM 2400 C CA . VAL B 1 75 ? 6.514 2.139 32.119 1.00 29.77 148 VAL B CA 1
ATOM 2401 C C . VAL B 1 75 ? 5.201 1.713 31.473 1.00 38.48 148 VAL B C 1
ATOM 2402 O O . VAL B 1 75 ? 4.303 1.206 32.155 1.00 40.37 148 VAL B O 1
ATOM 2406 N N . GLN B 1 76 ? 5.084 1.888 30.157 1.00 42.10 149 GLN B N 1
ATOM 2407 C CA . GLN B 1 76 ? 3.820 1.604 29.490 1.00 46.66 149 GLN B CA 1
ATOM 2408 C C . GLN B 1 76 ? 3.574 0.100 29.395 1.00 40.84 149 GLN B C 1
ATOM 2409 O O . GLN B 1 76 ? 4.494 -0.703 29.203 1.00 36.30 149 GLN B O 1
ATOM 2415 N N . LYS B 1 77 ? 2.301 -0.275 29.502 1.00 36.51 150 LYS B N 1
ATOM 2416 C CA . LYS B 1 77 ? 1.948 -1.687 29.452 1.00 34.57 150 LYS B CA 1
ATOM 2417 C C . LYS B 1 77 ? 2.330 -2.304 28.107 1.00 34.70 150 LYS B C 1
ATOM 2418 O O . LYS B 1 77 ? 2.733 -3.469 28.046 1.00 35.96 150 LYS B O 1
ATOM 2424 N N . HIS B 1 78 ? 2.208 -1.547 27.015 1.00 31.08 151 HIS B N 1
ATOM 2425 C CA . HIS B 1 78 ? 2.520 -2.064 25.685 1.00 40.07 151 HIS B CA 1
ATOM 2426 C C . HIS B 1 78 ? 3.707 -1.340 25.057 1.00 35.38 151 HIS B C 1
ATOM 2427 O O . HIS B 1 78 ? 3.810 -1.250 23.835 1.00 38.31 151 HIS B O 1
ATOM 2434 N N . GLY B 1 79 ? 4.612 -0.832 25.867 1.00 33.80 152 GLY B N 1
ATOM 2435 C CA . GLY B 1 79 ? 5.800 -0.215 25.324 1.00 30.54 152 GLY B CA 1
ATOM 2436 C C . GLY B 1 79 ? 6.788 -1.248 24.848 1.00 24.18 152 GLY B C 1
ATOM 2437 O O . GLY B 1 79 ? 6.643 -2.445 25.080 1.00 26.52 152 GLY B O 1
ATOM 2438 N N . GLU B 1 80 ? 7.812 -0.781 24.156 1.00 24.29 153 GLU B N 1
ATOM 2439 C CA . GLU B 1 80 ? 8.834 -1.666 23.625 1.00 24.50 153 GLU B CA 1
ATOM 2440 C C . GLU B 1 80 ? 10.121 -1.515 24.410 1.00 24.71 153 GLU B C 1
ATOM 2441 O O . GLU B 1 80 ? 10.533 -0.395 24.733 1.00 27.48 153 GLU B O 1
ATOM 2447 N N . TYR B 1 81 ? 10.790 -2.637 24.660 1.00 24.03 154 TYR B N 1
ATOM 2448 C CA . TYR B 1 81 ? 12.090 -2.528 25.290 1.00 24.03 154 TYR B CA 1
ATOM 2449 C C . TYR B 1 81 ? 12.945 -3.753 25.014 1.00 23.90 154 TYR B C 1
ATOM 2450 O O . TYR B 1 81 ? 12.471 -4.797 24.561 1.00 23.77 154 TYR B O 1
ATOM 2459 N N . TRP B 1 82 ? 14.227 -3.583 25.293 1.00 23.95 155 TRP B N 1
ATOM 2460 C CA . TRP B 1 82 ? 15.211 -4.649 25.310 1.00 23.83 155 TRP B CA 1
ATOM 2461 C C . TRP B 1 82 ? 15.852 -4.644 26.695 1.00 23.77 155 TRP B C 1
ATOM 2462 O O . TRP B 1 82 ? 16.382 -3.618 27.133 1.00 23.91 155 TRP B O 1
ATOM 2473 N N . LEU B 1 83 ? 15.787 -5.783 27.391 1.00 26.96 156 LEU B N 1
ATOM 2474 C CA . LEU B 1 83 ? 16.213 -5.834 28.788 1.00 25.19 156 LEU B CA 1
ATOM 2475 C C . LEU B 1 83 ? 17.711 -5.569 28.947 1.00 31.01 156 LEU B C 1
ATOM 2476 O O . LEU B 1 83 ? 18.127 -4.861 29.869 1.00 30.87 156 LEU B O 1
ATOM 2481 N N . GLY B 1 84 ? 18.539 -6.138 28.075 1.00 31.86 157 GLY B N 1
ATOM 2482 C CA . GLY B 1 84 ? 19.968 -5.862 28.228 1.00 28.62 157 GLY B CA 1
ATOM 2483 C C . GLY B 1 84 ? 20.798 -7.114 28.408 1.00 27.80 157 GLY B C 1
ATOM 2484 O O . GLY B 1 84 ? 20.515 -7.970 29.232 1.00 31.57 157 GLY B O 1
ATOM 2485 N N . ASN B 1 85 ? 21.891 -7.186 27.649 1.00 36.40 158 ASN B N 1
ATOM 2486 C CA . ASN B 1 85 ? 22.667 -8.421 27.572 1.00 35.94 158 ASN B CA 1
ATOM 2487 C C . ASN B 1 85 ? 23.320 -8.751 28.907 1.00 28.44 158 ASN B C 1
ATOM 2488 O O . ASN B 1 85 ? 23.433 -9.929 29.267 1.00 26.83 158 ASN B O 1
ATOM 2493 N N . LYS B 1 86 ? 23.756 -7.731 29.654 1.00 28.12 159 LYS B N 1
ATOM 2494 C CA . LYS B 1 86 ? 24.304 -7.985 30.986 1.00 34.41 159 LYS B CA 1
ATOM 2495 C C . LYS B 1 86 ? 23.254 -8.623 31.884 1.00 31.03 159 LYS B C 1
ATOM 2496 O O . LYS B 1 86 ? 23.522 -9.610 32.589 1.00 36.43 159 LYS B O 1
ATOM 2502 N N . ASN B 1 87 ? 22.039 -8.079 31.849 1.00 31.28 160 ASN B N 1
ATOM 2503 C CA . ASN B 1 87 ? 20.958 -8.649 32.635 1.00 23.65 160 ASN B CA 1
ATOM 2504 C C . ASN B 1 87 ? 20.583 -10.035 32.135 1.00 30.42 160 ASN B C 1
ATOM 2505 O O . ASN B 1 87 ? 20.257 -10.919 32.937 1.00 35.18 160 ASN B O 1
ATOM 2510 N N . LEU B 1 88 ? 20.632 -10.250 30.819 1.00 25.17 161 LEU B N 1
ATOM 2511 C CA . LEU B 1 88 ? 20.340 -11.572 30.275 1.00 29.89 161 LEU B CA 1
ATOM 2512 C C . LEU B 1 88 ? 21.314 -12.608 30.807 1.00 32.14 161 LEU B C 1
ATOM 2513 O O . LEU B 1 88 ? 20.927 -13.728 31.166 1.00 33.16 161 LEU B O 1
ATOM 2518 N N . HIS B 1 89 ? 22.594 -12.257 30.838 1.00 28.09 162 HIS B N 1
ATOM 2519 C CA . HIS B 1 89 ? 23.596 -13.187 31.331 1.00 30.40 162 HIS B CA 1
ATOM 2520 C C . HIS B 1 89 ? 23.396 -13.477 32.817 1.00 35.96 162 HIS B C 1
ATOM 2521 O O . HIS B 1 89 ? 23.410 -14.640 33.243 1.00 37.18 162 HIS B O 1
ATOM 2528 N N . PHE B 1 90 ? 23.206 -12.429 33.624 1.00 31.44 163 PHE B N 1
ATOM 2529 C CA . PHE B 1 90 ? 23.037 -12.652 35.058 1.00 32.88 163 PHE B CA 1
ATOM 2530 C C . PHE B 1 90 ? 21.772 -13.429 35.361 1.00 31.67 163 PHE B C 1
ATOM 2531 O O . PHE B 1 90 ? 21.746 -14.227 36.300 1.00 39.28 163 PHE B O 1
ATOM 2539 N N . LEU B 1 91 ? 20.722 -13.222 34.574 1.00 29.01 164 LEU B N 1
ATOM 2540 C CA . LEU B 1 91 ? 19.491 -13.974 34.754 1.00 26.67 164 LEU B CA 1
ATOM 2541 C C . LEU B 1 91 ? 19.698 -15.436 34.412 1.00 32.93 164 LEU B C 1
ATOM 2542 O O . LEU B 1 91 ? 19.406 -16.321 35.222 1.00 34.09 164 LEU B O 1
ATOM 2547 N N . THR B 1 92 ? 20.236 -15.711 33.221 1.00 28.78 165 THR B N 1
ATOM 2548 C CA . THR B 1 92 ? 20.274 -17.082 32.760 1.00 27.33 165 THR B CA 1
ATOM 2549 C C . THR B 1 92 ? 21.362 -17.898 33.428 1.00 32.57 165 THR B C 1
ATOM 2550 O O . THR B 1 92 ? 21.320 -19.129 33.328 1.00 43.43 165 THR B O 1
ATOM 2554 N N . THR B 1 93 ? 22.345 -17.276 34.086 1.00 30.79 166 THR B N 1
ATOM 2555 C CA . THR B 1 93 ? 23.348 -18.119 34.736 1.00 41.93 166 THR B CA 1
ATOM 2556 C C . THR B 1 93 ? 22.933 -18.600 36.125 1.00 35.56 166 THR B C 1
ATOM 2557 O O . THR B 1 93 ? 23.534 -19.555 36.627 1.00 36.62 166 THR B O 1
ATOM 2561 N N . GLN B 1 94 ? 21.887 -18.034 36.726 1.00 31.91 167 GLN B N 1
ATOM 2562 C CA . GLN B 1 94 ? 21.508 -18.402 38.081 1.00 31.88 167 GLN B CA 1
ATOM 2563 C C . GLN B 1 94 ? 20.516 -19.563 38.122 1.00 32.40 167 GLN B C 1
ATOM 2564 O O . GLN B 1 94 ? 20.121 -19.987 39.212 1.00 38.84 167 GLN B O 1
ATOM 2570 N N . GLU B 1 95 ? 20.113 -20.025 36.949 1.00 36.71 168 GLU B N 1
ATOM 2571 C CA . GLU B 1 95 ? 19.107 -21.106 36.866 1.00 39.43 168 GLU B CA 1
ATOM 2572 C C . GLU B 1 95 ? 18.912 -21.504 35.403 1.00 34.93 168 GLU B C 1
ATOM 2573 O O . GLU B 1 95 ? 19.337 -20.745 34.528 1.00 30.03 168 GLU B O 1
ATOM 2579 N N . ASP B 1 96 ? 18.314 -22.662 35.171 1.00 30.02 169 ASP B N 1
ATOM 2580 C CA . ASP B 1 96 ? 18.012 -23.148 33.829 1.00 35.10 169 ASP B CA 1
ATOM 2581 C C . ASP B 1 96 ? 16.689 -22.557 33.361 1.00 32.48 169 ASP B C 1
ATOM 2582 O O . ASP B 1 96 ? 15.655 -22.784 33.994 1.00 28.66 169 ASP B O 1
ATOM 2587 N N . TYR B 1 97 ? 16.710 -21.833 32.242 1.00 28.39 170 TYR B N 1
ATOM 2588 C CA . TYR B 1 97 ? 15.532 -21.123 31.772 1.00 25.40 170 TYR B CA 1
ATOM 2589 C C . TYR B 1 97 ? 15.049 -21.685 30.438 1.00 28.67 170 TYR B C 1
ATOM 2590 O O . TYR B 1 97 ? 15.828 -22.163 29.614 1.00 27.90 170 TYR B O 1
ATOM 2599 N N . THR B 1 98 ? 13.738 -21.649 30.260 1.00 28.36 171 THR B N 1
ATOM 2600 C CA . THR B 1 98 ? 13.079 -21.849 28.982 1.00 24.41 171 THR B CA 1
ATOM 2601 C C . THR B 1 98 ? 12.675 -20.490 28.418 1.00 22.40 171 THR B C 1
ATOM 2602 O O . THR B 1 98 ? 12.141 -19.640 29.145 1.00 24.46 171 THR B O 1
ATOM 2606 N N . LEU B 1 99 ? 12.946 -20.288 27.139 1.00 21.90 172 LEU B N 1
ATOM 2607 C CA . LEU B 1 99 ? 12.547 -19.099 26.417 1.00 22.04 172 LEU B CA 1
ATOM 2608 C C . LEU B 1 99 ? 11.288 -19.394 25.616 1.00 23.46 172 LEU B C 1
ATOM 2609 O O . LEU B 1 99 ? 11.187 -20.447 24.990 1.00 30.19 172 LEU B O 1
ATOM 2614 N N . LYS B 1 100 ? 10.313 -18.493 25.682 1.00 23.06 173 LYS B N 1
ATOM 2615 C CA . LYS B 1 100 ? 9.104 -18.540 24.872 1.00 22.21 173 LYS B CA 1
ATOM 2616 C C . LYS B 1 100 ? 8.963 -17.231 24.098 1.00 28.69 173 LYS B C 1
ATOM 2617 O O . LYS B 1 100 ? 9.104 -16.138 24.662 1.00 22.82 173 LYS B O 1
ATOM 2623 N N . ILE B 1 101 ? 8.684 -17.345 22.808 1.00 25.56 174 ILE B N 1
ATOM 2624 C CA . ILE B 1 101 ? 8.553 -16.222 21.898 1.00 22.59 174 ILE B CA 1
ATOM 2625 C C . ILE B 1 101 ? 7.123 -16.219 21.388 1.00 23.72 174 ILE B C 1
ATOM 2626 O O . ILE B 1 101 ? 6.710 -17.141 20.680 1.00 29.23 174 ILE B O 1
ATOM 2631 N N . ASP B 1 102 ? 6.363 -15.200 21.761 1.00 26.41 175 ASP B N 1
ATOM 2632 C CA . ASP B 1 102 ? 4.993 -15.016 21.295 1.00 26.13 175 ASP B CA 1
ATOM 2633 C C . ASP B 1 102 ? 5.013 -14.029 20.143 1.00 23.40 175 ASP B C 1
ATOM 2634 O O . ASP B 1 102 ? 5.551 -12.922 20.280 1.00 24.31 175 ASP B O 1
ATOM 2639 N N . LEU B 1 103 ? 4.460 -14.436 19.003 1.00 25.34 176 LEU B N 1
ATOM 2640 C CA . LEU B 1 103 ? 4.474 -13.627 17.798 1.00 23.12 176 LEU B CA 1
ATOM 2641 C C . LEU B 1 103 ? 3.064 -13.387 17.310 1.00 24.22 176 LEU B C 1
ATOM 2642 O O . LEU B 1 103 ? 2.218 -14.288 17.362 1.00 28.72 176 LEU B O 1
ATOM 2647 N N . ALA B 1 104 ? 2.835 -12.179 16.792 1.00 27.07 177 ALA B N 1
ATOM 2648 C CA . ALA B 1 104 ? 1.558 -11.839 16.197 1.00 23.47 177 ALA B CA 1
ATOM 2649 C C . ALA B 1 104 ? 1.771 -11.024 14.932 1.00 25.20 177 ALA B C 1
ATOM 2650 O O . ALA B 1 104 ? 2.695 -10.207 14.850 1.00 32.13 177 ALA B O 1
ATOM 2652 N N . ASP B 1 105 ? 0.877 -11.223 13.964 1.00 26.59 178 ASP B N 1
ATOM 2653 C CA . ASP B 1 105 ? 0.898 -10.530 12.684 1.00 28.82 178 ASP B CA 1
ATOM 2654 C C . ASP B 1 105 ? -0.246 -9.514 12.622 1.00 34.15 178 ASP B C 1
ATOM 2655 O O . ASP B 1 105 ? -1.044 -9.365 13.553 1.00 32.98 178 ASP B O 1
ATOM 2660 N N . PHE B 1 106 ? -0.334 -8.833 11.483 1.00 36.24 179 PHE B N 1
ATOM 2661 C CA . PHE B 1 106 ? -1.357 -7.834 11.220 1.00 35.10 179 PHE B CA 1
ATOM 2662 C C . PHE B 1 106 ? -2.652 -8.440 10.703 1.00 37.05 179 PHE B C 1
ATOM 2663 O O . PHE B 1 106 ? -3.524 -7.697 10.243 1.00 46.55 179 PHE B O 1
ATOM 2671 N N . GLU B 1 107 ? -2.807 -9.762 10.781 1.00 34.95 180 GLU B N 1
ATOM 2672 C CA . GLU B 1 107 ? -4.046 -10.431 10.398 1.00 42.91 180 GLU B CA 1
ATOM 2673 C C . GLU B 1 107 ? -4.693 -11.133 11.592 1.00 41.12 180 GLU B C 1
ATOM 2674 O O . GLU B 1 107 ? -5.421 -12.114 11.429 1.00 42.98 180 GLU B O 1
ATOM 2680 N N . LYS B 1 108 ? -4.440 -10.621 12.798 1.00 39.16 181 LYS B N 1
ATOM 2681 C CA . LYS B 1 108 ? -5.001 -11.164 14.037 1.00 44.30 181 LYS B CA 1
ATOM 2682 C C . LYS B 1 108 ? -4.621 -12.626 14.251 1.00 37.87 181 LYS B C 1
ATOM 2683 O O . LYS B 1 108 ? -5.388 -13.378 14.855 1.00 42.96 181 LYS B O 1
ATOM 2689 N N . ASN B 1 109 ? -3.438 -13.042 13.788 1.00 36.39 182 ASN B N 1
ATOM 2690 C CA . ASN B 1 109 ? -2.966 -14.410 13.987 1.00 33.52 182 ASN B CA 1
ATOM 2691 C C . ASN B 1 109 ? -1.812 -14.461 14.981 1.00 36.53 182 ASN B C 1
ATOM 2692 O O . ASN B 1 109 ? -1.042 -13.505 15.116 1.00 37.07 182 ASN B O 1
ATOM 2697 N N . SER B 1 110 ? -1.676 -15.601 15.652 1.00 37.33 183 SER B N 1
ATOM 2698 C CA . SER B 1 110 ? -0.689 -15.773 16.704 1.00 35.68 183 SER B CA 1
ATOM 2699 C C . SER B 1 110 ? 0.067 -17.073 16.513 1.00 26.25 183 SER B C 1
ATOM 2700 O O . SER B 1 110 ? -0.512 -18.094 16.142 1.00 26.79 183 SER B O 1
ATOM 2703 N N . ARG B 1 111 ? 1.339 -17.041 16.858 1.00 22.98 184 ARG B N 1
ATOM 2704 C CA . ARG B 1 111 ? 2.146 -18.237 16.932 1.00 22.84 184 ARG B CA 1
ATOM 2705 C C . ARG B 1 111 ? 3.070 -18.068 18.126 1.00 22.76 184 ARG B C 1
ATOM 2706 O O . ARG B 1 111 ? 3.207 -16.974 18.667 1.00 25.94 184 ARG B O 1
ATOM 2714 N N . TYR B 1 112 ? 3.754 -19.139 18.497 1.00 22.63 185 TYR B N 1
ATOM 2715 C CA . TYR B 1 112 ? 4.741 -19.055 19.556 1.00 23.53 185 TYR B CA 1
ATOM 2716 C C . TYR B 1 112 ? 5.817 -20.074 19.253 1.00 24.59 185 TYR B C 1
ATOM 2717 O O . TYR B 1 112 ? 5.552 -21.097 18.615 1.00 25.89 185 TYR B O 1
ATOM 2726 N N . ALA B 1 113 ? 7.026 -19.789 19.739 1.00 22.40 186 ALA B N 1
ATOM 2727 C CA . ALA B 1 113 ? 8.158 -20.700 19.682 1.00 23.27 186 ALA B CA 1
ATOM 2728 C C . ALA B 1 113 ? 8.711 -20.859 21.082 1.00 22.61 186 ALA B C 1
ATOM 2729 O O . ALA B 1 113 ? 8.721 -19.907 21.856 1.00 25.45 186 ALA B O 1
ATOM 2731 N N . GLN B 1 114 ? 9.210 -22.051 21.392 1.00 26.66 187 GLN B N 1
ATOM 2732 C CA . GLN B 1 114 ? 9.731 -22.377 22.711 1.00 28.86 187 GLN B CA 1
ATOM 2733 C C . GLN B 1 114 ? 11.065 -23.088 22.582 1.00 28.60 187 GLN B C 1
ATOM 2734 O O . GLN B 1 114 ? 11.225 -23.998 21.758 1.00 25.84 187 GLN B O 1
ATOM 2740 N N . TYR B 1 115 ? 12.009 -22.678 23.412 1.00 22.28 188 TYR B N 1
ATOM 2741 C CA . TYR B 1 115 ? 13.314 -23.301 23.473 1.00 22.76 188 TYR B CA 1
ATOM 2742 C C . TYR B 1 115 ? 13.670 -23.590 24.928 1.00 34.38 188 TYR B C 1
ATOM 2743 O O . TYR B 1 115 ? 13.601 -22.700 25.776 1.00 29.51 188 TYR B O 1
ATOM 2752 N N . LYS B 1 116 ? 13.951 -24.887 25.355 1.00 40.36 189 LYS B N 1
ATOM 2753 C CA . LYS B 1 116 ? 14.394 -25.210 26.724 1.00 34.75 189 LYS B CA 1
ATOM 2754 C C . LYS B 1 116 ? 15.884 -24.911 26.820 1.00 39.36 189 LYS B C 1
ATOM 2755 O O . LYS B 1 116 ? 16.511 -24.697 25.783 1.00 38.27 189 LYS B O 1
ATOM 2761 N N . ASN B 1 117 ? 16.457 -24.751 27.959 1.00 55.85 190 ASN B N 1
ATOM 2762 C CA . ASN B 1 117 ? 17.889 -24.497 28.186 1.00 66.23 190 ASN B CA 1
ATOM 2763 C C . ASN B 1 117 ? 18.384 -23.239 27.461 1.00 45.06 190 ASN B C 1
ATOM 2764 O O . ASN B 1 117 ? 19.337 -23.271 26.681 1.00 46.45 190 ASN B O 1
ATOM 2769 N N . PHE B 1 118 ? 17.822 -22.099 27.656 1.00 42.21 191 PHE B N 1
ATOM 2770 C CA . PHE B 1 118 ? 18.185 -20.812 27.089 1.00 35.48 191 PHE B CA 1
ATOM 2771 C C . PHE B 1 118 ? 19.236 -20.152 27.988 1.00 35.73 191 PHE B C 1
ATOM 2772 O O . PHE B 1 118 ? 18.988 -19.915 29.175 1.00 29.71 191 PHE B O 1
ATOM 2780 N N . LYS B 1 119 ? 20.413 -19.877 27.432 1.00 35.80 192 LYS B N 1
ATOM 2781 C CA . LYS B 1 119 ? 21.513 -19.298 28.189 1.00 33.05 192 LYS B CA 1
ATOM 2782 C C . LYS B 1 119 ? 22.238 -18.259 27.349 1.00 33.43 192 LYS B C 1
ATOM 2783 O O . LYS B 1 119 ? 22.523 -18.488 26.168 1.00 32.90 192 LYS B O 1
ATOM 2789 N N . VAL B 1 120 ? 22.572 -17.132 27.975 1.00 32.76 193 VAL B N 1
ATOM 2790 C CA . VAL B 1 120 ? 23.321 -16.066 27.319 1.00 31.23 193 VAL B CA 1
ATOM 2791 C C . VAL B 1 120 ? 24.661 -15.901 28.016 1.00 33.01 193 VAL B C 1
ATOM 2792 O O . VAL B 1 120 ? 24.712 -15.640 29.225 1.00 34.70 193 VAL B O 1
ATOM 2796 N N . GLY B 1 121 ? 25.740 -16.014 27.248 1.00 32.01 194 GLY B N 1
ATOM 2797 C CA . GLY B 1 121 ? 27.080 -15.922 27.787 1.00 27.72 194 GLY B CA 1
ATOM 2798 C C . GLY B 1 121 ? 27.441 -14.503 28.195 1.00 36.56 194 GLY B C 1
ATOM 2799 O O . GLY B 1 121 ? 26.657 -13.557 28.082 1.00 29.86 194 GLY B O 1
ATOM 2800 N N . ASP B 1 122 ? 28.667 -14.370 28.711 1.00 39.88 195 ASP B N 1
ATOM 2801 C CA . ASP B 1 122 ? 29.171 -13.116 29.250 1.00 38.97 195 ASP B CA 1
ATOM 2802 C C . ASP B 1 122 ? 29.762 -12.221 28.162 1.00 32.62 195 ASP B C 1
ATOM 2803 O O . ASP B 1 122 ? 29.949 -12.629 27.018 1.00 36.16 195 ASP B O 1
ATOM 2808 N N . GLU B 1 123 ? 30.154 -11.007 28.564 1.00 37.04 196 GLU B N 1
ATOM 2809 C CA . GLU B 1 123 ? 30.694 -10.043 27.614 1.00 38.44 196 GLU B CA 1
ATOM 2810 C C . GLU B 1 123 ? 31.972 -10.553 26.968 1.00 48.11 196 GLU B C 1
ATOM 2811 O O . GLU B 1 123 ? 32.186 -10.367 25.764 1.00 51.28 196 GLU B O 1
ATOM 2817 N N . LYS B 1 124 ? 32.814 -11.237 27.741 1.00 51.78 197 LYS B N 1
ATOM 2818 C CA . LYS B 1 124 ? 34.110 -11.647 27.220 1.00 47.29 197 LYS B CA 1
ATOM 2819 C C . LYS B 1 124 ? 33.948 -12.623 26.070 1.00 51.60 197 LYS B C 1
ATOM 2820 O O . LYS B 1 124 ? 34.793 -12.672 25.172 1.00 57.12 197 LYS B O 1
ATOM 2826 N N . ASN B 1 125 ? 32.863 -13.394 26.078 1.00 53.32 198 ASN B N 1
ATOM 2827 C CA . ASN B 1 125 ? 32.510 -14.302 24.999 1.00 51.70 198 ASN B CA 1
ATOM 2828 C C . ASN B 1 125 ? 31.439 -13.724 24.090 1.00 51.53 198 ASN B C 1
ATOM 2829 O O . ASN B 1 125 ? 30.794 -14.465 23.337 1.00 48.11 198 ASN B O 1
ATOM 2834 N N . PHE B 1 126 ? 31.262 -12.407 24.132 1.00 50.98 199 PHE B N 1
ATOM 2835 C CA . PHE B 1 126 ? 30.395 -11.689 23.212 1.00 44.51 199 PHE B CA 1
ATOM 2836 C C . PHE B 1 126 ? 28.924 -12.083 23.368 1.00 38.85 199 PHE B C 1
ATOM 2837 O O . PHE B 1 126 ? 28.139 -12.016 22.414 1.00 39.07 199 PHE B O 1
ATOM 2845 N N . TYR B 1 127 ? 28.525 -12.408 24.596 1.00 42.90 200 TYR B N 1
ATOM 2846 C CA . TYR B 1 127 ? 27.137 -12.748 24.933 1.00 34.49 200 TYR B CA 1
ATOM 2847 C C . TYR B 1 127 ? 26.609 -13.863 24.042 1.00 31.63 200 TYR B C 1
ATOM 2848 O O . TYR B 1 127 ? 25.529 -13.765 23.468 1.00 42.71 200 TYR B O 1
ATOM 2857 N N . GLU B 1 128 ? 27.397 -14.928 23.913 1.00 35.02 201 GLU B N 1
ATOM 2858 C CA . GLU B 1 128 ? 27.025 -16.016 23.021 1.00 35.25 201 GLU B CA 1
ATOM 2859 C C . GLU B 1 128 ? 25.705 -16.619 23.462 1.00 33.77 201 GLU B C 1
ATOM 2860 O O . GLU B 1 128 ? 25.430 -16.730 24.658 1.00 39.77 201 GLU B O 1
ATOM 2866 N N . LEU B 1 129 ? 24.877 -16.985 22.489 1.00 31.48 202 LEU B N 1
ATOM 2867 C CA . LEU B 1 129 ? 23.564 -17.549 22.744 1.00 30.32 202 LEU B CA 1
ATOM 2868 C C . LEU B 1 129 ? 23.639 -19.071 22.673 1.00 38.75 202 LEU B C 1
ATOM 2869 O O . LEU B 1 129 ? 24.286 -19.626 21.780 1.00 44.48 202 LEU B O 1
ATOM 2874 N N . ASN B 1 130 ? 22.975 -19.731 23.619 1.00 30.33 203 ASN B N 1
ATOM 2875 C CA . ASN B 1 130 ? 22.959 -21.208 23.664 1.00 29.55 203 ASN B CA 1
ATOM 2876 C C . ASN B 1 130 ? 21.515 -21.634 23.907 1.00 36.63 203 ASN B C 1
ATOM 2877 O O . ASN B 1 130 ? 21.130 -21.758 25.075 1.00 42.69 203 ASN B O 1
ATOM 2882 N N . ILE B 1 131 ? 20.749 -21.845 22.837 1.00 34.63 204 ILE B N 1
ATOM 2883 C CA . ILE B 1 131 ? 19.304 -22.167 22.992 1.00 36.94 204 ILE B CA 1
ATOM 2884 C C . ILE B 1 131 ? 19.131 -23.677 22.903 1.00 44.25 204 ILE B C 1
ATOM 2885 O O . ILE B 1 131 ? 19.937 -24.334 22.251 1.00 43.34 204 ILE B O 1
ATOM 2890 N N . GLY B 1 132 ? 18.141 -24.196 23.621 1.00 44.30 205 GLY B N 1
ATOM 2891 C CA . GLY B 1 132 ? 18.005 -25.675 23.592 1.00 38.67 205 GLY B CA 1
ATOM 2892 C C . GLY B 1 132 ? 17.047 -26.064 22.465 1.00 39.74 205 GLY B C 1
ATOM 2893 O O . GLY B 1 132 ? 17.082 -25.435 21.404 1.00 36.44 205 GLY B O 1
ATOM 2894 N N . GLU B 1 133 ? 16.250 -27.105 22.706 1.00 41.44 206 GLU B N 1
ATOM 2895 C CA . GLU B 1 133 ? 15.356 -27.685 21.672 1.00 46.11 206 GLU B CA 1
ATOM 2896 C C . GLU B 1 133 ? 14.065 -26.902 21.470 1.00 44.19 206 GLU B C 1
ATOM 2897 O O . GLU B 1 133 ? 13.458 -26.492 22.463 1.00 38.41 206 GLU B O 1
ATOM 2903 N N . TYR B 1 134 ? 13.588 -26.871 20.229 1.00 32.93 207 TYR B N 1
ATOM 2904 C CA . TYR B 1 134 ? 12.409 -26.059 19.868 1.00 38.37 207 TYR B CA 1
ATOM 2905 C C . TYR B 1 134 ? 11.098 -26.826 19.964 1.00 36.70 207 TYR B C 1
ATOM 2906 O O . TYR B 1 134 ? 11.054 -28.024 19.690 1.00 33.52 207 TYR B O 1
ATOM 2915 N N . SER B 1 135 ? 10.041 -26.114 20.314 1.00 27.13 208 SER B N 1
ATOM 2916 C CA . SER B 1 135 ? 8.723 -26.689 20.340 1.00 33.21 208 SER B CA 1
ATOM 2917 C C . SER B 1 135 ? 7.771 -25.543 20.056 1.00 25.83 208 SER B C 1
ATOM 2918 O O . SER B 1 135 ? 8.070 -24.392 20.350 1.00 25.35 208 SER B O 1
ATOM 2921 N N . GLY B 1 136 ? 6.599 -25.857 19.519 1.00 25.26 209 GLY B N 1
ATOM 2922 C CA . GLY B 1 136 ? 5.614 -24.810 19.349 1.00 22.10 209 GLY B CA 1
ATOM 2923 C C . GLY B 1 136 ? 5.002 -24.806 17.965 1.00 25.55 209 GLY B C 1
ATOM 2924 O O . GLY B 1 136 ? 4.948 -25.836 17.286 1.00 30.09 209 GLY B O 1
ATOM 2925 N N . THR B 1 137 ? 4.442 -23.649 17.575 1.00 26.03 210 THR B N 1
ATOM 2926 C CA . THR B 1 137 ? 3.689 -23.537 16.328 1.00 22.55 210 THR B CA 1
ATOM 2927 C C . THR B 1 137 ? 4.221 -22.512 15.343 1.00 23.81 210 THR B C 1
ATOM 2928 O O . THR B 1 137 ? 3.689 -22.425 14.233 1.00 26.44 210 THR B O 1
ATOM 2932 N N . ALA B 1 138 ? 5.177 -21.683 15.729 1.00 27.81 211 ALA B N 1
ATOM 2933 C CA . ALA B 1 138 ? 5.692 -20.663 14.821 1.00 25.73 211 ALA B CA 1
ATOM 2934 C C . ALA B 1 138 ? 6.784 -21.191 13.909 1.00 25.79 211 ALA B C 1
ATOM 2935 O O . ALA B 1 138 ? 7.179 -20.500 12.973 1.00 27.96 211 ALA B O 1
ATOM 2937 N N . GLY B 1 139 ? 7.282 -22.385 14.157 1.00 29.84 212 GLY B N 1
ATOM 2938 C CA . GLY B 1 139 ? 8.444 -22.807 13.415 1.00 23.67 212 GLY B CA 1
ATOM 2939 C C . GLY B 1 139 ? 9.725 -22.337 14.063 1.00 28.85 212 GLY B C 1
ATOM 2940 O O . GLY B 1 139 ? 9.780 -21.304 14.738 1.00 25.66 212 GLY B O 1
ATOM 2941 N N . ASP B 1 140 ? 10.784 -23.111 13.819 1.00 27.30 213 ASP B N 1
ATOM 2942 C CA . ASP B 1 140 ? 12.106 -22.930 14.414 1.00 25.01 213 ASP B CA 1
ATOM 2943 C C . ASP B 1 140 ? 12.971 -22.038 13.527 1.00 28.83 213 ASP B C 1
ATOM 2944 O O . ASP B 1 140 ? 13.614 -22.511 12.589 1.00 34.54 213 ASP B O 1
ATOM 2949 N N . SER B 1 141 ? 13.029 -20.749 13.846 1.00 29.93 214 SER B N 1
ATOM 2950 C CA . SER B 1 141 ? 13.801 -19.798 13.056 1.00 36.73 214 SER B CA 1
ATOM 2951 C C . SER B 1 141 ? 15.170 -19.459 13.623 1.00 37.72 214 SER B C 1
ATOM 2952 O O . SER B 1 141 ? 15.953 -18.806 12.928 1.00 42.39 214 SER B O 1
ATOM 2955 N N . LEU B 1 142 ? 15.451 -19.920 14.845 1.00 42.85 215 LEU B N 1
ATOM 2956 C CA . LEU B 1 142 ? 16.783 -19.692 15.465 1.00 44.62 215 LEU B CA 1
ATOM 2957 C C . LEU B 1 142 ? 17.666 -20.916 15.201 1.00 51.62 215 LEU B C 1
ATOM 2958 O O . LEU B 1 142 ? 18.873 -20.729 14.951 1.00 74.12 215 LEU B O 1
ATOM 2963 N N . ALA B 1 143 ? 17.082 -22.117 15.258 1.00 54.77 216 ALA B N 1
ATOM 2964 C CA . ALA B 1 143 ? 17.854 -23.363 15.038 1.00 62.06 216 ALA B CA 1
ATOM 2965 C C . ALA B 1 143 ? 17.071 -24.307 14.119 1.00 74.17 216 ALA B C 1
ATOM 2966 O O . ALA B 1 143 ? 17.111 -25.530 14.359 1.00 99.48 216 ALA B O 1
ATOM 2968 N N . GLY B 1 144 ? 16.386 -23.760 13.110 1.00 72.96 217 GLY B N 1
ATOM 2969 C CA . GLY B 1 144 ? 15.591 -24.588 12.182 1.00 77.30 217 GLY B CA 1
ATOM 2970 C C . GLY B 1 144 ? 16.468 -25.439 11.281 1.00 103.59 217 GLY B C 1
ATOM 2971 O O . GLY B 1 144 ? 17.555 -24.963 10.897 1.00 106.15 217 GLY B O 1
ATOM 2972 N N . ASN B 1 145 ? 16.013 -26.652 10.953 1.00 143.45 218 ASN B N 1
ATOM 2973 C CA . ASN B 1 145 ? 16.785 -27.554 10.056 1.00 151.41 218 ASN B CA 1
ATOM 2974 C C . ASN B 1 145 ? 17.029 -26.845 8.720 1.00 152.70 218 ASN B C 1
ATOM 2975 O O . ASN B 1 145 ? 17.848 -27.354 7.929 1.00 160.56 218 ASN B O 1
ATOM 2980 N N . PHE B 1 146 ? 16.342 -25.723 8.479 1.00 124.06 219 PHE B N 1
ATOM 2981 C CA . PHE B 1 146 ? 16.561 -24.957 7.256 1.00 114.70 219 PHE B CA 1
ATOM 2982 C C . PHE B 1 146 ? 18.051 -24.988 6.919 1.00 111.39 219 PHE B C 1
ATOM 2983 O O . PHE B 1 146 ? 18.890 -24.571 7.728 1.00 113.86 219 PHE B O 1
ATOM 2991 N N . HIS B 1 147 ? 18.374 -25.520 5.739 1.00 95.39 220 HIS B N 1
ATOM 2992 C CA . HIS B 1 147 ? 19.749 -25.634 5.305 1.00 76.88 220 HIS B CA 1
ATOM 2993 C C . HIS B 1 147 ? 20.170 -24.328 4.651 1.00 72.92 220 HIS B C 1
ATOM 2994 O O . HIS B 1 147 ? 19.566 -23.932 3.646 1.00 65.38 220 HIS B O 1
ATOM 3001 N N . PRO B 1 148 ? 21.184 -23.635 5.170 1.00 68.63 221 PRO B N 1
ATOM 3002 C CA . PRO B 1 148 ? 21.615 -22.389 4.534 1.00 63.96 221 PRO B CA 1
ATOM 3003 C C . PRO B 1 148 ? 22.730 -22.612 3.520 1.00 55.71 221 PRO B C 1
ATOM 3004 O O . PRO B 1 148 ? 23.002 -23.747 3.117 1.00 52.55 221 PRO B O 1
ATOM 3008 N N . GLU B 1 149 ? 23.359 -21.525 3.083 1.00 51.44 222 GLU B N 1
ATOM 3009 C CA . GLU B 1 149 ? 24.584 -21.615 2.313 1.00 57.39 222 GLU B CA 1
ATOM 3010 C C . GLU B 1 149 ? 25.690 -22.240 3.164 1.00 64.47 222 GLU B C 1
ATOM 3011 O O . GLU B 1 149 ? 25.742 -22.056 4.384 1.00 62.67 222 GLU B O 1
ATOM 3017 N N . VAL B 1 150 ? 26.593 -22.975 2.497 1.00 62.88 223 VAL B N 1
ATOM 3018 C CA . VAL B 1 150 ? 27.719 -23.657 3.149 1.00 69.33 223 VAL B CA 1
ATOM 3019 C C . VAL B 1 150 ? 28.504 -22.724 4.081 1.00 72.26 223 VAL B C 1
ATOM 3020 O O . VAL B 1 150 ? 29.056 -23.165 5.096 1.00 71.20 223 VAL B O 1
ATOM 3024 N N . GLN B 1 151 ? 28.515 -21.428 3.800 1.00 72.35 224 GLN B N 1
ATOM 3025 C CA . GLN B 1 151 ? 29.300 -20.492 4.637 1.00 76.16 224 GLN B CA 1
ATOM 3026 C C . GLN B 1 151 ? 28.599 -20.298 5.987 1.00 79.87 224 GLN B C 1
ATOM 3027 O O . GLN B 1 151 ? 29.257 -19.818 6.924 1.00 73.58 224 GLN B O 1
ATOM 3033 N N . TRP B 1 152 ? 27.316 -20.662 6.080 1.00 77.50 225 TRP B N 1
ATOM 3034 C CA . TRP B 1 152 ? 26.555 -20.470 7.345 1.00 80.24 225 TRP B CA 1
ATOM 3035 C C . TRP B 1 152 ? 26.180 -21.825 7.957 1.00 88.36 225 TRP B C 1
ATOM 3036 O O . TRP B 1 152 ? 25.189 -21.882 8.711 1.00 74.21 225 TRP B O 1
ATOM 3047 N N . TRP B 1 153 ? 26.946 -22.867 7.649 1.00 75.59 226 TRP B N 1
ATOM 3048 C CA . TRP B 1 153 ? 26.682 -24.198 8.249 1.00 80.37 226 TRP B CA 1
ATOM 3049 C C . TRP B 1 153 ? 26.835 -24.115 9.770 1.00 77.94 226 TRP B C 1
ATOM 3050 O O . TRP B 1 153 ? 27.711 -23.375 10.233 1.00 79.93 226 TRP B O 1
ATOM 3061 N N . ALA B 1 154 ? 26.004 -24.849 10.504 1.00 74.88 227 ALA B N 1
ATOM 3062 C CA . ALA B 1 154 ? 26.000 -24.786 11.981 1.00 65.88 227 ALA B CA 1
ATOM 3063 C C . ALA B 1 154 ? 27.316 -25.282 12.586 1.00 81.53 227 ALA B C 1
ATOM 3064 O O . ALA B 1 154 ? 27.625 -24.876 13.712 1.00 83.52 227 ALA B O 1
ATOM 3066 N N . SER B 1 155 ? 28.039 -26.155 11.889 1.00 88.33 228 SER B N 1
ATOM 3067 C CA . SER B 1 155 ? 29.272 -26.759 12.452 1.00 88.18 228 SER B CA 1
ATOM 3068 C C . SER B 1 155 ? 30.358 -25.698 12.614 1.00 98.40 228 SER B C 1
ATOM 3069 O O . SER B 1 155 ? 31.174 -25.823 13.541 1.00 108.80 228 SER B O 1
ATOM 3072 N N . HIS B 1 156 ? 30.372 -24.702 11.736 1.00 98.84 229 HIS B N 1
ATOM 3073 C CA . HIS B 1 156 ? 31.469 -23.709 11.770 1.00 99.30 229 HIS B CA 1
ATOM 3074 C C . HIS B 1 156 ? 30.902 -22.314 12.023 1.00 114.62 229 HIS B C 1
ATOM 3075 O O . HIS B 1 156 ? 31.523 -21.335 11.573 1.00 118.15 229 HIS B O 1
ATOM 3077 N N . GLN B 1 157 ? 29.770 -22.235 12.718 1.00 87.18 230 GLN B N 1
ATOM 3078 C CA . GLN B 1 157 ? 29.195 -20.910 13.051 1.00 90.75 230 GLN B CA 1
ATOM 3079 C C . GLN B 1 157 ? 28.722 -20.915 14.506 1.00 92.35 230 GLN B C 1
ATOM 3080 O O . GLN B 1 157 ? 27.827 -21.711 14.820 1.00 83.81 230 GLN B O 1
ATOM 3086 N N . ARG B 1 158 ? 29.308 -20.058 15.350 1.00 108.84 231 ARG B N 1
ATOM 3087 C CA . ARG B 1 158 ? 28.905 -19.931 16.774 1.00 86.94 231 ARG B CA 1
ATOM 3088 C C . ARG B 1 158 ? 27.954 -18.742 16.883 1.00 82.93 231 ARG B C 1
ATOM 3089 O O . ARG B 1 158 ? 28.124 -17.811 16.082 1.00 85.79 231 ARG B O 1
ATOM 3097 N N . MET B 1 159 ? 27.004 -18.757 17.820 1.00 61.06 232 MET B N 1
ATOM 3098 C CA . MET B 1 159 ? 25.994 -17.664 17.866 1.00 45.19 232 MET B CA 1
ATOM 3099 C C . MET B 1 159 ? 26.438 -16.551 18.818 1.00 44.22 232 MET B C 1
ATOM 3100 O O . MET B 1 159 ? 26.042 -16.572 19.981 1.00 48.87 232 MET B O 1
ATOM 3105 N N . LYS B 1 160 ? 27.218 -15.604 18.313 1.00 33.77 233 LYS B N 1
ATOM 3106 C CA . LYS B 1 160 ? 27.652 -14.445 19.114 1.00 31.63 233 LYS B CA 1
ATOM 3107 C C . LYS B 1 160 ? 26.757 -13.261 18.782 1.00 33.27 233 LYS B C 1
ATOM 3108 O O . LYS B 1 160 ? 26.184 -13.252 17.696 1.00 41.04 233 LYS B O 1
ATOM 3114 N N . PHE B 1 161 ? 26.650 -12.304 19.696 1.00 32.92 234 PHE B N 1
ATOM 3115 C CA . PHE B 1 161 ? 25.844 -11.085 19.471 1.00 28.77 234 PHE B CA 1
ATOM 3116 C C . PHE B 1 161 ? 26.684 -10.066 18.708 1.00 34.51 234 PHE B C 1
ATOM 3117 O O . PHE B 1 161 ? 27.869 -9.928 19.001 1.00 44.85 234 PHE B O 1
ATOM 3125 N N . SER B 1 162 ? 26.066 -9.374 17.762 1.00 29.14 235 SER B N 1
ATOM 3126 C CA . SER B 1 162 ? 26.791 -8.399 16.918 1.00 37.52 235 SER B CA 1
ATOM 3127 C C . SER B 1 162 ? 26.001 -7.099 16.924 1.00 35.36 235 SER B C 1
ATOM 3128 O O . SER B 1 162 ? 24.831 -7.189 16.882 1.00 36.41 235 SER B O 1
ATOM 3131 N N . THR B 1 163 ? 26.652 -5.946 16.959 1.00 41.48 236 THR B N 1
ATOM 3132 C CA . THR B 1 163 ? 25.938 -4.650 16.864 1.00 35.57 236 THR B CA 1
ATOM 3133 C C . THR B 1 163 ? 26.554 -3.866 15.705 1.00 40.75 236 THR B C 1
ATOM 3134 O O . THR B 1 163 ? 27.635 -4.244 15.256 1.00 42.26 236 THR B O 1
ATOM 3138 N N . TRP B 1 164 ? 25.867 -2.835 15.223 1.00 39.11 237 TRP B N 1
ATOM 3139 C CA . TRP B 1 164 ? 26.423 -2.115 14.055 1.00 43.58 237 TRP B CA 1
ATOM 3140 C C . TRP B 1 164 ? 27.806 -1.572 14.385 1.00 45.71 237 TRP B C 1
ATOM 3141 O O . TRP B 1 164 ? 28.643 -1.523 13.475 1.00 48.95 237 TRP B O 1
ATOM 3152 N N . ASP B 1 165 ? 28.031 -1.193 15.636 1.00 44.59 238 ASP B N 1
ATOM 3153 C CA . ASP B 1 165 ? 29.318 -0.570 16.031 1.00 44.31 238 ASP B CA 1
ATOM 3154 C C . ASP B 1 165 ? 30.331 -1.632 16.465 1.00 48.51 238 ASP B C 1
ATOM 3155 O O . ASP B 1 165 ? 31.525 -1.325 16.482 1.00 60.72 238 ASP B O 1
ATOM 3160 N N . ARG B 1 166 ? 29.877 -2.851 16.746 1.00 47.97 239 ARG B N 1
ATOM 3161 C CA . ARG B 1 166 ? 30.772 -3.956 17.174 1.00 52.24 239 ARG B CA 1
ATOM 3162 C C . ARG B 1 166 ? 30.374 -5.221 16.422 1.00 59.02 239 ARG B C 1
ATOM 3163 O O . ARG B 1 166 ? 29.694 -6.068 17.013 1.00 58.75 239 ARG B O 1
ATOM 3171 N N . ASP B 1 167 ? 30.791 -5.329 15.163 1.00 68.92 240 ASP B N 1
ATOM 3172 C CA . ASP B 1 167 ? 30.404 -6.487 14.322 1.00 80.35 240 ASP B CA 1
ATOM 3173 C C . ASP B 1 167 ? 31.296 -7.682 14.651 1.00 91.35 240 ASP B C 1
ATOM 3174 O O . ASP B 1 167 ? 32.525 -7.551 14.562 1.00 91.50 240 ASP B O 1
ATOM 3179 N N . HIS B 1 168 ? 30.681 -8.804 15.009 1.00 115.23 241 HIS B N 1
ATOM 3180 C CA . HIS B 1 168 ? 31.444 -10.031 15.340 1.00 129.73 241 HIS B CA 1
ATOM 3181 C C . HIS B 1 168 ? 31.234 -11.053 14.217 1.00 141.04 241 HIS B C 1
ATOM 3182 O O . HIS B 1 168 ? 30.068 -11.280 13.844 1.00 124.44 241 HIS B O 1
ATOM 3189 N N . ASP B 1 169 ? 32.324 -11.634 13.698 1.00 134.01 242 ASP B N 1
ATOM 3190 C CA . ASP B 1 169 ? 32.230 -12.616 12.587 1.00 128.83 242 ASP B CA 1
ATOM 3191 C C . ASP B 1 169 ? 32.603 -14.016 13.091 1.00 131.29 242 ASP B C 1
ATOM 3192 O O . ASP B 1 169 ? 33.577 -14.112 13.856 1.00 122.90 242 ASP B O 1
ATOM 3197 N N . ASN B 1 170 ? 31.845 -15.053 12.699 1.00 147.64 243 ASN B N 1
ATOM 3198 C CA . ASN B 1 170 ? 32.181 -16.451 13.075 1.00 153.84 243 ASN B CA 1
ATOM 3199 C C . ASN B 1 170 ? 32.957 -17.022 11.890 1.00 156.26 243 ASN B C 1
ATOM 3200 O O . ASN B 1 170 ? 33.999 -17.660 12.130 1.00 157.56 243 ASN B O 1
ATOM 3202 N N . TYR B 1 171 ? 32.465 -16.753 10.673 1.00 160.21 244 TYR B N 1
ATOM 3203 C CA . TYR B 1 171 ? 33.123 -17.219 9.429 1.00 182.73 244 TYR B CA 1
ATOM 3204 C C . TYR B 1 171 ? 33.396 -16.011 8.536 1.00 168.87 244 TYR B C 1
ATOM 3205 O O . TYR B 1 171 ? 33.423 -16.236 7.303 1.00 156.00 244 TYR B O 1
ATOM 3207 N N . GLU B 1 172 ? 33.544 -14.812 9.124 1.00 140.89 245 GLU B N 1
ATOM 3208 C CA . GLU B 1 172 ? 33.857 -13.554 8.367 1.00 137.39 245 GLU B CA 1
ATOM 3209 C C . GLU B 1 172 ? 32.948 -13.494 7.133 1.00 146.86 245 GLU B C 1
ATOM 3210 O O . GLU B 1 172 ? 33.476 -13.312 6.028 1.00 129.43 245 GLU B O 1
ATOM 3212 N N . GLY B 1 173 ? 31.650 -13.685 7.312 1.00 137.51 246 GLY B N 1
ATOM 3213 C CA . GLY B 1 173 ? 30.718 -13.578 6.171 1.00 115.95 246 GLY B CA 1
ATOM 3214 C C . GLY B 1 173 ? 30.151 -12.181 6.108 1.00 119.90 246 GLY B C 1
ATOM 3215 O O . GLY B 1 173 ? 29.544 -11.750 7.098 1.00 133.61 246 GLY B O 1
ATOM 3216 N N . ASN B 1 174 ? 30.477 -11.425 5.057 1.00 103.61 247 ASN B N 1
ATOM 3217 C CA . ASN B 1 174 ? 29.880 -10.071 4.906 1.00 102.47 247 ASN B CA 1
ATOM 3218 C C . ASN B 1 174 ? 28.391 -10.253 4.708 1.00 100.25 247 ASN B C 1
ATOM 3219 O O . ASN B 1 174 ? 27.621 -9.450 5.280 1.00 87.59 247 ASN B O 1
ATOM 3221 N N . CYS B 1 175 ? 28.000 -11.226 3.883 1.00 102.32 248 CYS B N 1
ATOM 3222 C CA . CYS B 1 175 ? 26.563 -11.481 3.581 1.00 96.32 248 CYS B CA 1
ATOM 3223 C C . CYS B 1 175 ? 25.929 -10.309 2.802 1.00 93.11 248 CYS B C 1
ATOM 3224 O O . CYS B 1 175 ? 24.809 -10.498 2.289 1.00 97.60 248 CYS B O 1
ATOM 3227 N N . ALA B 1 176 ? 26.617 -9.164 2.683 1.00 79.44 249 ALA B N 1
ATOM 3228 C CA . ALA B 1 176 ? 26.078 -8.013 1.903 1.00 80.19 249 ALA B CA 1
ATOM 3229 C C . ALA B 1 176 ? 24.751 -7.605 2.542 1.00 89.13 249 ALA B C 1
ATOM 3230 O O . ALA B 1 176 ? 23.874 -7.095 1.819 1.00 86.05 249 ALA B O 1
ATOM 3232 N N . GLU B 1 177 ? 24.622 -7.825 3.842 1.00 104.93 250 GLU B N 1
ATOM 3233 C CA . GLU B 1 177 ? 23.426 -7.533 4.672 1.00 101.02 250 GLU B CA 1
ATOM 3234 C C . GLU B 1 177 ? 23.375 -6.051 5.088 1.00 94.25 250 GLU B C 1
ATOM 3235 O O . GLU B 1 177 ? 24.402 -5.364 4.929 1.00 99.74 250 GLU B O 1
ATOM 3241 N N . GLU B 1 178 ? 22.202 -5.590 5.544 1.00 93.28 251 GLU B N 1
ATOM 3242 C CA . GLU B 1 178 ? 22.011 -4.169 5.948 1.00 99.09 251 GLU B CA 1
ATOM 3243 C C . GLU B 1 178 ? 21.123 -4.127 7.196 1.00 85.37 251 GLU B C 1
ATOM 3244 O O . GLU B 1 178 ? 19.915 -3.853 7.051 1.00 70.17 251 GLU B O 1
ATOM 3250 N N . ASP B 1 179 ? 21.696 -4.395 8.371 1.00 68.44 252 ASP B N 1
ATOM 3251 C CA . ASP B 1 179 ? 20.952 -4.409 9.649 1.00 54.72 252 ASP B CA 1
ATOM 3252 C C . ASP B 1 179 ? 21.854 -3.765 10.691 1.00 49.87 252 ASP B C 1
ATOM 3253 O O . ASP B 1 179 ? 22.963 -4.266 10.897 1.00 55.46 252 ASP B O 1
ATOM 3258 N N . GLN B 1 180 ? 21.383 -2.690 11.305 1.00 48.25 253 GLN B N 1
ATOM 3259 C CA . GLN B 1 180 ? 22.182 -1.963 12.311 1.00 45.36 253 GLN B CA 1
ATOM 3260 C C . GLN B 1 180 ? 21.640 -2.307 13.696 1.00 45.26 253 GLN B C 1
ATOM 3261 O O . GLN B 1 180 ? 21.915 -1.545 14.626 1.00 44.11 253 GLN B O 1
ATOM 3267 N N . SER B 1 181 ? 20.925 -3.429 13.816 1.00 43.44 254 SER B N 1
ATOM 3268 C CA . SER B 1 181 ? 20.298 -3.847 15.098 1.00 37.40 254 SER B CA 1
ATOM 3269 C C . SER B 1 181 ? 21.163 -4.868 15.822 1.00 34.15 254 SER B C 1
ATOM 3270 O O . SER B 1 181 ? 21.689 -5.750 15.147 1.00 38.70 254 SER B O 1
ATOM 3273 N N . GLY B 1 182 ? 21.355 -4.727 17.141 1.00 29.83 255 GLY B N 1
ATOM 3274 C CA . GLY B 1 182 ? 22.085 -5.862 17.737 1.00 26.75 255 GLY B CA 1
ATOM 3275 C C . GLY B 1 182 ? 21.212 -7.101 17.815 1.00 27.51 255 GLY B C 1
ATOM 3276 O O . GLY B 1 182 ? 20.065 -6.983 18.291 1.00 27.07 255 GLY B O 1
ATOM 3277 N N . TRP B 1 183 ? 21.743 -8.249 17.356 1.00 24.17 256 TRP B N 1
ATOM 3278 C CA . TRP B 1 183 ? 21.070 -9.573 17.415 1.00 23.94 256 TRP B CA 1
ATOM 3279 C C . TRP B 1 183 ? 22.119 -10.682 17.283 1.00 24.72 256 TRP B C 1
ATOM 3280 O O . TRP B 1 183 ? 23.267 -10.354 17.009 1.00 30.34 256 TRP B O 1
ATOM 3291 N N . TRP B 1 184 ? 21.748 -11.933 17.538 1.00 23.68 257 TRP B N 1
ATOM 3292 C CA . TRP B 1 184 ? 22.651 -13.096 17.338 1.00 31.52 257 TRP B CA 1
ATOM 3293 C C . TRP B 1 184 ? 22.398 -13.650 15.941 1.00 32.94 257 TRP B C 1
ATOM 3294 O O . TRP B 1 184 ? 21.737 -14.684 15.841 1.00 31.66 257 TRP B O 1
ATOM 3305 N N . PHE B 1 185 ? 22.917 -12.994 14.914 1.00 38.95 258 PHE B N 1
ATOM 3306 C CA . PHE B 1 185 ? 22.628 -13.387 13.513 1.00 36.27 258 PHE B CA 1
ATOM 3307 C C . PHE B 1 185 ? 23.205 -14.772 13.237 1.00 35.56 258 PHE B C 1
ATOM 3308 O O . PHE B 1 185 ? 24.379 -14.985 13.548 1.00 40.71 258 PHE B O 1
ATOM 3316 N N . ASN B 1 186 ? 22.389 -15.701 12.706 1.00 39.27 259 ASN B N 1
ATOM 3317 C CA . ASN B 1 186 ? 23.085 -16.999 12.494 1.00 49.54 259 ASN B CA 1
ATOM 3318 C C . ASN B 1 186 ? 23.267 -17.251 10.993 1.00 50.66 259 ASN B C 1
ATOM 3319 O O . ASN B 1 186 ? 24.131 -18.076 10.637 1.00 54.60 259 ASN B O 1
ATOM 3324 N N . ARG B 1 187 ? 22.483 -16.569 10.152 1.00 53.68 260 ARG B N 1
ATOM 3325 C CA . ARG B 1 187 ? 22.556 -16.784 8.681 1.00 59.69 260 ARG B CA 1
ATOM 3326 C C . ARG B 1 187 ? 22.404 -15.440 7.961 1.00 56.64 260 ARG B C 1
ATOM 3327 O O . ARG B 1 187 ? 21.885 -14.493 8.582 1.00 53.94 260 ARG B O 1
ATOM 3335 N N . CYS B 1 188 ? 22.842 -15.368 6.700 1.00 54.09 261 CYS B N 1
ATOM 3336 C CA . CYS B 1 188 ? 22.726 -14.111 5.913 1.00 57.72 261 CYS B CA 1
ATOM 3337 C C . CYS B 1 188 ? 21.312 -13.547 6.070 1.00 53.38 261 CYS B C 1
ATOM 3338 O O . CYS B 1 188 ? 21.190 -12.326 6.285 1.00 60.47 261 CYS B O 1
ATOM 3341 N N . HIS B 1 189 ? 20.290 -14.403 5.965 1.00 45.29 262 HIS B N 1
ATOM 3342 C CA . HIS B 1 189 ? 18.914 -13.941 6.062 1.00 40.34 262 HIS B CA 1
ATOM 3343 C C . HIS B 1 189 ? 18.323 -14.541 7.332 1.00 43.51 262 HIS B C 1
ATOM 3344 O O . HIS B 1 189 ? 17.460 -15.409 7.303 1.00 42.08 262 HIS B O 1
ATOM 3351 N N . SER B 1 190 ? 18.841 -14.090 8.469 1.00 51.29 263 SER B N 1
ATOM 3352 C CA . SER B 1 190 ? 18.463 -14.707 9.726 1.00 45.58 263 SER B CA 1
ATOM 3353 C C . SER B 1 190 ? 17.177 -14.111 10.292 1.00 39.54 263 SER B C 1
ATOM 3354 O O . SER B 1 190 ? 16.677 -13.070 9.849 1.00 33.18 263 SER B O 1
ATOM 3357 N N . ALA B 1 191 ? 16.630 -14.814 11.277 1.00 30.05 264 ALA B N 1
ATOM 3358 C CA . ALA B 1 191 ? 15.502 -14.275 12.003 1.00 30.64 264 ALA B CA 1
ATOM 3359 C C . ALA B 1 191 ? 16.013 -13.128 12.846 1.00 32.98 264 ALA B C 1
ATOM 3360 O O . ALA B 1 191 ? 17.147 -13.165 13.326 1.00 38.20 264 ALA B O 1
ATOM 3362 N N . ASN B 1 192 ? 15.218 -12.074 12.974 1.00 29.71 265 ASN B N 1
ATOM 3363 C CA . ASN B 1 192 ? 15.668 -10.943 13.776 1.00 23.90 265 ASN B CA 1
ATOM 3364 C C . ASN B 1 192 ? 14.441 -10.268 14.353 1.00 23.88 265 ASN B C 1
ATOM 3365 O O . ASN B 1 192 ? 13.710 -9.597 13.625 1.00 24.61 265 ASN B O 1
ATOM 3370 N N . LEU B 1 193 ? 14.224 -10.451 15.654 1.00 25.30 266 LEU B N 1
ATOM 3371 C CA . LEU B 1 193 ? 13.112 -9.804 16.324 1.00 23.61 266 LEU B CA 1
ATOM 3372 C C . LEU B 1 193 ? 13.455 -8.393 16.776 1.00 23.78 266 LEU B C 1
ATOM 3373 O O . LEU B 1 193 ? 12.565 -7.666 17.217 1.00 23.82 266 LEU B O 1
ATOM 3378 N N . ASN B 1 194 ? 14.705 -7.974 16.617 1.00 23.89 267 ASN B N 1
ATOM 3379 C CA . ASN B 1 194 ? 15.120 -6.610 16.889 1.00 24.46 267 ASN B CA 1
ATOM 3380 C C . ASN B 1 194 ? 15.218 -5.786 15.617 1.00 29.52 267 ASN B C 1
ATOM 3381 O O . ASN B 1 194 ? 15.906 -4.761 15.600 1.00 32.72 267 ASN B O 1
ATOM 3386 N N . GLY B 1 195 ? 14.576 -6.237 14.536 1.00 28.60 268 GLY B N 1
ATOM 3387 C CA . GLY B 1 195 ? 14.631 -5.529 13.276 1.00 24.91 268 GLY B CA 1
ATOM 3388 C C . GLY B 1 195 ? 13.746 -4.292 13.279 1.00 27.99 268 GLY B C 1
ATOM 3389 O O . GLY B 1 195 ? 13.109 -3.942 14.275 1.00 24.52 268 GLY B O 1
ATOM 3390 N N . VAL B 1 196 ? 13.731 -3.608 12.127 1.00 26.36 269 VAL B N 1
ATOM 3391 C CA . VAL B 1 196 ? 12.950 -2.386 11.970 1.00 24.87 269 VAL B CA 1
ATOM 3392 C C . VAL B 1 196 ? 11.467 -2.715 11.897 1.00 24.76 269 VAL B C 1
ATOM 3393 O O . VAL B 1 196 ? 11.050 -3.662 11.223 1.00 26.01 269 VAL B O 1
ATOM 3397 N N . TYR B 1 197 ? 10.659 -1.930 12.589 1.00 24.81 270 TYR B N 1
ATOM 3398 C CA . TYR B 1 197 ? 9.225 -2.192 12.678 1.00 28.22 270 TYR B CA 1
ATOM 3399 C C . TYR B 1 197 ? 8.539 -1.674 11.418 1.00 28.55 270 TYR B C 1
ATOM 3400 O O . TYR B 1 197 ? 8.062 -0.541 11.366 1.00 28.90 270 TYR B O 1
ATOM 3409 N N . TYR B 1 198 ? 8.391 -2.546 10.426 1.00 30.08 271 TYR B N 1
ATOM 3410 C CA . TYR B 1 198 ? 7.573 -2.220 9.265 1.00 31.68 271 TYR B CA 1
ATOM 3411 C C . TYR B 1 198 ? 6.155 -2.726 9.500 1.00 28.17 271 TYR B C 1
ATOM 3412 O O . TYR B 1 198 ? 5.891 -3.498 10.416 1.00 33.55 271 TYR B O 1
ATOM 3421 N N . SER B 1 199 ? 5.244 -2.358 8.624 1.00 28.86 272 SER B N 1
ATOM 3422 C CA . SER B 1 199 ? 3.850 -2.755 8.824 1.00 38.45 272 SER B CA 1
ATOM 3423 C C . SER B 1 199 ? 3.515 -3.900 7.879 1.00 28.43 272 SER B C 1
ATOM 3424 O O . SER B 1 199 ? 2.974 -3.705 6.797 1.00 31.64 272 SER B O 1
ATOM 3427 N N . GLY B 1 200 ? 3.808 -5.115 8.323 1.00 28.52 273 GLY B N 1
ATOM 3428 C CA . GLY B 1 200 ? 3.520 -6.280 7.538 1.00 25.05 273 GLY B CA 1
ATOM 3429 C C . GLY B 1 200 ? 4.482 -6.382 6.381 1.00 26.20 273 GLY B C 1
ATOM 3430 O O . GLY B 1 200 ? 5.707 -6.262 6.543 1.00 24.80 273 GLY B O 1
ATOM 3431 N N . PRO B 1 201 ? 3.932 -6.591 5.183 1.00 28.20 274 PRO B N 1
ATOM 3432 C CA . PRO B 1 201 ? 4.772 -6.695 3.978 1.00 24.48 274 PRO B CA 1
ATOM 3433 C C . PRO B 1 201 ? 5.608 -5.442 3.770 1.00 24.65 274 PRO B C 1
ATOM 3434 O O . PRO B 1 201 ? 5.145 -4.322 3.983 1.00 29.53 274 PRO B O 1
ATOM 3438 N N . TYR B 1 202 ? 6.850 -5.627 3.344 1.00 24.65 275 TYR B N 1
ATOM 3439 C CA . TYR B 1 202 ? 7.729 -4.481 3.176 1.00 24.83 275 TYR B CA 1
ATOM 3440 C C . TYR B 1 202 ? 8.746 -4.798 2.104 1.00 24.86 275 TYR B C 1
ATOM 3441 O O . TYR B 1 202 ? 9.019 -5.959 1.792 1.00 27.16 275 TYR B O 1
ATOM 3450 N N . THR B 1 203 ? 9.337 -3.747 1.576 1.00 29.89 276 THR B N 1
ATOM 3451 C CA . THR B 1 203 ? 10.394 -3.887 0.595 1.00 31.38 276 THR B CA 1
ATOM 3452 C C . THR B 1 203 ? 11.593 -3.067 1.028 1.00 31.48 276 THR B C 1
ATOM 3453 O O . THR B 1 203 ? 11.451 -2.043 1.699 1.00 42.07 276 THR B O 1
ATOM 3457 N N . ALA B 1 204 ? 12.772 -3.591 0.731 1.00 38.90 277 ALA B N 1
ATOM 3458 C CA . ALA B 1 204 ? 14.055 -2.967 1.028 1.00 37.60 277 ALA B CA 1
ATOM 3459 C C . ALA B 1 204 ? 15.090 -3.773 0.251 1.00 42.42 277 ALA B C 1
ATOM 3460 O O . ALA B 1 204 ? 14.755 -4.774 -0.389 1.00 45.06 277 ALA B O 1
ATOM 3462 N N . LYS B 1 205 ? 16.339 -3.319 0.266 1.00 41.26 278 LYS B N 1
ATOM 3463 C CA . LYS B 1 205 ? 17.364 -4.105 -0.412 1.00 46.47 278 LYS B CA 1
ATOM 3464 C C . LYS B 1 205 ? 17.919 -5.197 0.496 1.00 45.31 278 LYS B C 1
ATOM 3465 O O . LYS B 1 205 ? 18.734 -6.018 0.075 1.00 45.01 278 LYS B O 1
ATOM 3471 N N . THR B 1 206 ? 17.529 -5.168 1.753 1.00 38.78 279 THR B N 1
ATOM 3472 C CA . THR B 1 206 ? 17.772 -6.202 2.739 1.00 42.58 279 THR B CA 1
ATOM 3473 C C . THR B 1 206 ? 16.506 -6.463 3.555 1.00 38.47 279 THR B C 1
ATOM 3474 O O . THR B 1 206 ? 15.636 -5.594 3.697 1.00 33.33 279 THR B O 1
ATOM 3478 N N . ASP B 1 207 ? 16.430 -7.693 4.087 1.00 35.80 280 ASP B N 1
ATOM 3479 C CA . ASP B 1 207 ? 15.318 -8.171 4.911 1.00 28.33 280 ASP B CA 1
ATOM 3480 C C . ASP B 1 207 ? 15.626 -7.745 6.341 1.00 29.14 280 ASP B C 1
ATOM 3481 O O . ASP B 1 207 ? 16.007 -8.540 7.200 1.00 33.48 280 ASP B O 1
ATOM 3486 N N . ASN B 1 208 ? 15.531 -6.435 6.569 1.00 25.38 281 ASN B N 1
ATOM 3487 C CA . ASN B 1 208 ? 15.939 -5.889 7.853 1.00 29.51 281 ASN B CA 1
ATOM 3488 C C . ASN B 1 208 ? 14.761 -5.605 8.791 1.00 32.43 281 ASN B C 1
ATOM 3489 O O . ASN B 1 208 ? 14.908 -4.827 9.742 1.00 33.63 281 ASN B O 1
ATOM 3494 N N . GLY B 1 209 ? 13.601 -6.208 8.536 1.00 24.53 282 GLY B N 1
ATOM 3495 C CA . GLY B 1 209 ? 12.443 -6.053 9.390 1.00 24.46 282 GLY B CA 1
ATOM 3496 C C . GLY B 1 209 ? 12.455 -7.047 10.530 1.00 24.26 282 GLY B C 1
ATOM 3497 O O . GLY B 1 209 ? 13.398 -7.787 10.757 1.00 24.18 282 GLY B O 1
ATOM 3498 N N . ILE B 1 210 ? 11.326 -7.067 11.260 1.00 25.42 283 ILE B N 1
ATOM 3499 C CA . ILE B 1 210 ? 11.182 -7.993 12.382 1.00 24.00 283 ILE B CA 1
ATOM 3500 C C . ILE B 1 210 ? 10.707 -9.321 11.811 1.00 23.85 283 ILE B C 1
ATOM 3501 O O . ILE B 1 210 ? 9.525 -9.496 11.527 1.00 23.83 283 ILE B O 1
ATOM 3506 N N . VAL B 1 211 ? 11.619 -10.270 11.662 1.00 23.76 284 VAL B N 1
ATOM 3507 C CA . VAL B 1 211 ? 11.391 -11.433 10.822 1.00 23.66 284 VAL B CA 1
ATOM 3508 C C . VAL B 1 211 ? 11.440 -12.693 11.660 1.00 24.88 284 VAL B C 1
ATOM 3509 O O . VAL B 1 211 ? 12.367 -12.884 12.460 1.00 26.52 284 VAL B O 1
ATOM 3513 N N . TRP B 1 212 ? 10.430 -13.545 11.481 1.00 24.30 285 TRP B N 1
ATOM 3514 C CA . TRP B 1 212 ? 10.437 -14.932 11.946 1.00 23.19 285 TRP B CA 1
ATOM 3515 C C . TRP B 1 212 ? 10.069 -15.728 10.704 1.00 23.16 285 TRP B C 1
ATOM 3516 O O . TRP B 1 212 ? 8.895 -15.986 10.447 1.00 23.60 285 TRP B O 1
ATOM 3527 N N . TYR B 1 213 ? 11.079 -16.101 9.923 1.00 23.17 286 TYR B N 1
ATOM 3528 C CA . TYR B 1 213 ? 10.836 -16.490 8.534 1.00 26.29 286 TYR B CA 1
ATOM 3529 C C . TYR B 1 213 ? 10.134 -17.833 8.391 1.00 25.18 286 TYR B C 1
ATOM 3530 O O . TYR B 1 213 ? 9.487 -18.054 7.371 1.00 29.70 286 TYR B O 1
ATOM 3539 N N . THR B 1 214 ? 10.201 -18.714 9.382 1.00 22.93 287 THR B N 1
ATOM 3540 C CA . THR B 1 214 ? 9.484 -19.969 9.242 1.00 22.81 287 THR B CA 1
ATOM 3541 C C . THR B 1 214 ? 7.979 -19.736 9.204 1.00 30.51 287 THR B C 1
ATOM 3542 O O . THR B 1 214 ? 7.241 -20.577 8.673 1.00 32.01 287 THR B O 1
ATOM 3546 N N . TRP B 1 215 ? 7.511 -18.603 9.725 1.00 26.54 288 TRP B N 1
ATOM 3547 C CA . TRP B 1 215 ? 6.095 -18.291 9.712 1.00 24.22 288 TRP B CA 1
ATOM 3548 C C . TRP B 1 215 ? 5.710 -17.333 8.595 1.00 24.25 288 TRP B C 1
ATOM 3549 O O . TRP B 1 215 ? 4.847 -17.643 7.776 1.00 33.76 288 TRP B O 1
ATOM 3560 N N . HIS B 1 216 ? 6.357 -16.180 8.508 1.00 28.11 289 HIS B N 1
ATOM 3561 C CA . HIS B 1 216 ? 5.928 -15.175 7.544 1.00 28.52 289 HIS B CA 1
ATOM 3562 C C . HIS B 1 216 ? 6.975 -14.827 6.504 1.00 23.43 289 HIS B C 1
ATOM 3563 O O . HIS B 1 216 ? 6.788 -13.860 5.759 1.00 24.48 289 HIS B O 1
ATOM 3570 N N . GLY B 1 217 ? 8.048 -15.602 6.411 1.00 29.41 290 GLY B N 1
ATOM 3571 C CA . GLY B 1 217 ? 9.109 -15.324 5.470 1.00 23.43 290 GLY B CA 1
ATOM 3572 C C . GLY B 1 217 ? 9.970 -14.169 5.925 1.00 24.02 290 GLY B C 1
ATOM 3573 O O . GLY B 1 217 ? 9.916 -13.715 7.076 1.00 25.33 290 GLY B O 1
ATOM 3574 N N . TRP B 1 218 ? 10.772 -13.677 4.984 1.00 23.65 291 TRP B N 1
ATOM 3575 C CA . TRP B 1 218 ? 11.692 -12.580 5.232 1.00 23.79 291 TRP B CA 1
ATOM 3576 C C . TRP B 1 218 ? 11.166 -11.199 4.871 1.00 23.96 291 TRP B C 1
ATOM 3577 O O . TRP B 1 218 ? 11.813 -10.207 5.240 1.00 25.18 291 TRP B O 1
ATOM 3588 N N . TRP B 1 219 ? 10.031 -11.083 4.168 1.00 23.98 292 TRP B N 1
ATOM 3589 C CA . TRP B 1 219 ? 9.552 -9.772 3.717 1.00 24.15 292 TRP B CA 1
ATOM 3590 C C . TRP B 1 219 ? 8.199 -9.418 4.318 1.00 24.14 292 TRP B C 1
ATOM 3591 O O . TRP B 1 219 ? 7.422 -8.670 3.726 1.00 24.25 292 TRP B O 1
ATOM 3602 N N . TYR B 1 220 ? 7.923 -9.960 5.498 1.00 24.02 293 TYR B N 1
ATOM 3603 C CA . TYR B 1 220 ? 6.764 -9.609 6.301 1.00 25.21 293 TYR B CA 1
ATOM 3604 C C . TYR B 1 220 ? 7.254 -9.323 7.709 1.00 30.76 293 TYR B C 1
ATOM 3605 O O . TYR B 1 220 ? 7.835 -10.207 8.351 1.00 28.29 293 TYR B O 1
ATOM 3614 N N . SER B 1 221 ? 7.000 -8.110 8.195 1.00 25.86 294 SER B N 1
ATOM 3615 C CA . SER B 1 221 ? 7.421 -7.688 9.521 1.00 24.12 294 SER B CA 1
ATOM 3616 C C . SER B 1 221 ? 6.264 -7.902 10.489 1.00 24.05 294 SER B C 1
ATOM 3617 O O . SER B 1 221 ? 5.145 -7.470 10.215 1.00 26.21 294 SER B O 1
ATOM 3620 N N . LEU B 1 222 ? 6.534 -8.553 11.624 1.00 23.92 295 LEU B N 1
ATOM 3621 C CA . LEU B 1 222 ? 5.464 -8.954 12.538 1.00 23.84 295 LEU B CA 1
ATOM 3622 C C . LEU B 1 222 ? 4.879 -7.770 13.301 1.00 23.95 295 LEU B C 1
ATOM 3623 O O . LEU B 1 222 ? 5.499 -6.717 13.434 1.00 28.67 295 LEU B O 1
ATOM 3628 N N . LYS B 1 223 ? 3.660 -7.953 13.820 1.00 25.31 296 LYS B N 1
ATOM 3629 C CA . LYS B 1 223 ? 3.008 -6.862 14.551 1.00 24.04 296 LYS B CA 1
ATOM 3630 C C . LYS B 1 223 ? 3.480 -6.772 15.990 1.00 26.45 296 LYS B C 1
ATOM 3631 O O . LYS B 1 223 ? 3.712 -5.666 16.500 1.00 27.10 296 LYS B O 1
ATOM 3637 N N . SER B 1 224 ? 3.565 -7.923 16.662 1.00 23.81 297 SER B N 1
ATOM 3638 C CA . SER B 1 224 ? 3.936 -7.910 18.101 1.00 26.78 297 SER B CA 1
ATOM 3639 C C . SER B 1 224 ? 4.884 -9.065 18.424 1.00 23.57 297 SER B C 1
ATOM 3640 O O . SER B 1 224 ? 4.690 -10.164 17.867 1.00 27.18 297 SER B O 1
ATOM 3643 N N . VAL B 1 225 ? 5.865 -8.817 19.292 1.00 23.53 298 VAL B N 1
ATOM 3644 C CA . VAL B 1 225 ? 6.820 -9.840 19.695 1.00 24.94 298 VAL B CA 1
ATOM 3645 C C . VAL B 1 225 ? 7.011 -9.760 21.197 1.00 26.69 298 VAL B C 1
ATOM 3646 O O . VAL B 1 225 ? 7.232 -8.677 21.746 1.00 25.49 298 VAL B O 1
ATOM 3650 N N . VAL B 1 226 ? 6.961 -10.902 21.862 1.00 23.16 299 VAL B N 1
ATOM 3651 C CA . VAL B 1 226 ? 7.300 -10.961 23.271 1.00 23.07 299 VAL B CA 1
ATOM 3652 C C . VAL B 1 226 ? 8.253 -12.121 23.471 1.00 25.60 299 VAL B C 1
ATOM 3653 O O . VAL B 1 226 ? 7.881 -13.279 23.248 1.00 25.25 299 VAL B O 1
ATOM 3657 N N . MET B 1 227 ? 9.480 -11.822 23.868 1.00 22.92 300 MET B N 1
ATOM 3658 C CA . MET B 1 227 ? 10.402 -12.856 24.308 1.00 22.78 300 MET B CA 1
ATOM 3659 C C . MET B 1 227 ? 10.398 -12.851 25.828 1.00 22.70 300 MET B C 1
ATOM 3660 O O . MET B 1 227 ? 10.603 -11.808 26.456 1.00 23.45 300 MET B O 1
ATOM 3665 N N . LYS B 1 228 ? 10.054 -13.985 26.409 1.00 22.55 301 LYS B N 1
ATOM 3666 C CA . LYS B 1 228 ? 9.971 -14.107 27.846 1.00 22.46 301 LYS B CA 1
ATOM 3667 C C . LYS B 1 228 ? 10.650 -15.403 28.250 1.00 24.13 301 LYS B C 1
ATOM 3668 O O . LYS B 1 228 ? 10.794 -16.329 27.446 1.00 23.53 301 LYS B O 1
ATOM 3674 N N . ILE B 1 229 ? 11.073 -15.468 29.507 1.00 22.22 302 ILE B N 1
ATOM 3675 C CA . ILE B 1 229 ? 11.754 -16.652 29.988 1.00 22.07 302 ILE B CA 1
ATOM 3676 C C . ILE B 1 229 ? 11.172 -17.036 31.336 1.00 22.21 302 ILE B C 1
ATOM 3677 O O . ILE B 1 229 ? 10.594 -16.213 32.054 1.00 27.00 302 ILE B O 1
ATOM 3682 N N . ARG B 1 230 ? 11.342 -18.319 31.675 1.00 21.82 303 ARG B N 1
ATOM 3683 C CA . ARG B 1 230 ? 10.816 -18.847 32.922 1.00 21.98 303 ARG B CA 1
ATOM 3684 C C . ARG B 1 230 ? 11.613 -20.085 33.285 1.00 24.97 303 ARG B C 1
ATOM 3685 O O . ARG B 1 230 ? 12.022 -20.818 32.382 1.00 25.66 303 ARG B O 1
ATOM 3693 N N . PRO B 1 231 ? 11.873 -20.343 34.563 1.00 26.60 304 PRO B N 1
ATOM 3694 C CA . PRO B 1 231 ? 12.536 -21.597 34.930 1.00 30.24 304 PRO B CA 1
ATOM 3695 C C . PRO B 1 231 ? 11.738 -22.803 34.454 1.00 28.96 304 PRO B C 1
ATOM 3696 O O . PRO B 1 231 ? 10.508 -22.763 34.377 1.00 35.83 304 PRO B O 1
ATOM 3700 N N . ASN B 1 232 ? 12.450 -23.889 34.147 1.00 32.95 305 ASN B N 1
ATOM 3701 C CA . ASN B 1 232 ? 11.810 -25.133 33.688 1.00 35.55 305 ASN B CA 1
ATOM 3702 C C . ASN B 1 232 ? 11.931 -26.298 34.677 1.00 28.43 305 ASN B C 1
ATOM 3703 O O . ASN B 1 232 ? 11.793 -26.126 35.894 1.00 34.39 305 ASN B O 1
ATOM 3708 N N . SER C 1 3 ? 13.814 -49.455 -38.094 1.00 64.69 76 SER C N 1
ATOM 3709 C CA . SER C 1 3 ? 15.110 -49.921 -37.507 1.00 61.91 76 SER C CA 1
ATOM 3710 C C . SER C 1 3 ? 16.008 -48.804 -36.920 1.00 70.36 76 SER C C 1
ATOM 3711 O O . SER C 1 3 ? 17.251 -48.729 -37.132 1.00 80.28 76 SER C O 1
ATOM 3714 N N . LYS C 1 4 ? 15.417 -48.045 -36.024 1.00 66.60 77 LYS C N 1
ATOM 3715 C CA . LYS C 1 4 ? 16.100 -46.896 -35.486 1.00 50.50 77 LYS C CA 1
ATOM 3716 C C . LYS C 1 4 ? 16.022 -47.025 -33.995 1.00 48.48 77 LYS C C 1
ATOM 3717 O O . LYS C 1 4 ? 15.067 -47.596 -33.468 1.00 55.89 77 LYS C O 1
ATOM 3723 N N . ARG C 1 5 ? 17.040 -46.508 -33.344 1.00 39.87 78 ARG C N 1
ATOM 3724 C CA . ARG C 1 5 ? 17.202 -46.579 -31.912 1.00 35.21 78 ARG C CA 1
ATOM 3725 C C . ARG C 1 5 ? 16.899 -45.209 -31.332 1.00 30.99 78 ARG C C 1
ATOM 3726 O O . ARG C 1 5 ? 17.294 -44.188 -31.901 1.00 37.11 78 ARG C O 1
ATOM 3734 N N . GLN C 1 6 ? 16.157 -45.183 -30.235 1.00 29.14 79 GLN C N 1
ATOM 3735 C CA . GLN C 1 6 ? 15.793 -43.937 -29.577 1.00 26.07 79 GLN C CA 1
ATOM 3736 C C . GLN C 1 6 ? 16.210 -43.993 -28.122 1.00 26.56 79 GLN C C 1
ATOM 3737 O O . GLN C 1 6 ? 16.160 -45.049 -27.485 1.00 22.34 79 GLN C O 1
ATOM 3743 N N . TYR C 1 7 ? 16.619 -42.855 -27.594 1.00 25.53 80 TYR C N 1
ATOM 3744 C CA . TYR C 1 7 ? 17.056 -42.778 -26.214 1.00 24.43 80 TYR C CA 1
ATOM 3745 C C . TYR C 1 7 ? 16.045 -41.939 -25.458 1.00 22.84 80 TYR C C 1
ATOM 3746 O O . TYR C 1 7 ? 15.540 -40.951 -25.995 1.00 29.13 80 TYR C O 1
ATOM 3755 N N . ALA C 1 8 ? 15.659 -42.409 -24.267 1.00 24.77 81 ALA C N 1
ATOM 3756 C CA . ALA C 1 8 ? 14.629 -41.712 -23.511 1.00 22.37 81 ALA C CA 1
ATOM 3757 C C . ALA C 1 8 ? 15.177 -40.458 -22.845 1.00 27.64 81 ALA C C 1
ATOM 3758 O O . ALA C 1 8 ? 14.452 -39.476 -22.680 1.00 27.40 81 ALA C O 1
ATOM 3760 N N . ASP C 1 9 ? 16.449 -40.457 -22.471 1.00 28.46 82 ASP C N 1
ATOM 3761 C CA . ASP C 1 9 ? 17.059 -39.293 -21.843 1.00 24.54 82 ASP C CA 1
ATOM 3762 C C . ASP C 1 9 ? 18.565 -39.421 -22.022 1.00 25.67 82 ASP C C 1
ATOM 3763 O O . ASP C 1 9 ? 19.052 -40.434 -22.533 1.00 25.25 82 ASP C O 1
ATOM 3768 N N . CYS C 1 10 ? 19.306 -38.425 -21.507 1.00 24.92 83 CYS C N 1
ATOM 3769 C CA . CYS C 1 10 ? 20.763 -38.417 -21.631 1.00 26.21 83 CYS C CA 1
ATOM 3770 C C . CYS C 1 10 ? 21.431 -39.505 -20.805 1.00 24.41 83 CYS C C 1
ATOM 3771 O O . CYS C 1 10 ? 22.591 -39.837 -21.064 1.00 26.66 83 CYS C O 1
ATOM 3774 N N . SER C 1 11 ? 20.756 -40.019 -19.783 1.00 25.80 84 SER C N 1
ATOM 3775 C CA . SER C 1 11 ? 21.343 -41.095 -18.997 1.00 27.73 84 SER C CA 1
ATOM 3776 C C . SER C 1 11 ? 21.431 -42.392 -19.796 1.00 24.96 84 SER C C 1
ATOM 3777 O O . SER C 1 11 ? 22.400 -43.140 -19.651 1.00 22.58 84 SER C O 1
ATOM 3780 N N . GLU C 1 12 ? 20.418 -42.693 -20.622 1.00 25.78 85 GLU C N 1
ATOM 3781 C CA . GLU C 1 12 ? 20.490 -43.869 -21.493 1.00 22.47 85 GLU C CA 1
ATOM 3782 C C . GLU C 1 12 ? 21.588 -43.710 -22.542 1.00 25.73 85 GLU C C 1
ATOM 3783 O O . GLU C 1 12 ? 22.246 -44.689 -22.918 1.00 29.68 85 GLU C O 1
ATOM 3789 N N . ILE C 1 13 ? 21.789 -42.489 -23.037 1.00 22.66 86 ILE C N 1
ATOM 3790 C CA . ILE C 1 13 ? 22.896 -42.224 -23.944 1.00 22.78 86 ILE C CA 1
ATOM 3791 C C . ILE C 1 13 ? 24.229 -42.466 -23.243 1.00 22.95 86 ILE C C 1
ATOM 3792 O O . ILE C 1 13 ? 25.128 -43.114 -23.786 1.00 24.67 86 ILE C O 1
ATOM 3797 N N . PHE C 1 14 ? 24.391 -41.938 -22.030 1.00 22.86 87 PHE C N 1
ATOM 3798 C CA . PHE C 1 14 ? 25.662 -42.131 -21.343 1.00 22.94 87 PHE C CA 1
ATOM 3799 C C . PHE C 1 14 ? 25.902 -43.607 -21.031 1.00 25.08 87 PHE C C 1
ATOM 3800 O O . PHE C 1 14 ? 26.996 -44.133 -21.270 1.00 28.68 87 PHE C O 1
ATOM 3808 N N . ASN C 1 15 ? 24.880 -44.303 -20.542 1.00 22.97 88 ASN C N 1
ATOM 3809 C CA . ASN C 1 15 ? 25.028 -45.708 -20.192 1.00 28.23 88 ASN C CA 1
ATOM 3810 C C . ASN C 1 15 ? 25.241 -46.592 -21.411 1.00 29.99 88 ASN C C 1
ATOM 3811 O O . ASN C 1 15 ? 25.718 -47.723 -21.262 1.00 36.73 88 ASN C O 1
ATOM 3816 N N . ASP C 1 16 ? 24.891 -46.122 -22.605 1.00 24.69 89 ASP C N 1
ATOM 3817 C CA . ASP C 1 16 ? 25.166 -46.903 -23.803 1.00 30.73 89 ASP C CA 1
ATOM 3818 C C . ASP C 1 16 ? 26.571 -46.673 -24.345 1.00 34.72 89 ASP C C 1
ATOM 3819 O O . ASP C 1 16 ? 26.926 -47.283 -25.359 1.00 38.87 89 ASP C O 1
ATOM 3824 N N . GLY C 1 17 ? 27.373 -45.813 -23.701 1.00 27.78 90 GLY C N 1
ATOM 3825 C CA . GLY C 1 17 ? 28.770 -45.632 -24.044 1.00 25.87 90 GLY C CA 1
ATOM 3826 C C . GLY C 1 17 ? 29.153 -44.288 -24.629 1.00 28.94 90 GLY C C 1
ATOM 3827 O O . GLY C 1 17 ? 30.330 -44.093 -24.944 1.00 31.96 90 GLY C O 1
ATOM 3828 N N . TYR C 1 18 ? 28.223 -43.350 -24.781 1.00 23.22 91 TYR C N 1
ATOM 3829 C CA . TYR C 1 18 ? 28.525 -42.035 -25.338 1.00 23.43 91 TYR C CA 1
ATOM 3830 C C . TYR C 1 18 ? 28.938 -41.086 -24.214 1.00 23.43 91 TYR C C 1
ATOM 3831 O O . TYR C 1 18 ? 28.106 -40.664 -23.411 1.00 24.25 91 TYR C O 1
ATOM 3840 N N . LYS C 1 19 ? 30.227 -40.766 -24.141 1.00 24.32 92 LYS C N 1
ATOM 3841 C CA . LYS C 1 19 ? 30.765 -40.001 -23.024 1.00 29.22 92 LYS C CA 1
ATOM 3842 C C . LYS C 1 19 ? 31.029 -38.538 -23.349 1.00 26.05 92 LYS C C 1
ATOM 3843 O O . LYS C 1 19 ? 31.573 -37.821 -22.510 1.00 30.68 92 LYS C O 1
ATOM 3849 N N . LEU C 1 20 ? 30.646 -38.065 -24.519 1.00 23.89 93 LEU C N 1
ATOM 3850 C CA . LEU C 1 20 ? 30.946 -36.698 -24.896 1.00 24.06 93 LEU C CA 1
ATOM 3851 C C . LEU C 1 20 ? 29.768 -35.795 -24.562 1.00 26.81 93 LEU C C 1
ATOM 3852 O O . LEU C 1 20 ? 28.625 -36.122 -24.885 1.00 26.22 93 LEU C O 1
ATOM 3857 N N . SER C 1 21 ? 30.045 -34.686 -23.876 1.00 25.48 94 SER C N 1
ATOM 3858 C CA . SER C 1 21 ? 29.022 -33.680 -23.653 1.00 26.69 94 SER C CA 1
ATOM 3859 C C . SER C 1 21 ? 28.664 -32.999 -24.970 1.00 31.58 94 SER C C 1
ATOM 3860 O O . SER C 1 21 ? 29.492 -32.879 -25.876 1.00 28.64 94 SER C O 1
ATOM 3863 N N . GLY C 1 22 ? 27.404 -32.612 -25.100 1.00 27.60 95 GLY C N 1
ATOM 3864 C CA . GLY C 1 22 ? 26.977 -31.884 -26.274 1.00 24.75 95 GLY C CA 1
ATOM 3865 C C . GLY C 1 22 ? 25.513 -32.140 -26.569 1.00 28.63 95 GLY C C 1
ATOM 3866 O O . GLY C 1 22 ? 24.801 -32.750 -25.779 1.00 24.99 95 GLY C O 1
ATOM 3867 N N . PHE C 1 23 ? 25.080 -31.667 -27.738 1.00 25.01 96 PHE C N 1
ATOM 3868 C CA . PHE C 1 23 ? 23.683 -31.802 -28.126 1.00 25.71 96 PHE C CA 1
ATOM 3869 C C . PHE C 1 23 ? 23.403 -33.179 -28.717 1.00 25.79 96 PHE C C 1
ATOM 3870 O O . PHE C 1 23 ? 24.166 -33.690 -29.539 1.00 27.37 96 PHE C O 1
ATOM 3878 N N . TYR C 1 24 ? 22.335 -33.803 -28.240 1.00 28.93 97 TYR C N 1
ATOM 3879 C CA . TYR C 1 24 ? 21.899 -35.111 -28.697 1.00 31.04 97 TYR C CA 1
ATOM 3880 C C . TYR C 1 24 ? 20.394 -35.079 -28.891 1.00 32.34 97 TYR C C 1
ATOM 3881 O O . TYR C 1 24 ? 19.686 -34.274 -28.278 1.00 30.57 97 TYR C O 1
ATOM 3890 N N . LYS C 1 25 ? 19.895 -35.997 -29.706 1.00 34.30 98 LYS C N 1
ATOM 3891 C CA . LYS C 1 25 ? 18.459 -36.162 -29.855 1.00 33.33 98 LYS C CA 1
ATOM 3892 C C . LYS C 1 25 ? 17.948 -37.253 -28.923 1.00 30.69 98 LYS C C 1
ATOM 3893 O O . LYS C 1 25 ? 18.493 -38.360 -28.897 1.00 33.29 98 LYS C O 1
ATOM 3899 N N . ILE C 1 26 ? 16.914 -36.927 -28.139 1.00 24.62 99 ILE C N 1
ATOM 3900 C CA . ILE C 1 26 ? 16.273 -37.905 -27.267 1.00 22.71 99 ILE C CA 1
ATOM 3901 C C . ILE C 1 26 ? 14.782 -37.862 -27.544 1.00 25.25 99 ILE C C 1
ATOM 3902 O O . ILE C 1 26 ? 14.269 -36.947 -28.200 1.00 30.64 99 ILE C O 1
ATOM 3907 N N . LYS C 1 27 ? 14.101 -38.902 -27.098 1.00 22.56 100 LYS C N 1
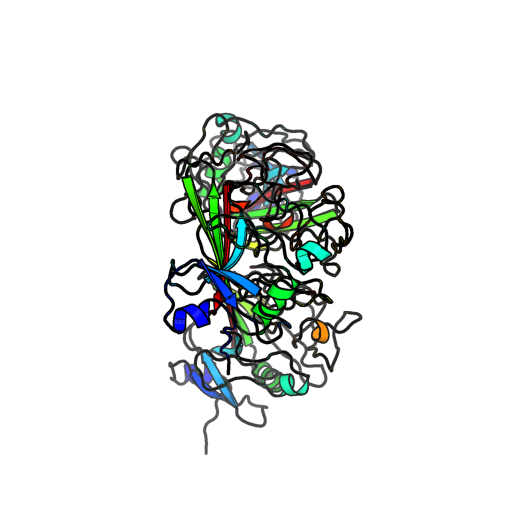ATOM 3908 C CA . LYS C 1 27 ? 12.646 -38.863 -27.104 1.00 28.53 100 LYS C CA 1
ATOM 3909 C C . LYS C 1 27 ? 12.100 -39.611 -25.894 1.00 24.13 100 LYS C C 1
ATOM 3910 O O . LYS C 1 27 ? 12.109 -40.848 -25.871 1.00 25.25 100 LYS C O 1
ATOM 3916 N N . PRO C 1 28 ? 11.590 -38.897 -24.896 1.00 22.46 101 PRO C N 1
ATOM 3917 C CA . PRO C 1 28 ? 10.877 -39.563 -23.806 1.00 24.71 101 PRO C CA 1
ATOM 3918 C C . PRO C 1 28 ? 9.746 -40.415 -24.354 1.00 26.51 101 PRO C C 1
ATOM 3919 O O . PRO C 1 28 ? 9.204 -40.154 -25.425 1.00 27.74 101 PRO C O 1
ATOM 3923 N N . LEU C 1 29 ? 9.385 -41.439 -23.592 1.00 27.50 102 LEU C N 1
ATOM 3924 C CA . LEU C 1 29 ? 8.447 -42.434 -24.080 1.00 26.70 102 LEU C CA 1
ATOM 3925 C C . LEU C 1 29 ? 7.150 -41.799 -24.573 1.00 28.18 102 LEU C C 1
ATOM 3926 O O . LEU C 1 29 ? 6.675 -42.109 -25.671 1.00 32.05 102 LEU C O 1
ATOM 3931 N N . GLN C 1 30 ? 6.548 -40.922 -23.770 1.00 30.00 103 GLN C N 1
ATOM 3932 C CA . GLN C 1 30 ? 5.246 -40.355 -24.112 1.00 31.58 103 GLN C CA 1
ATOM 3933 C C . GLN C 1 30 ? 5.345 -39.070 -24.925 1.00 30.92 103 GLN C C 1
ATOM 3934 O O . GLN C 1 30 ? 4.320 -38.448 -25.227 1.00 31.26 103 GLN C O 1
ATOM 3940 N N . SER C 1 31 ? 6.536 -38.678 -25.292 1.00 29.36 104 SER C N 1
ATOM 3941 C CA . SER C 1 31 ? 6.756 -37.507 -26.132 1.00 28.56 104 SER C CA 1
ATOM 3942 C C . SER C 1 31 ? 6.423 -37.837 -27.586 1.00 28.14 104 SER C C 1
ATOM 3943 O O . SER C 1 31 ? 6.846 -38.883 -28.085 1.00 30.88 104 SER C O 1
ATOM 3946 N N . PRO C 1 32 ? 5.651 -36.996 -28.283 1.00 31.60 105 PRO C N 1
ATOM 3947 C CA . PRO C 1 32 ? 5.258 -37.340 -29.668 1.00 26.62 105 PRO C CA 1
ATOM 3948 C C . PRO C 1 32 ? 6.401 -37.293 -30.683 1.00 33.61 105 PRO C C 1
ATOM 3949 O O . PRO C 1 32 ? 6.325 -37.963 -31.723 1.00 35.23 105 PRO C O 1
ATOM 3953 N N . ALA C 1 33 ? 7.436 -36.492 -30.446 1.00 35.33 106 ALA C N 1
ATOM 3954 C CA . ALA C 1 33 ? 8.550 -36.411 -31.376 1.00 30.53 106 ALA C CA 1
ATOM 3955 C C . ALA C 1 33 ? 9.832 -36.173 -30.598 1.00 31.84 106 ALA C C 1
ATOM 3956 O O . ALA C 1 33 ? 9.823 -35.563 -29.524 1.00 35.80 106 ALA C O 1
ATOM 3958 N N . GLU C 1 34 ? 10.942 -36.615 -31.180 1.00 33.86 107 GLU C N 1
ATOM 3959 C CA . GLU C 1 34 ? 12.243 -36.387 -30.577 1.00 31.59 107 GLU C CA 1
ATOM 3960 C C . GLU C 1 34 ? 12.579 -34.897 -30.586 1.00 28.69 107 GLU C C 1
ATOM 3961 O O . GLU C 1 34 ? 12.016 -34.103 -31.341 1.00 33.62 107 GLU C O 1
ATOM 3967 N N . PHE C 1 35 ? 13.506 -34.544 -29.715 1.00 28.97 108 PHE C N 1
ATOM 3968 C CA . PHE C 1 35 ? 13.947 -33.145 -29.640 1.00 25.48 108 PHE C CA 1
ATOM 3969 C C . PHE C 1 35 ? 15.426 -33.136 -29.288 1.00 32.25 108 PHE C C 1
ATOM 3970 O O . PHE C 1 35 ? 15.925 -34.140 -28.785 1.00 30.35 108 PHE C O 1
ATOM 3978 N N . SER C 1 36 ? 16.104 -32.050 -29.615 1.00 31.99 109 SER C N 1
ATOM 3979 C CA . SER C 1 36 ? 17.494 -31.860 -29.239 1.00 30.54 109 SER C CA 1
ATOM 3980 C C . SER C 1 36 ? 17.583 -31.390 -27.806 1.00 28.44 109 SER C C 1
ATOM 3981 O O . SER C 1 36 ? 16.762 -30.592 -27.348 1.00 34.57 109 SER C O 1
ATOM 3984 N N . VAL C 1 37 ? 18.591 -31.885 -27.099 1.00 28.95 110 VAL C N 1
ATOM 3985 C CA . VAL C 1 37 ? 18.821 -31.514 -25.709 1.00 27.35 110 VAL C CA 1
ATOM 3986 C C . VAL C 1 37 ? 20.320 -31.589 -25.457 1.00 23.41 110 VAL C C 1
ATOM 3987 O O . VAL C 1 37 ? 21.029 -32.396 -26.062 1.00 27.12 110 VAL C O 1
ATOM 3991 N N . TYR C 1 38 ? 20.816 -30.754 -24.558 1.00 24.31 111 TYR C N 1
ATOM 3992 C CA . TYR C 1 38 ? 22.229 -30.823 -24.218 1.00 28.37 111 TYR C CA 1
ATOM 3993 C C . TYR C 1 38 ? 22.408 -31.873 -23.126 1.00 25.83 111 TYR C C 1
ATOM 3994 O O . TYR C 1 38 ? 21.771 -31.790 -22.073 1.00 24.54 111 TYR C O 1
ATOM 4003 N N . CYS C 1 39 ? 23.281 -32.849 -23.377 1.00 27.66 112 CYS C N 1
ATOM 4004 C CA . CYS C 1 39 ? 23.666 -33.856 -22.401 1.00 24.48 112 CYS C CA 1
ATOM 4005 C C . CYS C 1 39 ? 25.005 -33.443 -21.809 1.00 28.10 112 CYS C C 1
ATOM 4006 O O . CYS C 1 39 ? 26.001 -33.332 -22.543 1.00 26.83 112 CYS C O 1
ATOM 4009 N N . ASP C 1 40 ? 25.021 -33.206 -20.488 1.00 24.38 113 ASP C N 1
ATOM 4010 C CA . ASP C 1 40 ? 26.248 -32.937 -19.744 1.00 26.22 113 ASP C CA 1
ATOM 4011 C C . ASP C 1 40 ? 26.779 -34.275 -19.254 1.00 27.18 113 ASP C C 1
ATOM 4012 O O . ASP C 1 40 ? 26.176 -34.909 -18.385 1.00 24.75 113 ASP C O 1
ATOM 4017 N N . MET C 1 41 ? 27.924 -34.698 -19.783 1.00 29.03 114 MET C N 1
ATOM 4018 C CA . MET C 1 41 ? 28.453 -36.016 -19.455 1.00 28.28 114 MET C CA 1
ATOM 4019 C C . MET C 1 41 ? 29.509 -35.957 -18.358 1.00 32.48 114 MET C C 1
ATOM 4020 O O . MET C 1 41 ? 30.176 -36.957 -18.094 1.00 37.65 114 MET C O 1
ATOM 4025 N N . SER C 1 42 ? 29.678 -34.810 -17.720 1.00 25.16 115 SER C N 1
ATOM 4026 C CA . SER C 1 42 ? 30.650 -34.674 -16.657 1.00 26.41 115 SER C CA 1
ATOM 4027 C C . SER C 1 42 ? 29.916 -34.921 -15.348 1.00 32.39 115 SER C C 1
ATOM 4028 O O . SER C 1 42 ? 28.766 -35.362 -15.350 1.00 29.79 115 SER C O 1
ATOM 4031 N N . ASP C 1 43 ? 30.574 -34.655 -14.217 1.00 24.59 116 ASP C N 1
ATOM 4032 C CA . ASP C 1 43 ? 29.934 -34.789 -12.916 1.00 27.13 116 ASP C CA 1
ATOM 4033 C C . ASP C 1 43 ? 29.242 -36.140 -12.760 1.00 29.85 116 ASP C C 1
ATOM 4034 O O . ASP C 1 43 ? 28.103 -36.223 -12.298 1.00 30.88 116 ASP C O 1
ATOM 4039 N N . GLY C 1 44 ? 29.911 -37.205 -13.201 1.00 26.04 117 GLY C N 1
ATOM 4040 C CA . GLY C 1 44 ? 29.348 -38.542 -13.163 1.00 26.54 117 GLY C CA 1
ATOM 4041 C C . GLY C 1 44 ? 28.637 -38.998 -14.422 1.00 33.62 117 GLY C C 1
ATOM 4042 O O . GLY C 1 44 ? 28.399 -40.200 -14.580 1.00 30.97 117 GLY C O 1
ATOM 4043 N N . GLY C 1 45 ? 28.289 -38.088 -15.322 1.00 33.80 118 GLY C N 1
ATOM 4044 C CA . GLY C 1 45 ? 27.701 -38.477 -16.585 1.00 27.16 118 GLY C CA 1
ATOM 4045 C C . GLY C 1 45 ? 26.184 -38.590 -16.537 1.00 27.34 118 GLY C C 1
ATOM 4046 O O . GLY C 1 45 ? 25.565 -38.710 -15.481 1.00 24.99 118 GLY C O 1
ATOM 4047 N N . GLY C 1 46 ? 25.588 -38.533 -17.727 1.00 24.62 119 GLY C N 1
ATOM 4048 C CA . GLY C 1 46 ? 24.182 -38.832 -17.914 1.00 22.92 119 GLY C CA 1
ATOM 4049 C C . GLY C 1 46 ? 23.206 -37.784 -17.436 1.00 22.90 119 GLY C C 1
ATOM 4050 O O . GLY C 1 46 ? 22.104 -38.137 -17.003 1.00 29.29 119 GLY C O 1
ATOM 4051 N N . TRP C 1 47 ? 23.567 -36.508 -17.523 1.00 23.02 120 TRP C N 1
ATOM 4052 C CA . TRP C 1 47 ? 22.709 -35.397 -17.119 1.00 25.27 120 TRP C CA 1
ATOM 4053 C C . TRP C 1 47 ? 21.973 -34.815 -18.328 1.00 27.00 120 TRP C C 1
ATOM 4054 O O . TRP C 1 47 ? 22.599 -34.389 -19.309 1.00 27.66 120 TRP C O 1
ATOM 4065 N N . THR C 1 48 ? 20.657 -34.754 -18.238 1.00 22.96 121 THR C N 1
ATOM 4066 C CA . THR C 1 48 ? 19.853 -34.087 -19.242 1.00 22.99 121 THR C CA 1
ATOM 4067 C C . THR C 1 48 ? 19.653 -32.645 -18.799 1.00 23.29 121 THR C C 1
ATOM 4068 O O . THR C 1 48 ? 19.050 -32.393 -17.749 1.00 27.98 121 THR C O 1
ATOM 4072 N N . VAL C 1 49 ? 20.183 -31.695 -19.560 1.00 23.21 122 VAL C N 1
ATOM 4073 C CA . VAL C 1 49 ? 20.069 -30.295 -19.170 1.00 23.31 122 VAL C CA 1
ATOM 4074 C C . VAL C 1 49 ? 18.691 -29.784 -19.567 1.00 23.27 122 VAL C C 1
ATOM 4075 O O . VAL C 1 49 ? 18.302 -29.866 -20.736 1.00 23.28 122 VAL C O 1
ATOM 4079 N N . ILE C 1 50 ? 17.929 -29.288 -18.585 1.00 23.24 123 ILE C N 1
ATOM 4080 C CA . ILE C 1 50 ? 16.584 -28.801 -18.862 1.00 23.21 123 ILE C CA 1
ATOM 4081 C C . ILE C 1 50 ? 16.489 -27.284 -18.921 1.00 23.34 123 ILE C C 1
ATOM 4082 O O . ILE C 1 50 ? 15.511 -26.761 -19.477 1.00 23.35 123 ILE C O 1
ATOM 4087 N N . GLN C 1 51 ? 17.479 -26.568 -18.404 1.00 23.46 124 GLN C N 1
ATOM 4088 C CA . GLN C 1 51 ? 17.429 -25.116 -18.455 1.00 23.60 124 GLN C CA 1
ATOM 4089 C C . GLN C 1 51 ? 18.855 -24.617 -18.335 1.00 23.74 124 GLN C C 1
ATOM 4090 O O . GLN C 1 51 ? 19.668 -25.225 -17.637 1.00 27.98 124 GLN C O 1
ATOM 4096 N N . ARG C 1 52 ? 19.163 -23.516 -19.018 1.00 23.91 125 ARG C N 1
ATOM 4097 C CA . ARG C 1 52 ? 20.512 -22.970 -18.931 1.00 24.08 125 ARG C CA 1
ATOM 4098 C C . ARG C 1 52 ? 20.461 -21.452 -19.061 1.00 24.39 125 ARG C C 1
ATOM 4099 O O . ARG C 1 52 ? 19.746 -20.921 -19.914 1.00 24.28 125 ARG C O 1
ATOM 4107 N N . ARG C 1 53 ? 21.202 -20.768 -18.185 1.00 24.37 126 ARG C N 1
ATOM 4108 C CA . ARG C 1 53 ? 21.391 -19.319 -18.183 1.00 24.56 126 ARG C CA 1
ATOM 4109 C C . ARG C 1 53 ? 22.891 -19.073 -18.204 1.00 31.25 126 ARG C C 1
ATOM 4110 O O . ARG C 1 53 ? 23.614 -19.669 -17.398 1.00 32.92 126 ARG C O 1
ATOM 4118 N N . SER C 1 54 ? 23.368 -18.248 -19.145 1.00 33.76 127 SER C N 1
ATOM 4119 C CA . SER C 1 54 ? 24.807 -17.978 -19.230 1.00 37.14 127 SER C CA 1
ATOM 4120 C C . SER C 1 54 ? 25.134 -16.494 -19.386 1.00 34.57 127 SER C C 1
ATOM 4121 O O . SER C 1 54 ? 25.998 -15.988 -18.661 1.00 29.77 127 SER C O 1
ATOM 4124 N N . ASP C 1 55 ? 24.479 -15.787 -20.335 1.00 31.58 128 ASP C N 1
ATOM 4125 C CA . ASP C 1 55 ? 24.872 -14.418 -20.663 1.00 28.13 128 ASP C CA 1
ATOM 4126 C C . ASP C 1 55 ? 23.717 -13.453 -20.940 1.00 30.11 128 ASP C C 1
ATOM 4127 O O . ASP C 1 55 ? 23.970 -12.302 -21.324 1.00 29.28 128 ASP C O 1
ATOM 4132 N N . GLY C 1 56 ? 22.470 -13.878 -20.795 1.00 33.97 129 GLY C N 1
ATOM 4133 C CA . GLY C 1 56 ? 21.364 -12.979 -21.044 1.00 28.56 129 GLY C CA 1
ATOM 4134 C C . GLY C 1 56 ? 21.016 -12.820 -22.502 1.00 28.05 129 GLY C C 1
ATOM 4135 O O . GLY C 1 56 ? 20.348 -11.850 -22.860 1.00 36.15 129 GLY C O 1
ATOM 4136 N N . SER C 1 57 ? 21.444 -13.746 -23.359 1.00 29.21 130 SER C N 1
ATOM 4137 C CA . SER C 1 57 ? 21.200 -13.597 -24.790 1.00 32.45 130 SER C CA 1
ATOM 4138 C C . SER C 1 57 ? 19.736 -13.860 -25.135 1.00 33.57 130 SER C C 1
ATOM 4139 O O . SER C 1 57 ? 19.174 -13.218 -26.029 1.00 33.94 130 SER C O 1
ATOM 4142 N N . GLU C 1 58 ? 19.112 -14.817 -24.470 1.00 35.68 131 GLU C N 1
ATOM 4143 C CA . GLU C 1 58 ? 17.729 -15.159 -24.760 1.00 31.30 131 GLU C CA 1
ATOM 4144 C C . GLU C 1 58 ? 16.812 -14.382 -23.836 1.00 29.38 131 GLU C C 1
ATOM 4145 O O . GLU C 1 58 ? 17.211 -13.958 -22.750 1.00 32.48 131 GLU C O 1
ATOM 4151 N N . ASN C 1 59 ? 15.599 -14.134 -24.314 1.00 36.18 132 ASN C N 1
ATOM 4152 C CA . ASN C 1 59 ? 14.571 -13.451 -23.543 1.00 31.24 132 ASN C CA 1
ATOM 4153 C C . ASN C 1 59 ? 13.717 -14.506 -22.852 1.00 31.39 132 ASN C C 1
ATOM 4154 O O . ASN C 1 59 ? 13.103 -15.340 -23.526 1.00 28.67 132 ASN C O 1
ATOM 4159 N N . PHE C 1 60 ? 13.701 -14.495 -21.517 1.00 27.92 133 PHE C N 1
ATOM 4160 C CA . PHE C 1 60 ? 12.893 -15.448 -20.760 1.00 28.66 133 PHE C CA 1
ATOM 4161 C C . PHE C 1 60 ? 11.559 -14.879 -20.295 1.00 30.36 133 PHE C C 1
ATOM 4162 O O . PHE C 1 60 ? 10.843 -15.545 -19.550 1.00 29.72 133 PHE C O 1
ATOM 4170 N N . ASN C 1 61 ? 11.215 -13.660 -20.689 1.00 36.25 134 ASN C N 1
ATOM 4171 C CA . ASN C 1 61 ? 9.924 -13.088 -20.329 1.00 36.70 134 ASN C CA 1
ATOM 4172 C C . ASN C 1 61 ? 8.899 -13.474 -21.393 1.00 36.62 134 ASN C C 1
ATOM 4173 O O . ASN C 1 61 ? 8.456 -12.668 -22.209 1.00 40.43 134 ASN C O 1
ATOM 4178 N N . ARG C 1 62 ? 8.549 -14.755 -21.382 1.00 36.62 135 ARG C N 1
ATOM 4179 C CA . ARG C 1 62 ? 7.639 -15.343 -22.353 1.00 34.48 135 ARG C CA 1
ATOM 4180 C C . ARG C 1 62 ? 6.335 -15.767 -21.696 1.00 33.98 135 ARG C C 1
ATOM 4181 O O . ARG C 1 62 ? 6.234 -15.888 -20.475 1.00 31.36 135 ARG C O 1
ATOM 4189 N N . GLY C 1 63 ? 5.344 -16.040 -22.539 1.00 35.77 136 GLY C N 1
ATOM 4190 C CA . GLY C 1 63 ? 4.029 -16.427 -22.083 1.00 34.87 136 GLY C CA 1
ATOM 4191 C C . GLY C 1 63 ? 3.895 -17.920 -21.873 1.00 33.00 136 GLY C C 1
ATOM 4192 O O . GLY C 1 63 ? 4.859 -18.681 -21.946 1.00 38.39 136 GLY C O 1
ATOM 4193 N N . TRP C 1 64 ? 2.675 -18.393 -21.650 1.00 35.86 137 TRP C N 1
ATOM 4194 C CA . TRP C 1 64 ? 2.431 -19.818 -21.316 1.00 32.19 137 TRP C CA 1
ATOM 4195 C C . TRP C 1 64 ? 2.842 -20.774 -22.437 1.00 39.30 137 TRP C C 1
ATOM 4196 O O . TRP C 1 64 ? 3.469 -21.783 -22.130 1.00 41.14 137 TRP C O 1
ATOM 4207 N N . LYS C 1 65 ? 2.495 -20.472 -23.679 1.00 38.95 138 LYS C N 1
ATOM 4208 C CA . LYS C 1 65 ? 2.753 -21.406 -24.797 1.00 34.66 138 LYS C CA 1
ATOM 4209 C C . LYS C 1 65 ? 4.257 -21.562 -25.037 1.00 35.27 138 LYS C C 1
ATOM 4210 O O . LYS C 1 65 ? 4.667 -22.675 -25.367 1.00 38.87 138 LYS C O 1
ATOM 4216 N N . ASP C 1 66 ? 5.040 -20.499 -24.882 1.00 32.56 139 ASP C N 1
ATOM 4217 C CA . ASP C 1 66 ? 6.475 -20.634 -25.013 1.00 29.17 139 ASP C CA 1
ATOM 4218 C C . ASP C 1 66 ? 7.048 -21.519 -23.913 1.00 29.55 139 ASP C C 1
ATOM 4219 O O . ASP C 1 66 ? 7.838 -22.420 -24.192 1.00 26.74 139 ASP C O 1
ATOM 4224 N N . TYR C 1 67 ? 6.671 -21.284 -22.653 1.00 26.16 140 TYR C N 1
ATOM 4225 C CA . TYR C 1 67 ? 7.193 -22.160 -21.606 1.00 29.99 140 TYR C CA 1
ATOM 4226 C C . TYR C 1 67 ? 6.681 -23.574 -21.770 1.00 33.85 140 TYR C C 1
ATOM 4227 O O . TYR C 1 67 ? 7.349 -24.534 -21.361 1.00 36.64 140 TYR C O 1
ATOM 4236 N N . GLU C 1 68 ? 5.518 -23.719 -22.396 1.00 41.90 141 GLU C N 1
ATOM 4237 C CA . GLU C 1 68 ? 4.976 -25.039 -22.678 1.00 30.83 141 GLU C CA 1
ATOM 4238 C C . GLU C 1 68 ? 5.858 -25.792 -23.666 1.00 33.24 141 GLU C C 1
ATOM 4239 O O . GLU C 1 68 ? 6.225 -26.947 -23.433 1.00 37.46 141 GLU C O 1
ATOM 4245 N N . ASN C 1 69 ? 6.237 -25.135 -24.761 1.00 32.05 142 ASN C N 1
ATOM 4246 C CA . ASN C 1 69 ? 6.889 -25.797 -25.884 1.00 31.54 142 ASN C CA 1
ATOM 4247 C C . ASN C 1 69 ? 8.411 -25.739 -25.874 1.00 33.16 142 ASN C C 1
ATOM 4248 O O . ASN C 1 69 ? 9.041 -26.483 -26.636 1.00 33.86 142 ASN C O 1
ATOM 4253 N N . GLY C 1 70 ? 9.015 -24.863 -25.093 1.00 25.47 143 GLY C N 1
ATOM 4254 C CA . GLY C 1 70 ? 10.455 -24.715 -25.163 1.00 23.46 143 GLY C CA 1
ATOM 4255 C C . GLY C 1 70 ? 10.886 -23.542 -26.030 1.00 26.92 143 GLY C C 1
ATOM 4256 O O . GLY C 1 70 ? 10.155 -23.078 -26.918 1.00 30.21 143 GLY C O 1
ATOM 4257 N N . PHE C 1 71 ? 12.063 -23.002 -25.723 1.00 23.70 144 PHE C N 1
ATOM 4258 C CA . PHE C 1 71 ? 12.599 -21.860 -26.458 1.00 23.86 144 PHE C CA 1
ATOM 4259 C C . PHE C 1 71 ? 14.081 -21.719 -26.123 1.00 26.91 144 PHE C C 1
ATOM 4260 O O . PHE C 1 71 ? 14.574 -22.280 -25.139 1.00 24.68 144 PHE C O 1
ATOM 4268 N N . GLY C 1 72 ? 14.780 -20.923 -26.922 1.00 24.11 145 GLY C N 1
ATOM 4269 C CA . GLY C 1 72 ? 16.180 -20.656 -26.667 1.00 27.26 145 GLY C CA 1
ATOM 4270 C C . GLY C 1 72 ? 17.075 -21.248 -27.734 1.00 30.22 145 GLY C C 1
ATOM 4271 O O . GLY C 1 72 ? 16.637 -21.598 -28.831 1.00 35.40 145 GLY C O 1
ATOM 4272 N N . ASN C 1 73 ? 18.365 -21.331 -27.412 1.00 28.20 146 ASN C N 1
ATOM 4273 C CA . ASN C 1 73 ? 19.360 -21.815 -28.361 1.00 29.14 146 ASN C CA 1
ATOM 4274 C C . ASN C 1 73 ? 19.689 -23.277 -28.087 1.00 34.65 146 ASN C C 1
ATOM 4275 O O . ASN C 1 73 ? 20.072 -23.640 -26.967 1.00 34.69 146 ASN C O 1
ATOM 4280 N N . PHE C 1 74 ? 19.610 -24.098 -29.128 1.00 31.44 147 PHE C N 1
ATOM 4281 C CA . PHE C 1 74 ? 19.864 -25.529 -29.004 1.00 33.27 147 PHE C CA 1
ATOM 4282 C C . PHE C 1 74 ? 21.006 -25.980 -29.896 1.00 33.00 147 PHE C C 1
ATOM 4283 O O . PHE C 1 74 ? 21.026 -27.123 -30.351 1.00 35.16 147 PHE C O 1
ATOM 4291 N N . VAL C 1 75 ? 21.964 -25.087 -30.149 1.00 35.63 148 VAL C N 1
ATOM 4292 C CA . VAL C 1 75 ? 23.122 -25.400 -30.982 1.00 38.16 148 VAL C CA 1
ATOM 4293 C C . VAL C 1 75 ? 24.419 -25.021 -30.278 1.00 35.27 148 VAL C C 1
ATOM 4294 O O . VAL C 1 75 ? 25.373 -25.805 -30.254 1.00 47.56 148 VAL C O 1
ATOM 4298 N N . GLN C 1 76 ? 24.469 -23.825 -29.701 1.00 37.77 149 GLN C N 1
ATOM 4299 C CA . GLN C 1 76 ? 25.708 -23.343 -29.103 1.00 38.24 149 GLN C CA 1
ATOM 4300 C C . GLN C 1 76 ? 26.002 -24.060 -27.786 1.00 35.68 149 GLN C C 1
ATOM 4301 O O . GLN C 1 76 ? 25.098 -24.425 -27.029 1.00 41.25 149 GLN C O 1
ATOM 4307 N N . LYS C 1 77 ? 27.292 -24.253 -27.514 1.00 33.28 150 LYS C N 1
ATOM 4308 C CA . LYS C 1 77 ? 27.693 -25.009 -26.330 1.00 44.48 150 LYS C CA 1
ATOM 4309 C C . LYS C 1 77 ? 27.237 -24.334 -25.045 1.00 37.40 150 LYS C C 1
ATOM 4310 O O . LYS C 1 77 ? 26.798 -25.008 -24.105 1.00 40.99 150 LYS C O 1
ATOM 4316 N N . HIS C 1 78 ? 27.311 -23.011 -24.993 1.00 33.14 151 HIS C N 1
ATOM 4317 C CA . HIS C 1 78 ? 26.978 -22.254 -23.794 1.00 43.20 151 HIS C CA 1
ATOM 4318 C C . HIS C 1 78 ? 25.776 -21.345 -24.018 1.00 37.90 151 HIS C C 1
ATOM 4319 O O . HIS C 1 78 ? 25.648 -20.314 -23.360 1.00 42.08 151 HIS C O 1
ATOM 4326 N N . GLY C 1 79 ? 24.875 -21.726 -24.913 1.00 41.52 152 GLY C N 1
ATOM 4327 C CA . GLY C 1 79 ? 23.675 -20.947 -25.128 1.00 33.11 152 GLY C CA 1
ATOM 4328 C C . GLY C 1 79 ? 22.656 -21.125 -24.021 1.00 25.26 152 GLY C C 1
ATOM 4329 O O . GLY C 1 79 ? 22.774 -21.968 -23.142 1.00 27.31 152 GLY C O 1
ATOM 4330 N N . GLU C 1 80 ? 21.626 -20.297 -24.066 1.00 29.64 153 GLU C N 1
ATOM 4331 C CA . GLU C 1 80 ? 20.570 -20.327 -23.073 1.00 25.94 153 GLU C CA 1
ATOM 4332 C C . GLU C 1 80 ? 19.327 -20.949 -23.683 1.00 27.80 153 GLU C C 1
ATOM 4333 O O . GLU C 1 80 ? 19.009 -20.694 -24.850 1.00 29.98 153 GLU C O 1
ATOM 4339 N N . TYR C 1 81 ? 18.633 -21.777 -22.900 1.00 26.72 154 TYR C N 1
ATOM 4340 C CA . TYR C 1 81 ? 17.365 -22.315 -23.367 1.00 24.04 154 TYR C CA 1
ATOM 4341 C C . TYR C 1 81 ? 16.506 -22.780 -22.199 1.00 23.89 154 TYR C C 1
ATOM 4342 O O . TYR C 1 81 ? 16.983 -22.962 -21.076 1.00 23.87 154 TYR C O 1
ATOM 4351 N N . TRP C 1 82 ? 15.219 -22.965 -22.499 1.00 24.67 155 TRP C N 1
ATOM 4352 C CA . TRP C 1 82 ? 14.252 -23.612 -21.620 1.00 23.65 155 TRP C CA 1
ATOM 4353 C C . TRP C 1 82 ? 13.630 -24.769 -22.386 1.00 23.52 155 TRP C C 1
ATOM 4354 O O . TRP C 1 82 ? 13.025 -24.562 -23.434 1.00 25.17 155 TRP C O 1
ATOM 4365 N N . LEU C 1 83 ? 13.754 -25.975 -21.852 1.00 25.03 156 LEU C N 1
ATOM 4366 C CA . LEU C 1 83 ? 13.356 -27.170 -22.590 1.00 23.29 156 LEU C CA 1
ATOM 4367 C C . LEU C 1 83 ? 11.850 -27.219 -22.847 1.00 31.96 156 LEU C C 1
ATOM 4368 O O . LEU C 1 83 ? 11.414 -27.705 -23.897 1.00 30.34 156 LEU C O 1
ATOM 4373 N N . GLY C 1 84 ? 11.036 -26.804 -21.879 1.00 30.73 157 GLY C N 1
ATOM 4374 C CA . GLY C 1 84 ? 9.597 -26.830 -22.179 1.00 26.68 157 GLY C CA 1
ATOM 4375 C C . GLY C 1 84 ? 8.838 -27.727 -21.213 1.00 26.75 157 GLY C C 1
ATOM 4376 O O . GLY C 1 84 ? 9.206 -28.863 -20.958 1.00 26.82 157 GLY C O 1
ATOM 4377 N N . ASN C 1 85 ? 7.720 -27.215 -20.710 1.00 28.75 158 ASN C N 1
ATOM 4378 C CA . ASN C 1 85 ? 7.011 -27.931 -19.649 1.00 31.80 158 ASN C CA 1
ATOM 4379 C C . ASN C 1 85 ? 6.431 -29.251 -20.144 1.00 30.26 158 ASN C C 1
ATOM 4380 O O . ASN C 1 85 ? 6.366 -30.225 -19.386 1.00 30.24 158 ASN C O 1
ATOM 4385 N N . LYS C 1 86 ? 5.963 -29.303 -21.392 1.00 28.53 159 LYS C N 1
ATOM 4386 C CA . LYS C 1 86 ? 5.445 -30.562 -21.904 1.00 27.02 159 LYS C CA 1
ATOM 4387 C C . LYS C 1 86 ? 6.537 -31.617 -21.894 1.00 29.92 159 LYS C C 1
ATOM 4388 O O . LYS C 1 86 ? 6.352 -32.728 -21.372 1.00 34.86 159 LYS C O 1
ATOM 4394 N N . ASN C 1 87 ? 7.721 -31.241 -22.385 1.00 29.19 160 ASN C N 1
ATOM 4395 C CA . ASN C 1 87 ? 8.858 -32.151 -22.394 1.00 25.27 160 ASN C CA 1
ATOM 4396 C C . ASN C 1 87 ? 9.278 -32.509 -20.981 1.00 24.17 160 ASN C C 1
ATOM 4397 O O . ASN C 1 87 ? 9.639 -33.658 -20.701 1.00 25.84 160 ASN C O 1
ATOM 4402 N N . LEU C 1 88 ? 9.224 -31.542 -20.074 1.00 22.79 161 LEU C N 1
ATOM 4403 C CA . LEU C 1 88 ? 9.538 -31.825 -18.688 1.00 22.74 161 LEU C CA 1
ATOM 4404 C C . LEU C 1 88 ? 8.610 -32.887 -18.129 1.00 28.52 161 LEU C C 1
ATOM 4405 O O . LEU C 1 88 ? 9.054 -33.801 -17.423 1.00 34.06 161 LEU C O 1
ATOM 4410 N N . HIS C 1 89 ? 7.310 -32.780 -18.421 1.00 28.83 162 HIS C N 1
ATOM 4411 C CA . HIS C 1 89 ? 6.360 -33.757 -17.894 1.00 29.97 162 HIS C CA 1
ATOM 4412 C C . HIS C 1 89 ? 6.641 -35.138 -18.467 1.00 31.88 162 HIS C C 1
ATOM 4413 O O . HIS C 1 89 ? 6.687 -36.137 -17.735 1.00 34.21 162 HIS C O 1
ATOM 4420 N N . PHE C 1 90 ? 6.829 -35.210 -19.784 1.00 29.41 163 PHE C N 1
ATOM 4421 C CA . PHE C 1 90 ? 7.085 -36.500 -20.415 1.00 24.96 163 PHE C CA 1
ATOM 4422 C C . PHE C 1 90 ? 8.388 -37.102 -19.925 1.00 22.46 163 PHE C C 1
ATOM 4423 O O . PHE C 1 90 ? 8.506 -38.325 -19.824 1.00 27.31 163 PHE C O 1
ATOM 4431 N N . LEU C 1 91 ? 9.376 -36.262 -19.628 1.00 24.25 164 LEU C N 1
ATOM 4432 C CA . LEU C 1 91 ? 10.646 -36.739 -19.095 1.00 22.46 164 LEU C CA 1
ATOM 4433 C C . LEU C 1 91 ? 10.469 -37.295 -17.697 1.00 23.57 164 LEU C C 1
ATOM 4434 O O . LEU C 1 91 ? 10.905 -38.411 -17.407 1.00 27.95 164 LEU C O 1
ATOM 4439 N N . THR C 1 92 ? 9.823 -36.538 -16.808 1.00 27.06 165 THR C N 1
ATOM 4440 C CA . THR C 1 92 ? 9.778 -36.965 -15.411 1.00 33.03 165 THR C CA 1
ATOM 4441 C C . THR C 1 92 ? 8.773 -38.072 -15.164 1.00 27.70 165 THR C C 1
ATOM 4442 O O . THR C 1 92 ? 8.910 -38.792 -14.177 1.00 38.06 165 THR C O 1
ATOM 4446 N N . THR C 1 93 ? 7.820 -38.277 -16.063 1.00 29.75 166 THR C N 1
ATOM 4447 C CA . THR C 1 93 ? 6.800 -39.291 -15.836 1.00 41.65 166 THR C CA 1
ATOM 4448 C C . THR C 1 93 ? 7.279 -40.707 -16.153 1.00 39.86 166 THR C C 1
ATOM 4449 O O . THR C 1 93 ? 6.612 -41.668 -15.767 1.00 41.66 166 THR C O 1
ATOM 4453 N N . GLN C 1 94 ? 8.414 -40.860 -16.824 1.00 36.19 167 GLN C N 1
ATOM 4454 C CA . GLN C 1 94 ? 8.901 -42.164 -17.233 1.00 28.58 167 GLN C CA 1
ATOM 4455 C C . GLN C 1 94 ? 9.894 -42.771 -16.256 1.00 35.43 167 GLN C C 1
ATOM 4456 O O . GLN C 1 94 ? 10.333 -43.904 -16.477 1.00 36.71 167 GLN C O 1
ATOM 4462 N N . GLU C 1 95 ? 10.273 -42.057 -15.201 1.00 33.80 168 GLU C N 1
ATOM 4463 C CA . GLU C 1 95 ? 11.336 -42.542 -14.333 1.00 37.51 168 GLU C CA 1
ATOM 4464 C C . GLU C 1 95 ? 11.450 -41.615 -13.129 1.00 34.39 168 GLU C C 1
ATOM 4465 O O . GLU C 1 95 ? 10.893 -40.516 -13.114 1.00 41.81 168 GLU C O 1
ATOM 4471 N N . ASP C 1 96 ? 12.152 -42.101 -12.103 1.00 40.87 169 ASP C N 1
ATOM 4472 C CA . ASP C 1 96 ? 12.520 -41.339 -10.911 1.00 43.51 169 ASP C CA 1
ATOM 4473 C C . ASP C 1 96 ? 13.761 -40.492 -11.177 1.00 35.22 169 ASP C C 1
ATOM 4474 O O . ASP C 1 96 ? 14.844 -41.042 -11.390 1.00 32.40 169 ASP C O 1
ATOM 4479 N N . TYR C 1 97 ? 13.641 -39.168 -11.069 1.00 31.08 170 TYR C N 1
ATOM 4480 C CA . TYR C 1 97 ? 14.757 -38.290 -11.406 1.00 35.58 170 TYR C CA 1
ATOM 4481 C C . TYR C 1 97 ? 15.237 -37.487 -10.203 1.00 28.72 170 TYR C C 1
ATOM 4482 O O . TYR C 1 97 ? 14.450 -37.086 -9.346 1.00 30.50 170 TYR C O 1
ATOM 4491 N N . THR C 1 98 ? 16.544 -37.244 -10.174 1.00 28.58 171 THR C N 1
ATOM 4492 C CA . THR C 1 98 ? 17.182 -36.257 -9.316 1.00 32.60 171 THR C CA 1
ATOM 4493 C C . THR C 1 98 ? 17.430 -35.007 -10.147 1.00 24.61 171 THR C C 1
ATOM 4494 O O . THR C 1 98 ? 17.813 -35.110 -11.313 1.00 25.49 171 THR C O 1
ATOM 4498 N N . LEU C 1 99 ? 17.131 -33.845 -9.574 1.00 26.97 172 LEU C N 1
ATOM 4499 C CA . LEU C 1 99 ? 17.408 -32.546 -10.164 1.00 27.98 172 LEU C CA 1
ATOM 4500 C C . LEU C 1 99 ? 18.677 -31.986 -9.530 1.00 23.08 172 LEU C C 1
ATOM 4501 O O . LEU C 1 99 ? 18.840 -32.045 -8.309 1.00 22.72 172 LEU C O 1
ATOM 4506 N N . LYS C 1 100 ? 19.582 -31.476 -10.359 1.00 25.48 173 LYS C N 1
ATOM 4507 C CA . LYS C 1 100 ? 20.775 -30.770 -9.913 1.00 25.08 173 LYS C CA 1
ATOM 4508 C C . LYS C 1 100 ? 20.786 -29.384 -10.535 1.00 24.21 173 LYS C C 1
ATOM 4509 O O . LYS C 1 100 ? 20.584 -29.244 -11.746 1.00 27.42 173 LYS C O 1
ATOM 4515 N N . ILE C 1 101 ? 21.017 -28.368 -9.704 1.00 27.70 174 ILE C N 1
ATOM 4516 C CA . ILE C 1 101 ? 21.065 -26.972 -10.117 1.00 23.86 174 ILE C CA 1
ATOM 4517 C C . ILE C 1 101 ? 22.472 -26.477 -9.821 1.00 25.20 174 ILE C C 1
ATOM 4518 O O . ILE C 1 101 ? 22.874 -26.408 -8.656 1.00 27.42 174 ILE C O 1
ATOM 4523 N N . ASP C 1 102 ? 23.229 -26.157 -10.862 1.00 29.22 175 ASP C N 1
ATOM 4524 C CA . ASP C 1 102 ? 24.570 -25.600 -10.719 1.00 28.12 175 ASP C CA 1
ATOM 4525 C C . ASP C 1 102 ? 24.461 -24.091 -10.891 1.00 28.35 175 ASP C C 1
ATOM 4526 O O . ASP C 1 102 ? 23.953 -23.625 -11.916 1.00 29.53 175 ASP C O 1
ATOM 4531 N N . LEU C 1 103 ? 24.936 -23.331 -9.899 1.00 27.09 176 LEU C N 1
ATOM 4532 C CA . LEU C 1 103 ? 24.839 -21.880 -9.884 1.00 25.70 176 LEU C CA 1
ATOM 4533 C C . LEU C 1 103 ? 26.225 -21.258 -9.788 1.00 25.50 176 LEU C C 1
ATOM 4534 O O . LEU C 1 103 ? 27.114 -21.804 -9.129 1.00 29.76 176 LEU C O 1
ATOM 4539 N N . ALA C 1 104 ? 26.416 -20.137 -10.472 1.00 25.73 177 ALA C N 1
ATOM 4540 C CA . ALA C 1 104 ? 27.661 -19.389 -10.377 1.00 27.14 177 ALA C CA 1
ATOM 4541 C C . ALA C 1 104 ? 27.341 -17.904 -10.380 1.00 28.68 177 ALA C C 1
ATOM 4542 O O . ALA C 1 104 ? 26.395 -17.455 -11.042 1.00 34.57 177 ALA C O 1
ATOM 4544 N N . ASP C 1 105 ? 28.151 -17.143 -9.649 1.00 29.39 178 ASP C N 1
ATOM 4545 C CA . ASP C 1 105 ? 27.954 -15.710 -9.518 1.00 29.73 178 ASP C CA 1
ATOM 4546 C C . ASP C 1 105 ? 28.999 -14.967 -10.336 1.00 33.79 178 ASP C C 1
ATOM 4547 O O . ASP C 1 105 ? 29.799 -15.560 -11.063 1.00 32.89 178 ASP C O 1
ATOM 4552 N N . PHE C 1 106 ? 28.969 -13.640 -10.227 1.00 37.19 179 PHE C N 1
ATOM 4553 C CA . PHE C 1 106 ? 29.879 -12.778 -10.964 1.00 36.28 179 PHE C CA 1
ATOM 4554 C C . PHE C 1 106 ? 31.232 -12.561 -10.278 1.00 43.09 179 PHE C C 1
ATOM 4555 O O . PHE C 1 106 ? 31.995 -11.679 -10.699 1.00 46.14 179 PHE C O 1
ATOM 4563 N N . GLU C 1 107 ? 31.541 -13.317 -9.234 1.00 40.57 180 GLU C N 1
ATOM 4564 C CA . GLU C 1 107 ? 32.859 -13.282 -8.616 1.00 40.60 180 GLU C CA 1
ATOM 4565 C C . GLU C 1 107 ? 33.519 -14.659 -8.674 1.00 42.85 180 GLU C C 1
ATOM 4566 O O . GLU C 1 107 ? 34.331 -15.003 -7.825 1.00 46.23 180 GLU C O 1
ATOM 4572 N N . LYS C 1 108 ? 33.156 -15.460 -9.677 1.00 48.23 181 LYS C N 1
ATOM 4573 C CA . LYS C 1 108 ? 33.732 -16.790 -9.895 1.00 43.38 181 LYS C CA 1
ATOM 4574 C C . LYS C 1 108 ? 33.610 -17.711 -8.691 1.00 42.82 181 LYS C C 1
ATOM 4575 O O . LYS C 1 108 ? 34.533 -18.459 -8.370 1.00 52.36 181 LYS C O 1
ATOM 4581 N N . ASN C 1 109 ? 32.476 -17.642 -8.015 1.00 38.73 182 ASN C N 1
ATOM 4582 C CA . ASN C 1 109 ? 32.119 -18.609 -6.993 1.00 30.87 182 ASN C CA 1
ATOM 4583 C C . ASN C 1 109 ? 31.012 -19.493 -7.557 1.00 43.56 182 ASN C C 1
ATOM 4584 O O . ASN C 1 109 ? 30.249 -19.078 -8.430 1.00 37.63 182 ASN C O 1
ATOM 4589 N N . SER C 1 110 ? 30.946 -20.729 -7.082 1.00 37.85 183 SER C N 1
ATOM 4590 C CA . SER C 1 110 ? 29.948 -21.670 -7.557 1.00 28.37 183 SER C CA 1
ATOM 4591 C C . SER C 1 110 ? 29.328 -22.387 -6.372 1.00 30.54 183 SER C C 1
ATOM 4592 O O . SER C 1 110 ? 29.963 -22.573 -5.333 1.00 32.67 183 SER C O 1
ATOM 4595 N N . ARG C 1 111 ? 28.058 -22.729 -6.520 1.00 27.02 184 ARG C N 1
ATOM 4596 C CA . ARG C 1 111 ? 27.357 -23.575 -5.572 1.00 26.31 184 ARG C CA 1
ATOM 4597 C C . ARG C 1 111 ? 26.411 -24.473 -6.344 1.00 23.95 184 ARG C C 1
ATOM 4598 O O . ARG C 1 111 ? 26.206 -24.320 -7.545 1.00 32.59 184 ARG C O 1
ATOM 4606 N N . TYR C 1 112 ? 25.790 -25.396 -5.644 1.00 29.40 185 TYR C N 1
ATOM 4607 C CA . TYR C 1 112 ? 24.814 -26.238 -6.299 1.00 27.47 185 TYR C CA 1
ATOM 4608 C C . TYR C 1 112 ? 23.742 -26.628 -5.290 1.00 26.66 185 TYR C C 1
ATOM 4609 O O . TYR C 1 112 ? 23.947 -26.580 -4.073 1.00 23.69 185 TYR C O 1
ATOM 4618 N N . ALA C 1 113 ? 22.579 -26.957 -5.824 1.00 24.33 186 ALA C N 1
ATOM 4619 C CA . ALA C 1 113 ? 21.477 -27.523 -5.066 1.00 26.19 186 ALA C CA 1
ATOM 4620 C C . ALA C 1 113 ? 21.082 -28.809 -5.767 1.00 27.65 186 ALA C C 1
ATOM 4621 O O . ALA C 1 113 ? 21.294 -28.952 -6.966 1.00 24.02 186 ALA C O 1
ATOM 4623 N N . GLN C 1 114 ? 20.619 -29.783 -5.000 1.00 27.11 187 GLN C N 1
ATOM 4624 C CA . GLN C 1 114 ? 20.206 -31.060 -5.544 1.00 27.86 187 GLN C CA 1
ATOM 4625 C C . GLN C 1 114 ? 18.938 -31.491 -4.826 1.00 28.77 187 GLN C C 1
ATOM 4626 O O . GLN C 1 114 ? 18.821 -31.334 -3.606 1.00 24.46 187 GLN C O 1
ATOM 4632 N N . TYR C 1 115 ? 17.984 -32.011 -5.587 1.00 25.55 188 TYR C N 1
ATOM 4633 C CA . TYR C 1 115 ? 16.731 -32.532 -5.052 1.00 25.45 188 TYR C CA 1
ATOM 4634 C C . TYR C 1 115 ? 16.424 -33.887 -5.681 1.00 31.49 188 TYR C C 1
ATOM 4635 O O . TYR C 1 115 ? 16.479 -34.009 -6.899 1.00 33.35 188 TYR C O 1
ATOM 4644 N N . LYS C 1 116 ? 16.018 -34.845 -4.864 1.00 31.40 189 LYS C N 1
ATOM 4645 C CA . LYS C 1 116 ? 15.607 -36.152 -5.421 1.00 39.69 189 LYS C CA 1
ATOM 4646 C C . LYS C 1 116 ? 14.116 -36.126 -5.736 1.00 34.98 189 LYS C C 1
ATOM 4647 O O . LYS C 1 116 ? 13.444 -35.199 -5.289 1.00 41.15 189 LYS C O 1
ATOM 4653 N N . ASN C 1 117 ? 13.646 -37.065 -6.543 1.00 35.34 190 ASN C N 1
ATOM 4654 C CA . ASN C 1 117 ? 12.221 -37.216 -6.833 1.00 40.17 190 ASN C CA 1
ATOM 4655 C C . ASN C 1 117 ? 11.616 -35.937 -7.402 1.00 39.45 190 ASN C C 1
ATOM 4656 O O . ASN C 1 117 ? 10.562 -35.466 -6.963 1.00 39.51 190 ASN C O 1
ATOM 4661 N N . PHE C 1 118 ? 12.267 -35.436 -8.458 1.00 38.27 191 PHE C N 1
ATOM 4662 C CA . PHE C 1 118 ? 11.793 -34.227 -9.170 1.00 35.04 191 PHE C CA 1
ATOM 4663 C C . PHE C 1 118 ? 10.753 -34.646 -10.199 1.00 32.14 191 PHE C C 1
ATOM 4664 O O . PHE C 1 118 ? 11.040 -35.512 -11.026 1.00 29.60 191 PHE C O 1
ATOM 4672 N N . LYS C 1 119 ? 9.581 -34.028 -10.128 1.00 39.22 192 LYS C N 1
ATOM 4673 C CA . LYS C 1 119 ? 8.480 -34.417 -11.031 1.00 43.42 192 LYS C CA 1
ATOM 4674 C C . LYS C 1 119 ? 7.658 -33.200 -11.454 1.00 42.57 192 LYS C C 1
ATOM 4675 O O . LYS C 1 119 ? 7.280 -32.414 -10.585 1.00 50.40 192 LYS C O 1
ATOM 4681 N N . VAL C 1 120 ? 7.393 -33.069 -12.747 1.00 37.77 193 VAL C N 1
ATOM 4682 C CA . VAL C 1 120 ? 6.536 -31.971 -13.264 1.00 31.18 193 VAL C CA 1
ATOM 4683 C C . VAL C 1 120 ? 5.243 -32.610 -13.752 1.00 27.33 193 VAL C C 1
ATOM 4684 O O . VAL C 1 120 ? 5.319 -33.499 -14.592 1.00 32.49 193 VAL C O 1
ATOM 4688 N N . GLY C 1 121 ? 4.112 -32.178 -13.208 1.00 36.41 194 GLY C N 1
ATOM 4689 C CA . GLY C 1 121 ? 2.819 -32.705 -13.598 1.00 26.89 194 GLY C CA 1
ATOM 4690 C C . GLY C 1 121 ? 2.412 -32.276 -14.995 1.00 31.67 194 GLY C C 1
ATOM 4691 O O . GLY C 1 121 ? 3.090 -31.513 -15.684 1.00 34.07 194 GLY C O 1
ATOM 4692 N N . ASP C 1 122 ? 1.248 -32.763 -15.407 1.00 28.81 195 ASP C N 1
ATOM 4693 C CA . ASP C 1 122 ? 0.801 -32.525 -16.760 1.00 33.56 195 ASP C CA 1
ATOM 4694 C C . ASP C 1 122 ? 0.212 -31.133 -16.854 1.00 41.02 195 ASP C C 1
ATOM 4695 O O . ASP C 1 122 ? 0.094 -30.404 -15.864 1.00 38.34 195 ASP C O 1
ATOM 4700 N N . GLU C 1 123 ? -0.340 -30.733 -17.995 1.00 39.83 196 GLU C N 1
ATOM 4701 C CA . GLU C 1 123 ? -0.848 -29.343 -18.121 1.00 37.14 196 GLU C CA 1
ATOM 4702 C C . GLU C 1 123 ? -2.086 -29.107 -17.257 1.00 42.26 196 GLU C C 1
ATOM 4703 O O . GLU C 1 123 ? -2.196 -28.017 -16.682 1.00 47.40 196 GLU C O 1
ATOM 4709 N N . LYS C 1 124 ? -2.996 -30.073 -17.197 1.00 49.46 197 LYS C N 1
ATOM 4710 C CA . LYS C 1 124 ? -4.258 -29.905 -16.432 1.00 46.40 197 LYS C CA 1
ATOM 4711 C C . LYS C 1 124 ? -3.945 -29.561 -14.978 1.00 46.88 197 LYS C C 1
ATOM 4712 O O . LYS C 1 124 ? -4.758 -28.860 -14.362 1.00 42.24 197 LYS C O 1
ATOM 4718 N N . ASN C 1 125 ? -2.823 -30.052 -14.456 1.00 45.64 198 ASN C N 1
ATOM 4719 C CA . ASN C 1 125 ? -2.390 -29.733 -13.074 1.00 39.51 198 ASN C CA 1
ATOM 4720 C C . ASN C 1 125 ? -1.426 -28.548 -13.143 1.00 39.21 198 ASN C C 1
ATOM 4721 O O . ASN C 1 125 ? -0.783 -28.261 -12.137 1.00 42.13 198 ASN C O 1
ATOM 4726 N N . PHE C 1 126 ? -1.334 -27.900 -14.298 1.00 37.73 199 PHE C N 1
ATOM 4727 C CA . PHE C 1 126 ? -0.510 -26.697 -14.460 1.00 41.86 199 PHE C CA 1
ATOM 4728 C C . PHE C 1 126 ? 0.980 -26.987 -14.291 1.00 34.57 199 PHE C C 1
ATOM 4729 O O . PHE C 1 126 ? 1.732 -26.168 -13.763 1.00 33.29 199 PHE C O 1
ATOM 4737 N N . TYR C 1 127 ? 1.407 -28.152 -14.761 1.00 32.38 200 TYR C N 1
ATOM 4738 C CA . TYR C 1 127 ? 2.804 -28.554 -14.710 1.00 29.97 200 TYR C CA 1
ATOM 4739 C C . TYR C 1 127 ? 3.336 -28.383 -13.294 1.00 30.81 200 TYR C C 1
ATOM 4740 O O . TYR C 1 127 ? 4.416 -27.843 -13.060 1.00 29.61 200 TYR C O 1
ATOM 4749 N N . GLU C 1 128 ? 2.547 -28.874 -12.347 1.00 35.23 201 GLU C N 1
ATOM 4750 C CA . GLU C 1 128 ? 2.845 -28.701 -10.942 1.00 32.76 201 GLU C CA 1
ATOM 4751 C C . GLU C 1 128 ? 4.193 -29.315 -10.622 1.00 33.43 201 GLU C C 1
ATOM 4752 O O . GLU C 1 128 ? 4.598 -30.302 -11.234 1.00 39.14 201 GLU C O 1
ATOM 4758 N N . LEU C 1 129 ? 4.931 -28.670 -9.730 1.00 29.07 202 LEU C N 1
ATOM 4759 C CA . LEU C 1 129 ? 6.252 -29.128 -9.347 1.00 30.62 202 LEU C CA 1
ATOM 4760 C C . LEU C 1 129 ? 6.214 -29.838 -7.997 1.00 36.28 202 LEU C C 1
ATOM 4761 O O . LEU C 1 129 ? 5.619 -29.336 -7.033 1.00 32.73 202 LEU C O 1
ATOM 4766 N N . ASN C 1 130 ? 6.868 -30.996 -7.935 1.00 34.16 203 ASN C N 1
ATOM 4767 C CA . ASN C 1 130 ? 7.137 -31.710 -6.698 1.00 35.11 203 ASN C CA 1
ATOM 4768 C C . ASN C 1 130 ? 8.621 -32.036 -6.652 1.00 33.13 203 ASN C C 1
ATOM 4769 O O . ASN C 1 130 ? 9.167 -32.535 -7.636 1.00 40.88 203 ASN C O 1
ATOM 4774 N N . ILE C 1 131 ? 9.244 -31.608 -5.565 1.00 30.42 204 ILE C N 1
ATOM 4775 C CA . ILE C 1 131 ? 10.686 -31.879 -5.352 1.00 37.06 204 ILE C CA 1
ATOM 4776 C C . ILE C 1 131 ? 10.774 -32.616 -4.022 1.00 37.16 204 ILE C C 1
ATOM 4777 O O . ILE C 1 131 ? 9.840 -32.505 -3.229 1.00 39.05 204 ILE C O 1
ATOM 4782 N N . GLY C 1 132 ? 11.856 -33.354 -3.817 1.00 42.13 205 GLY C N 1
ATOM 4783 C CA . GLY C 1 132 ? 12.026 -34.127 -2.580 1.00 34.62 205 GLY C CA 1
ATOM 4784 C C . GLY C 1 132 ? 13.272 -33.765 -1.807 1.00 38.16 205 GLY C C 1
ATOM 4785 O O . GLY C 1 132 ? 13.570 -32.576 -1.702 1.00 38.83 205 GLY C O 1
ATOM 4786 N N . GLU C 1 133 ? 13.978 -34.773 -1.310 1.00 55.21 206 GLU C N 1
ATOM 4787 C CA . GLU C 1 133 ? 15.150 -34.564 -0.426 1.00 50.10 206 GLU C CA 1
ATOM 4788 C C . GLU C 1 133 ? 16.137 -33.564 -1.006 1.00 41.35 206 GLU C C 1
ATOM 4789 O O . GLU C 1 133 ? 16.625 -33.781 -2.114 1.00 42.16 206 GLU C O 1
ATOM 4795 N N . TYR C 1 134 ? 16.455 -32.555 -0.210 1.00 34.95 207 TYR C N 1
ATOM 4796 C CA . TYR C 1 134 ? 17.453 -31.565 -0.637 1.00 24.02 207 TYR C CA 1
ATOM 4797 C C . TYR C 1 134 ? 18.834 -31.871 -0.079 1.00 23.94 207 TYR C C 1
ATOM 4798 O O . TYR C 1 134 ? 18.950 -32.437 1.002 1.00 35.26 207 TYR C O 1
ATOM 4807 N N . SER C 1 135 ? 19.844 -31.565 -0.857 1.00 25.16 208 SER C N 1
ATOM 4808 C CA . SER C 1 135 ? 21.249 -31.606 -0.444 1.00 23.48 208 SER C CA 1
ATOM 4809 C C . SER C 1 135 ? 22.008 -30.600 -1.294 1.00 27.60 208 SER C C 1
ATOM 4810 O O . SER C 1 135 ? 21.521 -30.163 -2.335 1.00 28.52 208 SER C O 1
ATOM 4813 N N . GLY C 1 136 ? 23.195 -30.202 -0.827 1.00 33.39 209 GLY C N 1
ATOM 4814 C CA . GLY C 1 136 ? 24.121 -29.387 -1.593 1.00 26.12 209 GLY C CA 1
ATOM 4815 C C . GLY C 1 136 ? 24.576 -28.165 -0.816 1.00 24.72 209 GLY C C 1
ATOM 4816 O O . GLY C 1 136 ? 24.342 -28.048 0.390 1.00 28.70 209 GLY C O 1
ATOM 4817 N N . THR C 1 137 ? 25.139 -27.189 -1.529 1.00 27.78 210 THR C N 1
ATOM 4818 C CA . THR C 1 137 ? 25.800 -26.056 -0.896 1.00 24.82 210 THR C CA 1
ATOM 4819 C C . THR C 1 137 ? 25.147 -24.710 -1.160 1.00 30.75 210 THR C C 1
ATOM 4820 O O . THR C 1 137 ? 25.567 -23.718 -0.561 1.00 32.05 210 THR C O 1
ATOM 4824 N N . ALA C 1 138 ? 24.162 -24.633 -2.045 1.00 30.55 211 ALA C N 1
ATOM 4825 C CA . ALA C 1 138 ? 23.518 -23.366 -2.345 1.00 24.07 211 ALA C CA 1
ATOM 4826 C C . ALA C 1 138 ? 22.427 -23.014 -1.356 1.00 29.60 211 ALA C C 1
ATOM 4827 O O . ALA C 1 138 ? 21.967 -21.870 -1.357 1.00 37.66 211 ALA C O 1
ATOM 4829 N N . GLY C 1 139 ? 22.020 -23.947 -0.510 1.00 30.09 212 GLY C N 1
ATOM 4830 C CA . GLY C 1 139 ? 20.846 -23.729 0.325 1.00 30.26 212 GLY C CA 1
ATOM 4831 C C . GLY C 1 139 ? 19.566 -24.105 -0.393 1.00 29.29 212 GLY C C 1
ATOM 4832 O O . GLY C 1 139 ? 19.470 -24.080 -1.613 1.00 32.25 212 GLY C O 1
ATOM 4833 N N . ASP C 1 140 ? 18.556 -24.461 0.385 1.00 27.72 213 ASP C N 1
ATOM 4834 C CA . ASP C 1 140 ? 17.282 -24.917 -0.165 1.00 28.71 213 ASP C CA 1
ATOM 4835 C C . ASP C 1 140 ? 16.380 -23.713 -0.375 1.00 29.71 213 ASP C C 1
ATOM 4836 O O . ASP C 1 140 ? 15.770 -23.218 0.569 1.00 32.62 213 ASP C O 1
ATOM 4841 N N . SER C 1 141 ? 16.280 -23.241 -1.614 1.00 30.46 214 SER C N 1
ATOM 4842 C CA . SER C 1 141 ? 15.432 -22.098 -1.929 1.00 27.04 214 SER C CA 1
ATOM 4843 C C . SER C 1 141 ? 14.060 -22.497 -2.452 1.00 32.76 214 SER C C 1
ATOM 4844 O O . SER C 1 141 ? 13.254 -21.608 -2.736 1.00 29.08 214 SER C O 1
ATOM 4847 N N . LEU C 1 142 ? 13.787 -23.796 -2.635 1.00 34.09 215 LEU C N 1
ATOM 4848 C CA . LEU C 1 142 ? 12.484 -24.203 -3.156 1.00 39.73 215 LEU C CA 1
ATOM 4849 C C . LEU C 1 142 ? 11.663 -25.187 -2.316 1.00 41.83 215 LEU C C 1
ATOM 4850 O O . LEU C 1 142 ? 10.431 -25.165 -2.388 1.00 40.92 215 LEU C O 1
ATOM 4855 N N . ALA C 1 143 ? 12.298 -26.024 -1.486 1.00 50.35 216 ALA C N 1
ATOM 4856 C CA . ALA C 1 143 ? 11.524 -27.066 -0.797 1.00 46.98 216 ALA C CA 1
ATOM 4857 C C . ALA C 1 143 ? 10.994 -26.579 0.548 1.00 49.73 216 ALA C C 1
ATOM 4858 O O . ALA C 1 143 ? 9.812 -26.764 0.857 1.00 50.49 216 ALA C O 1
ATOM 4860 N N . GLY C 1 144 ? 11.851 -25.982 1.371 1.00 41.10 217 GLY C N 1
ATOM 4861 C CA . GLY C 1 144 ? 11.378 -25.420 2.617 1.00 48.99 217 GLY C CA 1
ATOM 4862 C C . GLY C 1 144 ? 10.572 -24.164 2.332 1.00 58.31 217 GLY C C 1
ATOM 4863 O O . GLY C 1 144 ? 10.939 -23.347 1.485 1.00 56.69 217 GLY C O 1
ATOM 4864 N N . ASN C 1 145 ? 9.441 -24.026 3.023 1.00 55.55 218 ASN C N 1
ATOM 4865 C CA . ASN C 1 145 ? 8.533 -22.912 2.791 1.00 48.50 218 ASN C CA 1
ATOM 4866 C C . ASN C 1 145 ? 8.110 -22.304 4.123 1.00 48.77 218 ASN C C 1
ATOM 4867 O O . ASN C 1 145 ? 8.092 -22.979 5.157 1.00 51.56 218 ASN C O 1
ATOM 4872 N N . PHE C 1 146 ? 7.697 -21.046 4.029 1.00 39.75 219 PHE C N 1
ATOM 4873 C CA . PHE C 1 146 ? 7.055 -20.407 5.190 1.00 37.56 219 PHE C CA 1
ATOM 4874 C C . PHE C 1 146 ? 5.567 -20.645 4.962 1.00 41.93 219 PHE C C 1
ATOM 4875 O O . PHE C 1 146 ? 5.176 -20.976 3.843 1.00 40.74 219 PHE C O 1
ATOM 4883 N N . HIS C 1 147 ? 4.764 -20.467 5.992 1.00 42.70 220 HIS C N 1
ATOM 4884 C CA . HIS C 1 147 ? 3.339 -20.773 5.912 1.00 45.72 220 HIS C CA 1
ATOM 4885 C C . HIS C 1 147 ? 2.573 -19.650 6.589 1.00 45.99 220 HIS C C 1
ATOM 4886 O O . HIS C 1 147 ? 2.254 -19.721 7.782 1.00 46.78 220 HIS C O 1
ATOM 4893 N N . PRO C 1 148 ? 2.263 -18.589 5.847 1.00 47.99 221 PRO C N 1
ATOM 4894 C CA . PRO C 1 148 ? 1.627 -17.415 6.450 1.00 47.65 221 PRO C CA 1
ATOM 4895 C C . PRO C 1 148 ? 0.110 -17.391 6.326 1.00 64.60 221 PRO C C 1
ATOM 4896 O O . PRO C 1 148 ? -0.497 -16.339 6.551 1.00 75.96 221 PRO C O 1
ATOM 4900 N N . GLU C 1 149 ? -0.515 -18.513 5.970 1.00 71.28 222 GLU C N 1
ATOM 4901 C CA . GLU C 1 149 ? -1.947 -18.510 5.685 1.00 73.63 222 GLU C CA 1
ATOM 4902 C C . GLU C 1 149 ? -2.758 -18.300 6.959 1.00 85.82 222 GLU C C 1
ATOM 4903 O O . GLU C 1 149 ? -2.479 -18.916 7.993 1.00 84.89 222 GLU C O 1
ATOM 4909 N N . VAL C 1 150 ? -3.774 -17.430 6.870 1.00 109.04 223 VAL C N 1
ATOM 4910 C CA . VAL C 1 150 ? -4.601 -17.087 8.028 1.00 101.82 223 VAL C CA 1
ATOM 4911 C C . VAL C 1 150 ? -5.504 -18.253 8.411 1.00 99.48 223 VAL C C 1
ATOM 4912 O O . VAL C 1 150 ? -5.590 -18.633 9.585 1.00 114.44 223 VAL C O 1
ATOM 4916 N N . GLN C 1 151 ? -6.204 -18.823 7.435 1.00 96.96 224 GLN C N 1
ATOM 4917 C CA . GLN C 1 151 ? -7.081 -19.963 7.669 1.00 103.07 224 GLN C CA 1
ATOM 4918 C C . GLN C 1 151 ? -6.308 -21.257 7.448 1.00 112.82 224 GLN C C 1
ATOM 4919 O O . GLN C 1 151 ? -5.570 -21.386 6.465 1.00 113.45 224 GLN C O 1
ATOM 4921 N N . TRP C 1 152 ? -6.476 -22.214 8.366 1.00 122.19 225 TRP C N 1
ATOM 4922 C CA . TRP C 1 152 ? -5.814 -23.506 8.219 1.00 122.58 225 TRP C CA 1
ATOM 4923 C C . TRP C 1 152 ? -6.437 -24.351 7.116 1.00 119.67 225 TRP C C 1
ATOM 4924 O O . TRP C 1 152 ? -5.794 -25.287 6.630 1.00 111.55 225 TRP C O 1
ATOM 4935 N N . TRP C 1 153 ? -7.665 -24.039 6.710 1.00 115.30 226 TRP C N 1
ATOM 4936 C CA . TRP C 1 153 ? -8.375 -24.784 5.681 1.00 110.09 226 TRP C CA 1
ATOM 4937 C C . TRP C 1 153 ? -8.299 -24.117 4.308 1.00 104.17 226 TRP C C 1
ATOM 4938 O O . TRP C 1 153 ? -8.965 -24.571 3.373 1.00 99.92 226 TRP C O 1
ATOM 4949 N N . ALA C 1 154 ? -7.498 -23.058 4.163 1.00 99.06 227 ALA C N 1
ATOM 4950 C CA . ALA C 1 154 ? -7.309 -22.355 2.889 1.00 96.09 227 ALA C CA 1
ATOM 4951 C C . ALA C 1 154 ? -5.807 -22.225 2.635 1.00 97.45 227 ALA C C 1
ATOM 4952 O O . ALA C 1 154 ? -5.194 -21.208 2.972 1.00 99.75 227 ALA C O 1
ATOM 4954 N N . SER C 1 155 ? -5.214 -23.251 2.030 1.00 92.11 228 SER C N 1
ATOM 4955 C CA . SER C 1 155 ? -3.771 -23.321 1.857 1.00 85.23 228 SER C CA 1
ATOM 4956 C C . SER C 1 155 ? -3.391 -23.436 0.388 1.00 85.65 228 SER C C 1
ATOM 4957 O O . SER C 1 155 ? -4.046 -24.146 -0.388 1.00 71.30 228 SER C O 1
ATOM 4960 N N . HIS C 1 156 ? -2.325 -22.727 0.019 1.00 82.16 229 HIS C N 1
ATOM 4961 C CA . HIS C 1 156 ? -1.776 -22.744 -1.331 1.00 79.79 229 HIS C CA 1
ATOM 4962 C C . HIS C 1 156 ? -0.338 -23.212 -1.175 1.00 68.96 229 HIS C C 1
ATOM 4963 O O . HIS C 1 156 ? 0.566 -22.406 -0.946 1.00 68.02 229 HIS C O 1
ATOM 4970 N N . GLN C 1 157 ? -0.124 -24.508 -1.362 1.00 57.82 230 GLN C N 1
ATOM 4971 C CA . GLN C 1 157 ? 1.189 -25.099 -1.191 1.00 54.20 230 GLN C CA 1
ATOM 4972 C C . GLN C 1 157 ? 1.656 -25.815 -2.434 1.00 39.19 230 GLN C C 1
ATOM 4973 O O . GLN C 1 157 ? 2.840 -26.137 -2.533 1.00 40.29 230 GLN C O 1
ATOM 4979 N N . ARG C 1 158 ? 0.793 -25.976 -3.417 1.00 41.82 231 ARG C N 1
ATOM 4980 C CA . ARG C 1 158 ? 1.163 -26.674 -4.632 1.00 47.06 231 ARG C CA 1
ATOM 4981 C C . ARG C 1 158 ? 1.841 -25.691 -5.569 1.00 44.03 231 ARG C C 1
ATOM 4982 O O . ARG C 1 158 ? 1.314 -24.607 -5.840 1.00 49.21 231 ARG C O 1
ATOM 4990 N N . MET C 1 159 ? 3.028 -26.055 -6.035 1.00 43.92 232 MET C N 1
ATOM 4991 C CA . MET C 1 159 ? 3.826 -25.145 -6.842 1.00 37.54 232 MET C CA 1
ATOM 4992 C C . MET C 1 159 ? 3.370 -25.360 -8.273 1.00 34.07 232 MET C C 1
ATOM 4993 O O . MET C 1 159 ? 3.922 -26.170 -9.022 1.00 31.82 232 MET C O 1
ATOM 4998 N N . LYS C 1 160 ? 2.381 -24.571 -8.668 1.00 30.24 233 LYS C N 1
ATOM 4999 C CA . LYS C 1 160 ? 1.870 -24.618 -10.019 1.00 33.90 233 LYS C CA 1
ATOM 5000 C C . LYS C 1 160 ? 2.690 -23.643 -10.836 1.00 34.47 233 LYS C C 1
ATOM 5001 O O . LYS C 1 160 ? 3.247 -22.671 -10.305 1.00 30.91 233 LYS C O 1
ATOM 5007 N N . PHE C 1 161 ? 2.810 -23.944 -12.124 1.00 32.75 234 PHE C N 1
ATOM 5008 C CA . PHE C 1 161 ? 3.549 -23.070 -13.010 1.00 28.14 234 PHE C CA 1
ATOM 5009 C C . PHE C 1 161 ? 2.699 -21.871 -13.355 1.00 29.30 234 PHE C C 1
ATOM 5010 O O . PHE C 1 161 ? 1.483 -21.978 -13.523 1.00 38.53 234 PHE C O 1
ATOM 5018 N N . SER C 1 162 ? 3.343 -20.718 -13.413 1.00 33.18 235 SER C N 1
ATOM 5019 C CA . SER C 1 162 ? 2.664 -19.473 -13.697 1.00 34.57 235 SER C CA 1
ATOM 5020 C C . SER C 1 162 ? 3.520 -18.612 -14.620 1.00 35.94 235 SER C C 1
ATOM 5021 O O . SER C 1 162 ? 4.762 -18.604 -14.522 1.00 37.77 235 SER C O 1
ATOM 5024 N N . THR C 1 163 ? 2.835 -17.932 -15.542 1.00 39.02 236 THR C N 1
ATOM 5025 C CA . THR C 1 163 ? 3.392 -16.929 -16.434 1.00 42.59 236 THR C CA 1
ATOM 5026 C C . THR C 1 163 ? 2.515 -15.688 -16.389 1.00 46.76 236 THR C C 1
ATOM 5027 O O . THR C 1 163 ? 1.402 -15.713 -15.863 1.00 54.75 236 THR C O 1
ATOM 5031 N N . TRP C 1 164 ? 3.007 -14.605 -17.003 1.00 49.34 237 TRP C N 1
ATOM 5032 C CA . TRP C 1 164 ? 2.304 -13.325 -16.940 1.00 52.64 237 TRP C CA 1
ATOM 5033 C C . TRP C 1 164 ? 0.937 -13.395 -17.604 1.00 47.61 237 TRP C C 1
ATOM 5034 O O . TRP C 1 164 ? 0.021 -12.673 -17.198 1.00 47.02 237 TRP C O 1
ATOM 5045 N N . ASP C 1 165 ? 0.785 -14.211 -18.647 1.00 47.95 238 ASP C N 1
ATOM 5046 C CA . ASP C 1 165 ? -0.495 -14.284 -19.342 1.00 47.54 238 ASP C CA 1
ATOM 5047 C C . ASP C 1 165 ? -1.427 -15.357 -18.795 1.00 49.50 238 ASP C C 1
ATOM 5048 O O . ASP C 1 165 ? -2.588 -15.404 -19.204 1.00 51.46 238 ASP C O 1
ATOM 5053 N N . ARG C 1 166 ? -0.940 -16.272 -17.960 1.00 49.83 239 ARG C N 1
ATOM 5054 C CA . ARG C 1 166 ? -1.811 -17.236 -17.281 1.00 53.86 239 ARG C CA 1
ATOM 5055 C C . ARG C 1 166 ? -1.338 -17.389 -15.834 1.00 62.10 239 ARG C C 1
ATOM 5056 O O . ARG C 1 166 ? -0.584 -18.315 -15.510 1.00 53.79 239 ARG C O 1
ATOM 5064 N N . ASP C 1 167 ? -1.838 -16.517 -14.960 1.00 58.12 240 ASP C N 1
ATOM 5065 C CA . ASP C 1 167 ? -1.490 -16.513 -13.538 1.00 60.76 240 ASP C CA 1
ATOM 5066 C C . ASP C 1 167 ? -2.534 -17.360 -12.797 1.00 68.66 240 ASP C C 1
ATOM 5067 O O . ASP C 1 167 ? -3.727 -17.062 -12.893 1.00 71.83 240 ASP C O 1
ATOM 5072 N N . HIS C 1 168 ? -2.084 -18.436 -12.144 1.00 85.30 241 HIS C N 1
ATOM 5073 C CA . HIS C 1 168 ? -3.023 -19.359 -11.453 1.00 90.74 241 HIS C CA 1
ATOM 5074 C C . HIS C 1 168 ? -2.993 -19.088 -9.947 1.00 109.69 241 HIS C C 1
ATOM 5075 O O . HIS C 1 168 ? -3.948 -19.491 -9.254 1.00 111.39 241 HIS C O 1
ATOM 5082 N N . ASP C 1 169 ? -1.895 -18.514 -9.451 1.00 157.26 242 ASP C N 1
ATOM 5083 C CA . ASP C 1 169 ? -1.781 -18.324 -7.977 1.00 166.36 242 ASP C CA 1
ATOM 5084 C C . ASP C 1 169 ? -2.977 -17.495 -7.477 1.00 170.12 242 ASP C C 1
ATOM 5085 O O . ASP C 1 169 ? -3.154 -16.371 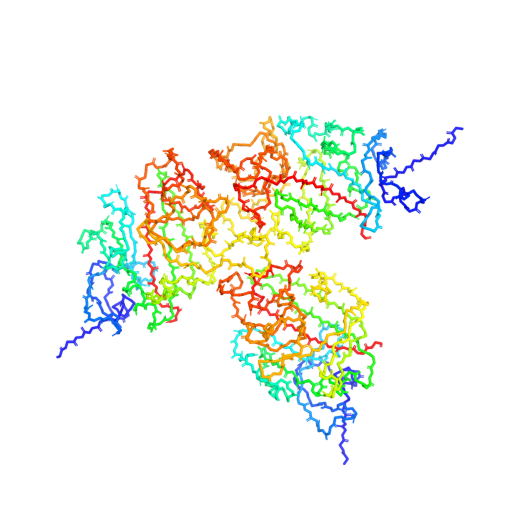-7.978 1.00 166.03 242 ASP C O 1
ATOM 5090 N N . ASN C 1 170 ? -3.770 -18.035 -6.551 1.00 140.61 243 ASN C N 1
ATOM 5091 C CA . ASN C 1 170 ? -4.992 -17.401 -5.989 1.00 138.91 243 ASN C CA 1
ATOM 5092 C C . ASN C 1 170 ? -4.601 -16.033 -5.424 1.00 148.00 243 ASN C C 1
ATOM 5093 O O . ASN C 1 170 ? -3.428 -15.877 -5.030 1.00 140.38 243 ASN C O 1
ATOM 5098 N N . TYR C 1 171 ? -5.540 -15.083 -5.389 1.00 213.05 244 TYR C N 1
ATOM 5099 C CA . TYR C 1 171 ? -5.204 -13.709 -4.932 1.00 214.47 244 TYR C CA 1
ATOM 5100 C C . TYR C 1 171 ? -4.349 -13.775 -3.665 1.00 197.49 244 TYR C C 1
ATOM 5101 O O . TYR C 1 171 ? -4.558 -14.687 -2.842 1.00 190.23 244 TYR C O 1
ATOM 5110 N N . GLU C 1 172 ? -3.426 -12.823 -3.496 1.00 127.00 245 GLU C N 1
ATOM 5111 C CA . GLU C 1 172 ? -2.530 -12.813 -2.312 1.00 102.47 245 GLU C CA 1
ATOM 5112 C C . GLU C 1 172 ? -2.481 -11.396 -1.739 1.00 103.81 245 GLU C C 1
ATOM 5113 O O . GLU C 1 172 ? -2.184 -10.468 -2.504 1.00 108.91 245 GLU C O 1
ATOM 5119 N N . GLY C 1 173 ? -2.760 -11.245 -0.439 1.00 98.53 246 GLY C N 1
ATOM 5120 C CA . GLY C 1 173 ? -2.737 -9.938 0.196 1.00 78.49 246 GLY C CA 1
ATOM 5121 C C . GLY C 1 173 ? -1.351 -9.333 0.290 1.00 84.24 246 GLY C C 1
ATOM 5122 O O . GLY C 1 173 ? -1.208 -8.108 0.379 1.00 86.26 246 GLY C O 1
ATOM 5123 N N . ASN C 1 174 ? -0.312 -10.172 0.275 1.00 88.54 247 ASN C N 1
ATOM 5124 C CA . ASN C 1 174 ? 1.056 -9.699 0.451 1.00 82.44 247 ASN C CA 1
ATOM 5125 C C . ASN C 1 174 ? 1.912 -9.723 -0.813 1.00 81.54 247 ASN C C 1
ATOM 5126 O O . ASN C 1 174 ? 3.036 -9.214 -0.777 1.00 77.66 247 ASN C O 1
ATOM 5131 N N . CYS C 1 175 ? 1.434 -10.295 -1.923 1.00 82.16 248 CYS C N 1
ATOM 5132 C CA . CYS C 1 175 ? 2.243 -10.375 -3.138 1.00 81.53 248 CYS C CA 1
ATOM 5133 C C . CYS C 1 175 ? 1.506 -9.840 -4.355 1.00 78.51 248 CYS C C 1
ATOM 5134 O O . CYS C 1 175 ? 1.892 -10.161 -5.483 1.00 79.82 248 CYS C O 1
ATOM 5137 N N . ALA C 1 176 ? 0.513 -8.974 -4.154 1.00 76.41 249 ALA C N 1
ATOM 5138 C CA . ALA C 1 176 ? -0.474 -8.742 -5.206 1.00 78.18 249 ALA C CA 1
ATOM 5139 C C . ALA C 1 176 ? 0.101 -7.989 -6.404 1.00 73.21 249 ALA C C 1
ATOM 5140 O O . ALA C 1 176 ? -0.288 -8.259 -7.547 1.00 61.49 249 ALA C O 1
ATOM 5142 N N . GLU C 1 177 ? 1.000 -7.028 -6.171 1.00 76.29 250 GLU C N 1
ATOM 5143 C CA . GLU C 1 177 ? 1.598 -6.261 -7.260 1.00 75.72 250 GLU C CA 1
ATOM 5144 C C . GLU C 1 177 ? 2.808 -6.949 -7.897 1.00 78.20 250 GLU C C 1
ATOM 5145 O O . GLU C 1 177 ? 3.279 -6.504 -8.944 1.00 86.09 250 GLU C O 1
ATOM 5151 N N . GLU C 1 178 ? 3.300 -8.016 -7.257 1.00 75.76 251 GLU C N 1
ATOM 5152 C CA . GLU C 1 178 ? 4.496 -8.740 -7.769 1.00 75.20 251 GLU C CA 1
ATOM 5153 C C . GLU C 1 178 ? 4.070 -9.708 -8.878 1.00 77.46 251 GLU C C 1
ATOM 5154 O O . GLU C 1 178 ? 3.349 -10.677 -8.567 1.00 94.87 251 GLU C O 1
ATOM 5160 N N . ASP C 1 179 ? 4.503 -9.454 -10.117 1.00 66.96 252 ASP C N 1
ATOM 5161 C CA . ASP C 1 179 ? 4.128 -10.325 -11.263 1.00 77.01 252 ASP C CA 1
ATOM 5162 C C . ASP C 1 179 ? 5.185 -11.420 -11.447 1.00 73.18 252 ASP C C 1
ATOM 5163 O O . ASP C 1 179 ? 5.962 -11.329 -12.418 1.00 76.32 252 ASP C O 1
ATOM 5168 N N . GLN C 1 180 ? 5.212 -12.412 -10.552 1.00 59.62 253 GLN C N 1
ATOM 5169 C CA . GLN C 1 180 ? 6.155 -13.553 -10.704 1.00 57.54 253 GLN C CA 1
ATOM 5170 C C . GLN C 1 180 ? 5.724 -14.372 -11.924 1.00 54.75 253 GLN C C 1
ATOM 5171 O O . GLN C 1 180 ? 4.554 -14.801 -11.952 1.00 43.66 253 GLN C O 1
ATOM 5177 N N . SER C 1 181 ? 6.623 -14.580 -12.894 1.00 46.81 254 SER C N 1
ATOM 5178 C CA . SER C 1 181 ? 6.236 -15.273 -14.102 1.00 39.83 254 SER C CA 1
ATOM 5179 C C . SER C 1 181 ? 7.356 -16.228 -14.475 1.00 39.78 254 SER C C 1
ATOM 5180 O O . SER C 1 181 ? 8.508 -16.068 -14.057 1.00 41.53 254 SER C O 1
ATOM 5183 N N . GLY C 1 182 ? 7.002 -17.227 -15.275 1.00 37.70 255 GLY C N 1
ATOM 5184 C CA . GLY C 1 182 ? 7.973 -18.178 -15.766 1.00 28.81 255 GLY C CA 1
ATOM 5185 C C . GLY C 1 182 ? 8.467 -19.177 -14.757 1.00 26.47 255 GLY C C 1
ATOM 5186 O O . GLY C 1 182 ? 9.608 -19.621 -14.876 1.00 31.22 255 GLY C O 1
ATOM 5187 N N . TRP C 1 183 ? 7.637 -19.599 -13.799 1.00 32.35 256 TRP C N 1
ATOM 5188 C CA . TRP C 1 183 ? 8.174 -20.493 -12.769 1.00 25.03 256 TRP C CA 1
ATOM 5189 C C . TRP C 1 183 ? 7.044 -21.138 -11.971 1.00 23.42 256 TRP C C 1
ATOM 5190 O O . TRP C 1 183 ? 5.878 -20.795 -12.124 1.00 26.13 256 TRP C O 1
ATOM 5201 N N . TRP C 1 184 ? 7.409 -22.118 -11.146 1.00 25.61 257 TRP C N 1
ATOM 5202 C CA . TRP C 1 184 ? 6.492 -22.781 -10.210 1.00 30.66 257 TRP C CA 1
ATOM 5203 C C . TRP C 1 184 ? 6.426 -22.008 -8.898 1.00 28.08 257 TRP C C 1
ATOM 5204 O O . TRP C 1 184 ? 7.385 -22.019 -8.123 1.00 30.24 257 TRP C O 1
ATOM 5215 N N . PHE C 1 185 ? 5.353 -21.254 -8.684 1.00 37.61 258 PHE C N 1
ATOM 5216 C CA . PHE C 1 185 ? 5.252 -20.436 -7.475 1.00 43.38 258 PHE C CA 1
ATOM 5217 C C . PHE C 1 185 ? 4.305 -21.009 -6.420 1.00 39.01 258 PHE C C 1
ATOM 5218 O O . PHE C 1 185 ? 3.160 -21.361 -6.733 1.00 39.13 258 PHE C O 1
ATOM 5226 N N . ASN C 1 186 ? 4.749 -20.927 -5.157 1.00 38.27 259 ASN C N 1
ATOM 5227 C CA . ASN C 1 186 ? 3.891 -21.337 -4.013 1.00 29.31 259 ASN C CA 1
ATOM 5228 C C . ASN C 1 186 ? 4.153 -20.364 -2.848 1.00 35.91 259 ASN C C 1
ATOM 5229 O O . ASN C 1 186 ? 3.591 -20.598 -1.761 1.00 40.44 259 ASN C O 1
ATOM 5234 N N . ARG C 1 187 ? 4.973 -19.320 -3.063 1.00 39.91 260 ARG C N 1
ATOM 5235 C CA . ARG C 1 187 ? 5.263 -18.344 -2.020 1.00 34.54 260 ARG C CA 1
ATOM 5236 C C . ARG C 1 187 ? 5.531 -16.979 -2.635 1.00 39.09 260 ARG C C 1
ATOM 5237 O O . ARG C 1 187 ? 5.620 -16.821 -3.851 1.00 29.61 260 ARG C O 1
ATOM 5245 N N . CYS C 1 188 ? 5.678 -16.001 -1.751 1.00 51.15 261 CYS C N 1
ATOM 5246 C CA . CYS C 1 188 ? 6.047 -14.636 -2.080 1.00 41.54 261 CYS C CA 1
ATOM 5247 C C . CYS C 1 188 ? 7.561 -14.552 -2.232 1.00 39.28 261 CYS C C 1
ATOM 5248 O O . CYS C 1 188 ? 8.303 -15.223 -1.507 1.00 43.04 261 CYS C O 1
ATOM 5251 N N . HIS C 1 189 ? 8.024 -13.704 -3.140 1.00 36.25 262 HIS C N 1
ATOM 5252 C CA . HIS C 1 189 ? 9.484 -13.503 -3.292 1.00 32.19 262 HIS C CA 1
ATOM 5253 C C . HIS C 1 189 ? 10.136 -14.870 -3.457 1.00 34.14 262 HIS C C 1
ATOM 5254 O O . HIS C 1 189 ? 11.057 -15.188 -2.701 1.00 28.25 262 HIS C O 1
ATOM 5261 N N . SER C 1 190 ? 9.659 -15.630 -4.429 1.00 29.33 263 SER C N 1
ATOM 5262 C CA . SER C 1 190 ? 10.184 -16.987 -4.692 1.00 34.60 263 SER C CA 1
ATOM 5263 C C . SER C 1 190 ? 11.504 -16.955 -5.445 1.00 29.04 263 SER C C 1
ATOM 5264 O O . SER C 1 190 ? 11.859 -15.915 -5.998 1.00 31.89 263 SER C O 1
ATOM 5267 N N . ALA C 1 191 ? 12.205 -18.073 -5.418 1.00 28.35 264 ALA C N 1
ATOM 5268 C CA . ALA C 1 191 ? 13.423 -18.195 -6.219 1.00 24.29 264 ALA C CA 1
ATOM 5269 C C . ALA C 1 191 ? 12.933 -18.411 -7.638 1.00 28.96 264 ALA C C 1
ATOM 5270 O O . ALA C 1 191 ? 11.881 -19.026 -7.805 1.00 40.10 264 ALA C O 1
ATOM 5272 N N . ASN C 1 192 ? 13.637 -17.857 -8.603 1.00 30.76 265 ASN C N 1
ATOM 5273 C CA . ASN C 1 192 ? 13.240 -17.954 -10.006 1.00 23.84 265 ASN C CA 1
ATOM 5274 C C . ASN C 1 192 ? 14.505 -17.944 -10.838 1.00 23.93 265 ASN C C 1
ATOM 5275 O O . ASN C 1 192 ? 15.151 -16.908 -10.971 1.00 24.09 265 ASN C O 1
ATOM 5280 N N . LEU C 1 193 ? 14.856 -19.086 -11.394 1.00 23.84 266 LEU C N 1
ATOM 5281 C CA . LEU C 1 193 ? 16.008 -19.180 -12.274 1.00 25.34 266 LEU C CA 1
ATOM 5282 C C . LEU C 1 193 ? 15.671 -18.799 -13.714 1.00 24.72 266 LEU C C 1
ATOM 5283 O O . LEU C 1 193 ? 16.572 -18.775 -14.564 1.00 28.97 266 LEU C O 1
ATOM 5288 N N . ASN C 1 194 ? 14.404 -18.498 -14.002 1.00 23.98 267 ASN C N 1
ATOM 5289 C CA . ASN C 1 194 ? 13.985 -17.983 -15.297 1.00 24.36 267 ASN C CA 1
ATOM 5290 C C . ASN C 1 194 ? 13.799 -16.475 -15.272 1.00 26.93 267 ASN C C 1
ATOM 5291 O O . ASN C 1 194 ? 13.088 -15.932 -16.123 1.00 27.74 267 ASN C O 1
ATOM 5296 N N . GLY C 1 195 ? 14.381 -15.792 -14.289 1.00 24.30 268 GLY C N 1
ATOM 5297 C CA . GLY C 1 195 ? 14.180 -14.368 -14.162 1.00 24.46 268 GLY C CA 1
ATOM 5298 C C . GLY C 1 195 ? 14.962 -13.565 -15.179 1.00 25.60 268 GLY C C 1
ATOM 5299 O O . GLY C 1 195 ? 15.698 -14.094 -16.008 1.00 27.60 268 GLY C O 1
ATOM 5300 N N . VAL C 1 196 ? 14.811 -12.242 -15.077 1.00 28.55 269 VAL C N 1
ATOM 5301 C CA . VAL C 1 196 ? 15.504 -11.322 -15.968 1.00 27.04 269 VAL C CA 1
ATOM 5302 C C . VAL C 1 196 ? 16.996 -11.369 -15.662 1.00 25.12 269 VAL C C 1
ATOM 5303 O O . VAL C 1 196 ? 17.410 -11.409 -14.491 1.00 26.16 269 VAL C O 1
ATOM 5307 N N . TYR C 1 197 ? 17.813 -11.385 -16.710 1.00 25.23 270 TYR C N 1
ATOM 5308 C CA . TYR C 1 197 ? 19.264 -11.450 -16.555 1.00 25.35 270 TYR C CA 1
ATOM 5309 C C . TYR C 1 197 ? 19.811 -10.054 -16.263 1.00 25.77 270 TYR C C 1
ATOM 5310 O O . TYR C 1 197 ? 20.018 -9.249 -17.172 1.00 30.54 270 TYR C O 1
ATOM 5319 N N . TYR C 1 198 ? 20.041 -9.747 -14.991 1.00 28.34 271 TYR C N 1
ATOM 5320 C CA . TYR C 1 198 ? 20.794 -8.557 -14.631 1.00 25.86 271 TYR C CA 1
ATOM 5321 C C . TYR C 1 198 ? 22.258 -8.966 -14.465 1.00 33.89 271 TYR C C 1
ATOM 5322 O O . TYR C 1 198 ? 22.622 -10.136 -14.615 1.00 35.25 271 TYR C O 1
ATOM 5331 N N . SER C 1 199 ? 23.128 -8.002 -14.220 1.00 38.89 272 SER C N 1
ATOM 5332 C CA . SER C 1 199 ? 24.543 -8.289 -13.988 1.00 33.21 272 SER C CA 1
ATOM 5333 C C . SER C 1 199 ? 24.820 -8.093 -12.493 1.00 31.60 272 SER C C 1
ATOM 5334 O O . SER C 1 199 ? 25.147 -6.998 -12.038 1.00 63.04 272 SER C O 1
ATOM 5337 N N . GLY C 1 200 ? 24.644 -9.161 -11.725 1.00 31.41 273 GLY C N 1
ATOM 5338 C CA . GLY C 1 200 ? 24.919 -9.163 -10.303 1.00 26.04 273 GLY C CA 1
ATOM 5339 C C . GLY C 1 200 ? 23.894 -8.386 -9.495 1.00 27.69 273 GLY C C 1
ATOM 5340 O O . GLY C 1 200 ? 22.679 -8.501 -9.723 1.00 31.54 273 GLY C O 1
ATOM 5341 N N . PRO C 1 201 ? 24.356 -7.576 -8.539 1.00 26.13 274 PRO C N 1
ATOM 5342 C CA . PRO C 1 201 ? 23.421 -6.743 -7.773 1.00 26.11 274 PRO C CA 1
ATOM 5343 C C . PRO C 1 201 ? 22.651 -5.839 -8.720 1.00 26.22 274 PRO C C 1
ATOM 5344 O O . PRO C 1 201 ? 23.187 -5.378 -9.731 1.00 26.41 274 PRO C O 1
ATOM 5348 N N . TYR C 1 202 ? 21.364 -5.649 -8.419 1.00 26.08 275 TYR C N 1
ATOM 5349 C CA . TYR C 1 202 ? 20.458 -4.978 -9.338 1.00 26.14 275 TYR C CA 1
ATOM 5350 C C . TYR C 1 202 ? 19.324 -4.332 -8.577 1.00 26.09 275 TYR C C 1
ATOM 5351 O O . TYR C 1 202 ? 19.007 -4.717 -7.455 1.00 32.64 275 TYR C O 1
ATOM 5360 N N . THR C 1 203 ? 18.682 -3.377 -9.232 1.00 31.23 276 THR C N 1
ATOM 5361 C CA . THR C 1 203 ? 17.512 -2.688 -8.707 1.00 33.71 276 THR C CA 1
ATOM 5362 C C . THR C 1 203 ? 16.420 -2.776 -9.759 1.00 29.58 276 THR C C 1
ATOM 5363 O O . THR C 1 203 ? 16.699 -2.727 -10.962 1.00 36.50 276 THR C O 1
ATOM 5367 N N . ALA C 1 204 ? 15.184 -2.930 -9.314 1.00 28.87 277 ALA C N 1
ATOM 5368 C CA . ALA C 1 204 ? 14.092 -3.100 -10.254 1.00 25.91 277 ALA C CA 1
ATOM 5369 C C . ALA C 1 204 ? 12.783 -2.863 -9.525 1.00 29.88 277 ALA C C 1
ATOM 5370 O O . ALA C 1 204 ? 12.744 -2.680 -8.307 1.00 25.80 277 ALA C O 1
ATOM 5372 N N . LYS C 1 205 ? 11.695 -2.940 -10.283 1.00 38.85 278 LYS C N 1
ATOM 5373 C CA . LYS C 1 205 ? 10.386 -2.665 -9.718 1.00 31.70 278 LYS C CA 1
ATOM 5374 C C . LYS C 1 205 ? 9.956 -3.754 -8.746 1.00 33.86 278 LYS C C 1
ATOM 5375 O O . LYS C 1 205 ? 9.337 -3.450 -7.719 1.00 32.41 278 LYS C O 1
ATOM 5381 N N . THR C 1 206 ? 10.360 -5.000 -9.010 1.00 28.79 279 THR C N 1
ATOM 5382 C CA . THR C 1 206 ? 10.198 -6.165 -8.151 1.00 30.97 279 THR C CA 1
ATOM 5383 C C . THR C 1 206 ? 11.482 -6.978 -8.261 1.00 31.27 279 THR C C 1
ATOM 5384 O O . THR C 1 206 ? 12.339 -6.697 -9.107 1.00 30.37 279 THR C O 1
ATOM 5388 N N . ASP C 1 207 ? 11.632 -7.981 -7.390 1.00 25.22 280 ASP C N 1
ATOM 5389 C CA . ASP C 1 207 ? 12.834 -8.822 -7.393 1.00 26.58 280 ASP C CA 1
ATOM 5390 C C . ASP C 1 207 ? 12.670 -9.922 -8.441 1.00 26.85 280 ASP C C 1
ATOM 5391 O O . ASP C 1 207 ? 12.585 -11.113 -8.141 1.00 39.26 280 ASP C O 1
ATOM 5396 N N . ASN C 1 208 ? 12.671 -9.507 -9.706 1.00 24.85 281 ASN C N 1
ATOM 5397 C CA . ASN C 1 208 ? 12.366 -10.398 -10.819 1.00 24.76 281 ASN C CA 1
ATOM 5398 C C . ASN C 1 208 ? 13.613 -10.916 -11.546 1.00 27.77 281 ASN C C 1
ATOM 5399 O O . ASN C 1 208 ? 13.518 -11.350 -12.705 1.00 24.76 281 ASN C O 1
ATOM 5404 N N . GLY C 1 209 ? 14.773 -10.874 -10.897 1.00 26.26 282 GLY C N 1
ATOM 5405 C CA . GLY C 1 209 ? 15.992 -11.382 -11.478 1.00 24.88 282 GLY C CA 1
ATOM 5406 C C . GLY C 1 209 ? 16.115 -12.890 -11.315 1.00 25.78 282 GLY C C 1
ATOM 5407 O O . GLY C 1 209 ? 15.171 -13.600 -10.963 1.00 24.50 282 GLY C O 1
ATOM 5408 N N . ILE C 1 210 ? 17.310 -13.382 -11.643 1.00 26.76 283 ILE C N 1
ATOM 5409 C CA . ILE C 1 210 ? 17.672 -14.791 -11.503 1.00 24.55 283 ILE C CA 1
ATOM 5410 C C . ILE C 1 210 ? 18.100 -14.973 -10.050 1.00 24.50 283 ILE C C 1
ATOM 5411 O O . ILE C 1 210 ? 19.225 -14.652 -9.676 1.00 24.61 283 ILE C O 1
ATOM 5416 N N . VAL C 1 211 ? 17.203 -15.505 -9.230 1.00 24.33 284 VAL C N 1
ATOM 5417 C CA . VAL C 1 211 ? 17.302 -15.407 -7.781 1.00 24.31 284 VAL C CA 1
ATOM 5418 C C . VAL C 1 211 ? 17.427 -16.804 -7.183 1.00 26.72 284 VAL C C 1
ATOM 5419 O O . VAL C 1 211 ? 16.622 -17.695 -7.484 1.00 23.95 284 VAL C O 1
ATOM 5423 N N . TRP C 1 212 ? 18.437 -16.986 -6.331 1.00 24.11 285 TRP C N 1
ATOM 5424 C CA . TRP C 1 212 ? 18.534 -18.144 -5.453 1.00 23.94 285 TRP C CA 1
ATOM 5425 C C . TRP C 1 212 ? 18.802 -17.573 -4.067 1.00 26.70 285 TRP C C 1
ATOM 5426 O O . TRP C 1 212 ? 19.955 -17.380 -3.667 1.00 25.45 285 TRP C O 1
ATOM 5437 N N . TYR C 1 213 ? 17.727 -17.293 -3.330 1.00 24.10 286 TYR C N 1
ATOM 5438 C CA . TYR C 1 213 ? 17.874 -16.351 -2.232 1.00 25.29 286 TYR C CA 1
ATOM 5439 C C . TYR C 1 213 ? 18.661 -16.912 -1.048 1.00 31.67 286 TYR C C 1
ATOM 5440 O O . TYR C 1 213 ? 19.221 -16.123 -0.275 1.00 34.39 286 TYR C O 1
ATOM 5449 N N . THR C 1 214 ? 18.752 -18.238 -0.893 1.00 27.42 287 THR C N 1
ATOM 5450 C CA . THR C 1 214 ? 19.561 -18.767 0.197 1.00 27.90 287 THR C CA 1
ATOM 5451 C C . THR C 1 214 ? 21.049 -18.501 -0.011 1.00 28.81 287 THR C C 1
ATOM 5452 O O . THR C 1 214 ? 21.807 -18.523 0.962 1.00 31.53 287 THR C O 1
ATOM 5456 N N . TRP C 1 215 ? 21.487 -18.261 -1.245 1.00 27.44 288 TRP C N 1
ATOM 5457 C CA . TRP C 1 215 ? 22.896 -17.997 -1.510 1.00 30.48 288 TRP C CA 1
ATOM 5458 C C . TRP C 1 215 ? 23.211 -16.513 -1.646 1.00 32.39 288 TRP C C 1
ATOM 5459 O O . TRP C 1 215 ? 24.104 -16.016 -0.960 1.00 47.40 288 TRP C O 1
ATOM 5470 N N . HIS C 1 216 ? 22.517 -15.783 -2.517 1.00 27.93 289 HIS C N 1
ATOM 5471 C CA . HIS C 1 216 ? 22.847 -14.380 -2.737 1.00 39.57 289 HIS C CA 1
ATOM 5472 C C . HIS C 1 216 ? 21.721 -13.390 -2.442 1.00 34.48 289 HIS C C 1
ATOM 5473 O O . HIS C 1 216 ? 21.892 -12.195 -2.713 1.00 36.62 289 HIS C O 1
ATOM 5480 N N . GLY C 1 217 ? 20.583 -13.842 -1.906 1.00 29.15 290 GLY C N 1
ATOM 5481 C CA . GLY C 1 217 ? 19.456 -12.972 -1.639 1.00 26.37 290 GLY C CA 1
ATOM 5482 C C . GLY C 1 217 ? 18.579 -12.719 -2.852 1.00 25.73 290 GLY C C 1
ATOM 5483 O O . GLY C 1 217 ? 18.708 -13.349 -3.900 1.00 25.36 290 GLY C O 1
ATOM 5484 N N . TRP C 1 218 ? 17.710 -11.712 -2.707 1.00 27.81 291 TRP C N 1
ATOM 5485 C CA . TRP C 1 218 ? 16.728 -11.361 -3.720 1.00 24.60 291 TRP C CA 1
ATOM 5486 C C . TRP C 1 218 ? 17.148 -10.268 -4.695 1.00 28.93 291 TRP C C 1
ATOM 5487 O O . TRP C 1 218 ? 16.519 -10.147 -5.755 1.00 32.24 291 TRP C O 1
ATOM 5498 N N . TRP C 1 219 ? 18.206 -9.512 -4.419 1.00 25.00 292 TRP C N 1
ATOM 5499 C CA . TRP C 1 219 ? 18.560 -8.384 -5.268 1.00 25.23 292 TRP C CA 1
ATOM 5500 C C . TRP C 1 219 ? 19.930 -8.568 -5.908 1.00 25.36 292 TRP C C 1
ATOM 5501 O O . TRP C 1 219 ? 20.600 -7.595 -6.288 1.00 25.59 292 TRP C O 1
ATOM 5512 N N . TYR C 1 220 ? 20.317 -9.830 -6.080 1.00 25.22 293 TYR C N 1
ATOM 5513 C CA . TYR C 1 220 ? 21.529 -10.230 -6.777 1.00 25.31 293 TYR C CA 1
ATOM 5514 C C . TYR C 1 220 ? 21.091 -11.245 -7.811 1.00 25.98 293 TYR C C 1
ATOM 5515 O O . TYR C 1 220 ? 20.475 -12.258 -7.458 1.00 28.66 293 TYR C O 1
ATOM 5524 N N . SER C 1 221 ? 21.360 -10.954 -9.080 1.00 26.47 294 SER C N 1
ATOM 5525 C CA . SER C 1 221 ? 21.028 -11.848 -10.179 1.00 25.19 294 SER C CA 1
ATOM 5526 C C . SER C 1 221 ? 22.268 -12.649 -10.530 1.00 25.22 294 SER C C 1
ATOM 5527 O O . SER C 1 221 ? 23.340 -12.066 -10.726 1.00 32.38 294 SER C O 1
ATOM 5530 N N . LEU C 1 222 ? 22.126 -13.970 -10.622 1.00 25.02 295 LEU C N 1
ATOM 5531 C CA . LEU C 1 222 ? 23.268 -14.863 -10.815 1.00 27.75 295 LEU C CA 1
ATOM 5532 C C . LEU C 1 222 ? 23.793 -14.807 -12.254 1.00 28.39 295 LEU C C 1
ATOM 5533 O O . LEU C 1 222 ? 23.095 -14.398 -13.183 1.00 25.59 295 LEU C O 1
ATOM 5538 N N . LYS C 1 223 ? 25.054 -15.225 -12.420 1.00 29.48 296 LYS C N 1
ATOM 5539 C CA . LYS C 1 223 ? 25.731 -15.205 -13.708 1.00 29.05 296 LYS C CA 1
ATOM 5540 C C . LYS C 1 223 ? 25.433 -16.435 -14.546 1.00 29.12 296 LYS C C 1
ATOM 5541 O O . LYS C 1 223 ? 25.218 -16.319 -15.764 1.00 30.90 296 LYS C O 1
ATOM 5547 N N . SER C 1 224 ? 25.419 -17.612 -13.926 1.00 25.04 297 SER C N 1
ATOM 5548 C CA . SER C 1 224 ? 25.191 -18.840 -14.678 1.00 26.54 297 SER C CA 1
ATOM 5549 C C . SER C 1 224 ? 24.305 -19.778 -13.886 1.00 31.50 297 SER C C 1
ATOM 5550 O O . SER C 1 224 ? 24.417 -19.875 -12.654 1.00 27.95 297 SER C O 1
ATOM 5553 N N . VAL C 1 225 ? 23.431 -20.463 -14.619 1.00 24.48 298 VAL C N 1
ATOM 5554 C CA . VAL C 1 225 ? 22.517 -21.452 -14.069 1.00 26.56 298 VAL C CA 1
ATOM 5555 C C . VAL C 1 225 ? 22.463 -22.637 -15.024 1.00 25.42 298 VAL C C 1
ATOM 5556 O O . VAL C 1 225 ? 22.261 -22.458 -16.226 1.00 31.60 298 VAL C O 1
ATOM 5560 N N . VAL C 1 226 ? 22.604 -23.848 -14.499 1.00 26.14 299 VAL C N 1
ATOM 5561 C CA . VAL C 1 226 ? 22.392 -25.056 -15.293 1.00 25.84 299 VAL C CA 1
ATOM 5562 C C . VAL C 1 226 ? 21.475 -25.962 -14.492 1.00 27.27 299 VAL C C 1
ATOM 5563 O O . VAL C 1 226 ? 21.819 -26.346 -13.369 1.00 32.39 299 VAL C O 1
ATOM 5567 N N . MET C 1 227 ? 20.278 -26.231 -15.012 1.00 23.57 300 MET C N 1
ATOM 5568 C CA . MET C 1 227 ? 19.396 -27.229 -14.420 1.00 23.39 300 MET C CA 1
ATOM 5569 C C . MET C 1 227 ? 19.444 -28.491 -15.265 1.00 23.53 300 MET C C 1
ATOM 5570 O O . MET C 1 227 ? 19.095 -28.452 -16.458 1.00 28.22 300 MET C O 1
ATOM 5575 N N . LYS C 1 228 ? 19.852 -29.602 -14.630 1.00 23.21 301 LYS C N 1
ATOM 5576 C CA . LYS C 1 228 ? 19.974 -30.904 -15.270 1.00 24.70 301 LYS C CA 1
ATOM 5577 C C . LYS C 1 228 ? 19.332 -31.964 -14.381 1.00 24.37 301 LYS C C 1
ATOM 5578 O O . LYS C 1 228 ? 19.174 -31.768 -13.181 1.00 27.43 301 LYS C O 1
ATOM 5584 N N . ILE C 1 229 ? 18.940 -33.098 -14.972 1.00 24.50 302 ILE C N 1
ATOM 5585 C CA . ILE C 1 229 ? 18.301 -34.174 -14.219 1.00 23.46 302 ILE C CA 1
ATOM 5586 C C . ILE C 1 229 ? 18.911 -35.495 -14.649 1.00 25.83 302 ILE C C 1
ATOM 5587 O O . ILE C 1 229 ? 19.485 -35.619 -15.734 1.00 25.47 302 ILE C O 1
ATOM 5592 N N . ARG C 1 230 ? 18.757 -36.500 -13.779 1.00 28.05 303 ARG C N 1
ATOM 5593 C CA . ARG C 1 230 ? 19.337 -37.825 -14.002 1.00 22.54 303 ARG C CA 1
ATOM 5594 C C . ARG C 1 230 ? 18.548 -38.832 -13.174 1.00 31.99 303 ARG C C 1
ATOM 5595 O O . ARG C 1 230 ? 18.138 -38.482 -12.071 1.00 34.69 303 ARG C O 1
ATOM 5603 N N . PRO C 1 231 ? 18.352 -40.060 -13.647 1.00 31.17 304 PRO C N 1
ATOM 5604 C CA . PRO C 1 231 ? 17.627 -41.040 -12.819 1.00 32.75 304 PRO C CA 1
ATOM 5605 C C . PRO C 1 231 ? 18.272 -41.267 -11.459 1.00 35.86 304 PRO C C 1
ATOM 5606 O O . PRO C 1 231 ? 19.489 -41.177 -11.289 1.00 37.03 304 PRO C O 1
ATOM 5610 N N . ASN C 1 232 ? 17.433 -41.640 -10.494 1.00 42.11 305 ASN C N 1
ATOM 5611 C CA . ASN C 1 232 ? 17.887 -41.793 -9.119 1.00 41.04 305 ASN C CA 1
ATOM 5612 C C . ASN C 1 232 ? 18.669 -43.082 -8.927 1.00 52.63 305 ASN C C 1
ATOM 5613 O O . ASN C 1 232 ? 19.580 -43.127 -8.093 1.00 53.90 305 ASN C O 1
ATOM 5618 N N . ASP C 1 233 ? 18.253 -44.126 -9.630 1.00 79.52 306 ASP C N 1
ATOM 5619 C CA . ASP C 1 233 ? 18.960 -45.426 -9.526 1.00 86.96 306 ASP C CA 1
ATOM 5620 C C . ASP C 1 233 ? 19.335 -45.881 -10.945 1.00 84.47 306 ASP C C 1
ATOM 5621 O O . ASP C 1 233 ? 18.546 -45.591 -11.860 1.00 83.33 306 ASP C O 1
#

Sequence (682 aa):
SKRQYADCSEIFNDGYKLSGFYKIKPLQSPAEFSVYCDMSDGGGWTVIQRRSDGSENFNRGWKDYENGFGNFVQKHGEYWLGNKNLHFLTTQEDYTLKIDLADFEKNSRYAQYKNFKVGDEKNFYELNIGEYSGTAGDSLAGSHQRMKFSTWDRDHDNYEGNCAEEDQSGWWFNRCHSANLNGVYYSGPYTAKTDNGIVWYTWHGWWYSLKSVVMKIRPNGSKRQYADCSEIFNDGYKLSGFYKIKPLQSPAEFSVYCDMSDGGGWTVIQRRSDGSENFNRGWKDYENGFGNFVQKHGEYWLGNKNLHFLTTQEDYTLKIDLADFEKNSRYAQYKNFKVGDEKNFYELNIGEYSGTAGDSLAGNFHPEVQWWASHQRMKFSTWDRDHDNYEGNCAEEDQSGWWFNRCHSANLNGVYYSGPYTAKTDNGIVWYTWHGWWYSLKSVVMKIRPNSKRQYADCSEIFNDGYKLSGFYKIKPLQSPAEFSVYCDMSDGGGWTVIQRRSDGSENFNRGWKDYENGFGNFVQKHGEYWLGNKNLHFLTTQEDYTLKIDLADFEKNSRYAQYKNFKVGDEKNFYELNIGEYSGTAGDSLAGNFHPEVQWWASHQRMKFSTWDRDHDNYEGNCAEEDQSGWWFNRCHSANLNGVYYSGPYTAKTDNGIVWYTWHGWWYSLKSVVMKIRPND

Secondary structure (DSSP, 8-state):
-----SSHHHHHHTT----EEEEE--TT-SS-EEEEEE-SSSS-EEEEEEESSS-S-----HHHHHH-EE-SSSTT--EE--HHHHHHHHHTS-EEEEEEEE-SSS-EEEEEEEEEEE--TTTTS-EE---EEESS--TT------BPEEBTTB--SSSSS-HHHHHTS-EE-SSTTS-BTTSB--SEE---SS--B-B-TTTS-SSEE-SEEEEEEEE-/------SSHHHHHHTT----EEEEE--TT-SS-EEEEEE--TTS-EEEEEEESSS-S-----HHHHHH-EE-SSSTT--EE--HHHHHHHHHSS-EEEEEEEE-TTS-EEEEEEEEEEE--GGGTS-EE---EEESS--SSS-S----GGG-GGG-----B-SSS---SS---TT----S-B---STT--BTTSB---EE---SS--BSB-HHHH-SSEE-SEEEEEEEE-/-----SSHHHHHHTT----EEEEE--TT-SS-EEEEEE--TTS-EEEEEEESSS-S-----HHHHHH-EE-SSSTT--EE--HHHHHHHHTTS-EEEEEEEE-TTS-EEEEEESS-EE--GGGTS-EE---EEESS--SSSS-----SSTT-----BEEEBTTB--S---SSSTT----SEEESSSS--BTTSB---EE---SS--BSBBHHHHBSSEE-SEEEEEEEE--

Nearest PDB structures (foldseek):
  7tz2-assembly3_C  TM=1.004E+00  e=9.434E-50  Homo sapiens
  7tz2-assembly1_A  TM=9.560E-01  e=9.606E-40  Homo sapiens
  1jc9-assembly1_A  TM=8.953E-01  e=4.511E-23  Tachypleus tridentatus
  1z3s-assembly1_A  TM=8.756E-01  e=1.035E-22  Homo sapiens
  1ei3-assembly1_B  TM=8.730E-01  e=3.702E-22  Gallus gallus

B-factor: mean 39.34, std 22.92, range [20.71, 214.47]

Foldseek 3Di:
DDDAAQFFQSVVVVPDQDWAWDWHHQPPRPDIDIFTWDQPPVGGWTWQWKDAAQPDQQLDFDVCQACKDWDRHDPRTTIGNHLQSQQSNCVRAWKKKKKWFAALVGDIWIKIWGRWHFHHVVQQRKTDTHDIDIDQDDQQACVHDTFHKFHQVRADECDPHRLNVVLSHIDRHHDNQTADQSGGADHFFDDDPALNAHDSPSRPHSRTHTRMMTMIMDHD/DDDDAAQAFQSVVVVPDQDWAWDWHHQPPRPDIDIFTWDNPPVGRWTWQWKDAAQPDAQLDFDVCQQCKDWDRHDPRTTIGRHLVSQQSSCVRAWKKKKKWFAAPVRDIWMKIWTRWHFDDVVQQRWTDTHDIDIGQADQPDHPPDAPPLLDPVQFTFHWAALVRGDGSSPDPLVADERGIDRARHSQGAAQSFGADHFFDDDPHLRARDPDSHRHSRTHTNMMTMIMHHD/DDDAAQAFQSVVVVPDQDWAWDWHHQPPRPDIDIFTWDQPPPGRWTWAWKFAAQPDALQDADVCLACKDWDRHDPRTTIHRHLQSQQSSLVRAWKKKKKWFAAPVGDIWIKIWTRWHFHHVVQQRWTDTHDIDIDLDDQDDDDDFPDPDPVDAQAIFHAAHQVRGDPPQDPPARPPGAHDGRDRDHLGQDQSFRDDRFFADDPALRARDSDSHRHSRTHTNIIIMIMHHPD

GO terms:
  GO:0005886 plasma membrane (C, IDA)
  GO:0050860 negative regulation of T cell receptor signaling pathway (P, IDA)
  GO:0050868 negative regulation of T cell activation (P, IDA)
  GO:0048018 receptor ligand activity (F, IDA)
  GO:0005576 extracellular region (C, IDA)
  GO:0072574 hepatocyte proliferation (P, IDA)
  GO:0005576 extracellular region (C, EXP)
  GO:0005515 protein binding (F, IPI)
  GO:0005577 fibrinogen complex (C, TAS)

Solvent-accessible surface area: 29353 Å² total; per-residue (Å²): 178,145,149,64,30,20,5,0,10,72,5,41,123,78,48,114,134,145,41,15,53,48,122,1,43,0,137,116,3,114,63,63,27,28,0,16,0,24,13,93,57,66,3,2,8,1,1,0,0,16,4,26,86,34,72,44,83,8,71,65,16,10,135,63,0,19,84,20,14,26,36,54,120,98,127,122,1,0,0,0,4,0,0,71,10,0,35,41,0,0,49,46,93,61,0,10,2,20,0,47,2,25,6,54,48,202,73,86,20,69,0,52,1,87,68,2,111,2,20,52,89,170,76,67,4,51,17,70,11,9,100,58,47,16,55,0,10,34,0,30,51,75,139,34,118,179,41,72,0,0,1,142,50,98,60,42,23,77,81,167,26,35,0,2,105,59,1,75,2,0,6,16,7,14,113,21,29,24,2,1,0,0,1,46,51,52,37,1,40,13,11,18,68,30,17,4,0,0,1,0,25,7,15,25,30,57,23,17,0,1,88,34,1,33,2,4,0,76,40,107,129,123,144,138,62,29,21,2,0,15,77,3,40,119,74,45,109,119,142,52,17,54,50,112,0,45,0,135,114,4,124,67,67,29,30,0,16,0,24,14,66,72,67,3,1,8,0,1,1,0,17,4,23,85,33,83,42,79,6,45,59,15,9,131,58,0,8,101,20,14,28,38,56,116,99,130,116,6,0,0,0,4,0,1,83,22,0,34,49,0,1,48,54,92,74,0,11,1,22,0,44,2,24,2,67,78,206,28,85,47,62,0,42,0,86,83,3,102,0,19,53,91,170,68,82,2,21,7,75,26,22,105,9,16,0,31,3,22,26,1,10,54,18,49,50,67,26,10,50,65,26,105,94,112,71,27,164,43,42,0,12,4,148,63,100,100,38,73,45,39,79,6,88,28,99,76,101,40,100,1,0,3,6,42,32,20,18,19,9,2,4,0,0,0,48,44,57,86,0,63,22,110,27,100,16,12,23,0,0,0,0,4,15,5,8,1,9,18,7,0,0,89,34,0,32,2,6,0,66,30,105,173,150,151,84,32,21,6,0,13,79,3,41,116,68,44,110,116,142,42,15,58,53,115,2,44,0,136,110,4,124,67,62,28,31,0,16,0,26,15,65,74,63,2,1,4,1,1,0,0,15,4,25,92,31,79,46,86,11,100,60,14,4,142,55,0,17,92,21,14,28,37,56,114,104,114,133,9,0,0,0,5,0,2,88,24,0,36,42,0,0,49,49,81,66,1,12,2,18,0,40,3,26,3,68,103,199,67,80,54,72,0,44,0,101,75,1,110,2,22,50,72,184,75,68,3,26,3,53,15,12,81,26,58,16,30,0,0,13,1,10,8,12,13,20,40,32,46,85,26,179,198,41,39,84,4,100,5,43,0,2,0,140,72,101,80,33,47,80,182,47,58,58,13,65,154,29,91,27,20,1,1,7,8,21,24,22,39,11,0,15,0,5,6,63,50,54,88,1,96,14,102,39,188,28,14,59,0,0,0,0,4,12,16,51,4,6,32,21,0,0,92,29,0,36,1,4,0,70,27,58,172

InterPro domains:
  IPR002181 Fibrinogen, alpha/beta/gamma chain, C-terminal globular domain [PF00147] (80-304)
  IPR002181 Fibrinogen, alpha/beta/gamma chain, C-terminal globular domain [PS51406] (74-306)
  IPR002181 Fibrinogen, alpha/beta/gamma chain, C-terminal globular domain [SM00186] (78-305)
  IPR002181 Fibrinogen, alpha/beta/gamma chain, C-terminal globular domain [cd00087] (78-304)
  IPR014716 Fibrinogen, alpha/beta/gamma chain, C-terminal globular, subdomain 1 [G3DSA:3.90.215.10] (74-306)
  IPR020837 Fibrinogen, conserved site [PS00514] (256-268)
  IPR036056 Fibrinogen-like, C-terminal [SSF56496] (78-307)
  IPR037579 Fibrinogen/angiopoietin-like [PTHR47221] (46-307)